Protein AF-0000000084758889 (afdb_homodimer)

pLDDT: mean 91.76, std 9.76, range [40.94, 98.94]

Foldseek 3Di:
DAEEEEEFLDPPLCLLLLLLQLVQVLCVVVVVFAEEEAELDQVQLNQLLLQWFQVLPSVVSQVVCCPPPQNLAPLSLVVVCLVPQQDDDDDQLVSNKDQSCVRAVQGRRRYIYHTHHNSSVVCLVSLVVQQPDDDPPGNRVVSNLCSVVSSVVSCPPPGDYYYYRHDSDPTSSVLSSQLNHAEYEYRAELDPVRLVRVVVVCCQQQVPPDVDPVCQVVHSNNVCVVVPRDGHAYQAYEYEAPEPVQPCPHSSVVSVVVSQVVVLVCCVVPVVRHPDNHSVLHYAYAHYCPLVSVQCNNRSHHLVPDDAAFDDRDPDTDGHHDVSSVVRSVSSVVVSVSD/DAEEEEEFLDPPLCLLLLLLQLVQVLCVVVVVFAEEEAELDQVQLNQLLLQWFQVLPSVVSQVVCCPPPQNLAPLSLVVVCLVPQQDDDDDQLVSNKDQSCVRAVQGRRRYIYHTHHNSSVVCLVSLVVQQPDDDPPGNRVVSNLCSVVSSVVSCPPPGDYYYYRHDSDPTSSVLSSQLNHAEYEYRAELDPVRLVRVVVVCCQQQVPPDVDPVCQVVHSNNVCVVVPRDGHAYQAYEYEAPEPVQPCPHSSVVSVVVSQVVVLVCCVVPVVRHPDNHSVLHYAYAHYCPLVSVQCNNRSHHLVPDDAQFDDRDPDTDGHHDVSSVVRSVSSVVVSVSD

InterPro domains:
  IPR025669 AAA domain [PF13614] (1-200)
  IPR027417 P-loop containing nucleoside triphosphate hydrolase [G3DSA:3.40.50.300] (2-272)
  IPR027417 P-loop containing nucleoside triphosphate hydrolase [SSF52540] (1-229)
  IPR050678 DNA Partitioning ATPase [PTHR13696] (2-223)

Organism: Klebsiella aerogenes (strain ATCC 13048 / DSM 30053 / CCUG 1429 / JCM 1235 / KCTC 2190 / NBRC 13534 / NCIMB 10102 / NCTC 10006 / CDC 819-56) (NCBI:txid1028307)

Nearest PDB structures (foldseek):
  6non-assembly2_B  TM=8.209E-01  e=2.088E-12  Cyanothece
  6nop-assembly1_A  TM=8.236E-01  e=1.222E-11  Cyanothece
  5k5z-assembly1_D  TM=5.886E-01  e=2.042E-11  Sulfolobus sp. NOB8H2
  3k9h-assembly1_B  TM=7.277E-01  e=1.169E-09  Borreliella burgdorferi B31
  5k5z-assembly1_A  TM=6.582E-01  e=4.189E-10  Sulfolobus sp. NOB8H2

Radius of gyration: 23.88 Å; Cα contacts (8 Å, |Δi|>4): 1354; chains: 2; bounding box: 65×59×63 Å

Structure (mmCIF, N/CA/C/O backbone):
data_AF-0000000084758889-model_v1
#
loop_
_entity.id
_entity.type
_entity.pdbx_description
1 polymer ATPase
#
loop_
_atom_site.group_PDB
_atom_site.id
_atom_site.type_symbol
_atom_site.label_atom_id
_atom_site.label_alt_id
_atom_site.label_comp_id
_atom_site.label_asym_id
_atom_site.label_entity_id
_atom_site.label_seq_id
_atom_site.pdbx_PDB_ins_code
_atom_site.Cartn_x
_atom_site.Cartn_y
_atom_site.Cartn_z
_atom_site.occupancy
_atom_site.B_iso_or_equiv
_atom_site.auth_seq_id
_atom_site.auth_comp_id
_atom_site.auth_asym_id
_atom_site.auth_atom_id
_atom_site.pdbx_PDB_model_num
ATOM 1 N N . MET A 1 1 ? 5.746 22.266 19.219 1 92.31 1 MET A N 1
ATOM 2 C CA . MET A 1 1 ? 4.844 21.641 18.266 1 92.31 1 MET A CA 1
ATOM 3 C C . MET A 1 1 ? 4.73 20.141 18.516 1 92.31 1 MET A C 1
ATOM 5 O O . MET A 1 1 ? 5.742 19.438 18.609 1 92.31 1 MET A O 1
ATOM 9 N N . LYS A 1 2 ? 3.551 19.609 18.906 1 96.06 2 LYS A N 1
ATOM 10 C CA . LYS A 1 2 ? 3.316 18.172 19.031 1 96.06 2 LYS A CA 1
ATOM 11 C C . LYS A 1 2 ? 3.291 17.516 17.656 1 96.06 2 LYS A C 1
ATOM 13 O O . LYS A 1 2 ? 2.674 18.016 16.719 1 96.06 2 LYS A O 1
ATOM 18 N N . LYS A 1 3 ? 4.047 16.422 17.484 1 98.38 3 LYS A N 1
ATOM 19 C CA . LYS A 1 3 ? 4.129 15.766 16.188 1 98.38 3 LYS A CA 1
ATOM 20 C C . LYS A 1 3 ? 3.629 14.328 16.266 1 98.38 3 LYS A C 1
ATOM 22 O O . LYS A 1 3 ? 4.199 13.5 16.969 1 98.38 3 LYS A O 1
ATOM 27 N N . TYR A 1 4 ? 2.553 13.984 15.523 1 98.75 4 TYR A N 1
ATOM 28 C CA . TYR A 1 4 ? 1.921 12.672 15.516 1 98.75 4 TYR A CA 1
ATOM 29 C C . TYR A 1 4 ? 2.006 12.031 14.133 1 98.75 4 TYR A C 1
ATOM 31 O O . TYR A 1 4 ? 1.848 12.719 13.117 1 98.75 4 TYR A O 1
ATOM 39 N N . ALA A 1 5 ? 2.271 10.781 14.086 1 98.75 5 ALA A N 1
ATOM 40 C CA . ALA A 1 5 ? 2.082 10 12.867 1 98.75 5 ALA A CA 1
ATOM 41 C C . ALA A 1 5 ? 0.995 8.945 13.055 1 98.75 5 ALA A C 1
ATOM 43 O O . ALA A 1 5 ? 0.894 8.328 14.125 1 98.75 5 ALA A O 1
ATOM 44 N N . ILE A 1 6 ? 0.15 8.797 12.094 1 98.5 6 ILE A N 1
ATOM 45 C CA . ILE A 1 6 ? -0.826 7.715 12.031 1 98.5 6 ILE A CA 1
ATOM 46 C C . ILE A 1 6 ? -0.352 6.645 11.055 1 98.5 6 ILE A C 1
ATOM 48 O O . ILE A 1 6 ? -0.274 6.891 9.844 1 98.5 6 ILE A O 1
ATOM 52 N N . TRP A 1 7 ? -0.001 5.492 11.617 1 97.56 7 TRP A N 1
ATOM 53 C CA . TRP A 1 7 ? 0.596 4.492 10.734 1 97.56 7 TRP A CA 1
ATOM 54 C C . TRP A 1 7 ? 0.345 3.084 11.258 1 97.56 7 TRP A C 1
ATOM 56 O O . TRP A 1 7 ? 0.322 2.861 12.469 1 97.56 7 TRP A O 1
ATOM 66 N N . ASN A 1 8 ? 0.104 2.248 10.453 1 94.81 8 ASN A N 1
ATOM 67 C CA . ASN A 1 8 ? 0.143 0.797 10.609 1 94.81 8 ASN A CA 1
ATOM 68 C C . ASN A 1 8 ? 0.559 0.106 9.312 1 94.81 8 ASN A C 1
ATOM 70 O O . ASN A 1 8 ? 0.319 0.627 8.219 1 94.81 8 ASN A O 1
ATOM 74 N N . ASN A 1 9 ? 1.242 -0.974 9.422 1 92.88 9 ASN A N 1
ATOM 75 C CA . ASN A 1 9 ? 1.754 -1.664 8.242 1 92.88 9 ASN A CA 1
ATOM 76 C C . ASN A 1 9 ? 0.657 -2.453 7.535 1 92.88 9 ASN A C 1
ATOM 78 O O . ASN A 1 9 ? 0.92 -3.141 6.547 1 92.88 9 ASN A O 1
ATOM 82 N N . LYS A 1 10 ? -0.473 -2.324 7.945 1 88.56 10 LYS A N 1
ATOM 83 C CA . LYS A 1 10 ? -1.605 -3.002 7.316 1 88.56 10 LYS A CA 1
ATOM 84 C C . LYS A 1 10 ? -2.537 -2 6.637 1 88.56 10 LYS A C 1
ATOM 86 O O . LYS A 1 10 ? -2.826 -0.939 7.195 1 88.56 10 LYS A O 1
ATOM 91 N N . GLY A 1 11 ? -2.883 -2.373 5.398 1 84.81 11 GLY A N 1
ATOM 92 C CA . GLY A 1 11 ? -3.875 -1.573 4.695 1 84.81 11 GLY A CA 1
ATOM 93 C C . GLY A 1 11 ? -5.285 -1.787 5.207 1 84.81 11 GLY A C 1
ATOM 94 O O . GLY A 1 11 ? -5.602 -2.848 5.754 1 84.81 11 GLY A O 1
ATOM 95 N N . GLY A 1 12 ? -6.137 -0.824 5.113 1 82.94 12 GLY A N 1
ATOM 96 C CA . GLY A 1 12 ? -7.547 -0.988 5.418 1 82.94 12 GLY A CA 1
ATOM 97 C C . GLY A 1 12 ? -7.855 -0.888 6.898 1 82.94 12 GLY A C 1
ATOM 98 O O . GLY A 1 12 ? -8.953 -1.231 7.336 1 82.94 12 GLY A O 1
ATOM 99 N N . THR A 1 13 ? -6.918 -0.398 7.684 1 88 13 THR A N 1
ATOM 100 C CA . THR A 1 13 ? -7.121 -0.322 9.125 1 88 13 THR A CA 1
ATOM 101 C C . THR A 1 13 ? -7.848 0.966 9.5 1 88 13 THR A C 1
ATOM 103 O O . THR A 1 13 ? -8.211 1.164 10.664 1 88 13 THR A O 1
ATOM 106 N N . GLY A 1 14 ? -7.992 1.89 8.555 1 89.94 14 GLY A N 1
ATOM 107 C CA . GLY A 1 14 ? -8.703 3.129 8.82 1 89.94 14 GLY A CA 1
ATOM 108 C C . GLY A 1 14 ? -7.773 4.309 9.047 1 89.94 14 GLY A C 1
ATOM 109 O O . GLY A 1 14 ? -8.188 5.336 9.594 1 89.94 14 GLY A O 1
ATOM 110 N N . LYS A 1 15 ? -6.52 4.215 8.648 1 94.56 15 LYS A N 1
ATOM 111 C CA . LYS A 1 15 ? -5.539 5.27 8.875 1 94.56 15 LYS A CA 1
ATOM 112 C C . LYS A 1 15 ? -6.031 6.605 8.328 1 94.56 15 LYS A C 1
ATOM 114 O O . LYS A 1 15 ? -6.105 7.594 9.062 1 94.56 15 LYS A O 1
ATOM 119 N N . THR A 1 16 ? -6.438 6.617 7.078 1 95.88 16 THR A N 1
ATOM 120 C CA . THR A 1 16 ? -6.82 7.855 6.414 1 95.88 16 THR A CA 1
ATOM 121 C C . THR A 1 16 ? -8.133 8.391 6.98 1 95.88 16 THR A C 1
ATOM 123 O O . THR A 1 16 ? -8.25 9.586 7.266 1 95.88 16 THR A O 1
ATOM 126 N N . SER A 1 17 ? -9.117 7.488 7.207 1 93.88 17 SER A N 1
ATOM 127 C CA . SER A 1 17 ? -10.422 7.891 7.738 1 93.88 17 SER A CA 1
ATOM 128 C C . SER A 1 17 ? -10.281 8.484 9.141 1 93.88 17 SER A C 1
ATOM 130 O O . SER A 1 17 ? -10.875 9.531 9.43 1 93.88 17 SER A O 1
ATOM 132 N N . LEU A 1 18 ? -9.5 7.805 9.922 1 96.19 18 LEU A N 1
ATOM 133 C CA . LEU A 1 18 ? -9.289 8.297 11.281 1 96.19 18 LEU A CA 1
ATOM 134 C C . LEU A 1 18 ? -8.492 9.594 11.273 1 96.19 18 LEU A C 1
ATOM 136 O O . LEU A 1 18 ? -8.781 10.516 12.039 1 96.19 18 LEU A O 1
ATOM 140 N N . SER A 1 19 ? -7.461 9.664 10.43 1 98.19 19 SER A N 1
ATOM 141 C CA . SER A 1 19 ? -6.699 10.906 10.297 1 98.19 19 SER A CA 1
ATOM 142 C C . SER A 1 19 ? -7.609 12.078 9.969 1 98.19 19 SER A C 1
ATOM 144 O O . SER A 1 19 ? -7.574 13.109 10.648 1 98.19 19 SER A O 1
ATOM 146 N N . PHE A 1 20 ? -8.453 11.891 8.977 1 98.62 20 PHE A N 1
ATOM 147 C CA . PHE A 1 20 ? -9.312 12.969 8.516 1 98.62 20 PHE A CA 1
ATOM 148 C C . PHE A 1 20 ? -10.234 13.445 9.641 1 98.62 20 PHE A C 1
ATOM 150 O O . PHE A 1 20 ? -10.273 14.641 9.953 1 98.62 20 PHE A O 1
ATOM 157 N N . GLN A 1 21 ? -10.922 12.508 10.25 1 98.38 21 GLN A N 1
ATOM 158 C CA . GLN A 1 21 ? -11.922 12.844 11.25 1 98.38 21 GLN A CA 1
ATOM 159 C C . GLN A 1 21 ? -11.258 13.383 12.523 1 98.38 21 GLN A C 1
ATOM 161 O O . GLN A 1 21 ? -11.727 14.367 13.102 1 98.38 21 GLN A O 1
ATOM 166 N N . ALA A 1 22 ? -10.188 12.773 12.961 1 98.5 22 ALA A N 1
ATOM 167 C CA . ALA A 1 22 ? -9.523 13.188 14.195 1 98.5 22 ALA A CA 1
ATOM 168 C C . ALA A 1 22 ? -8.867 14.555 14.039 1 98.5 22 ALA A C 1
ATOM 170 O O . ALA A 1 22 ? -8.945 15.398 14.938 1 98.5 22 ALA A O 1
ATOM 171 N N . ILE A 1 23 ? -8.195 14.789 12.898 1 98.81 23 ILE A N 1
ATOM 172 C CA . ILE A 1 23 ? -7.496 16.062 12.68 1 98.81 23 ILE A CA 1
ATOM 173 C C . ILE A 1 23 ? -8.508 17.188 12.586 1 98.81 23 ILE A C 1
ATOM 175 O O . ILE A 1 23 ? -8.32 18.25 13.203 1 98.81 23 ILE A O 1
ATOM 179 N N . CYS A 1 24 ? -9.602 16.984 11.836 1 98.81 24 CYS A N 1
ATOM 180 C CA . CYS A 1 24 ? -10.641 18 11.75 1 98.81 24 CYS A CA 1
ATOM 181 C C . CYS A 1 24 ? -11.227 18.297 13.125 1 98.81 24 CYS A C 1
ATOM 183 O O . CYS A 1 24 ? -11.375 19.469 13.5 1 98.81 24 CYS A O 1
ATOM 185 N N . ARG A 1 25 ? -11.539 17.203 13.82 1 98.75 25 ARG A N 1
ATOM 186 C CA . ARG A 1 25 ? -12.148 17.391 15.141 1 98.75 25 ARG A CA 1
ATOM 187 C C . ARG A 1 25 ? -11.18 18.078 16.094 1 98.75 25 ARG A C 1
ATOM 189 O O . ARG A 1 25 ? -11.586 18.938 16.891 1 98.75 25 ARG A O 1
ATOM 196 N N . TYR A 1 26 ? -9.906 17.703 16.094 1 98.81 26 TYR A N 1
ATOM 197 C CA . TYR A 1 26 ? -8.875 18.359 16.891 1 98.81 26 TYR A CA 1
ATOM 198 C C . TYR A 1 26 ? -8.812 19.859 16.578 1 98.81 26 TYR A C 1
ATOM 200 O O . TYR A 1 26 ? -8.766 20.688 17.484 1 98.81 26 TYR A O 1
ATOM 208 N N . ALA A 1 27 ? -8.812 20.188 15.32 1 98.81 27 ALA A N 1
ATOM 209 C CA . ALA A 1 27 ? -8.773 21.578 14.883 1 98.81 27 ALA A CA 1
ATOM 210 C C . ALA A 1 27 ? -9.992 22.344 15.391 1 98.81 27 ALA A C 1
ATOM 212 O O . ALA A 1 27 ? -9.867 23.484 15.844 1 98.81 27 ALA A O 1
ATOM 213 N N . GLU A 1 28 ? -11.148 21.719 15.328 1 98.56 28 GLU A N 1
ATOM 214 C CA . GLU A 1 28 ? -12.391 22.344 15.766 1 98.56 28 GLU A CA 1
ATOM 215 C C . GLU A 1 28 ? -12.359 22.641 17.266 1 98.56 28 GLU A C 1
ATOM 217 O O . GLU A 1 28 ? -12.836 23.688 17.703 1 98.56 28 GLU A O 1
ATOM 222 N N . THR A 1 29 ? -11.852 21.703 17.984 1 98.25 29 THR A N 1
ATOM 223 C CA . THR A 1 29 ? -11.883 21.828 19.438 1 98.25 29 THR A CA 1
ATOM 224 C C . THR A 1 29 ? -10.711 22.656 19.938 1 98.25 29 THR A C 1
ATOM 226 O O . THR A 1 29 ? -10.672 23.047 21.094 1 98.25 29 THR A O 1
ATOM 229 N N . ASN A 1 30 ? -9.758 22.922 19.094 1 98.25 30 ASN A N 1
ATOM 230 C CA . ASN A 1 30 ? -8.633 23.797 19.406 1 98.25 30 ASN A CA 1
ATOM 231 C C . ASN A 1 30 ? -8.492 24.906 18.359 1 98.25 30 ASN A C 1
ATOM 233 O O . ASN A 1 30 ? -7.469 25 17.688 1 98.25 30 ASN A O 1
ATOM 237 N N . PRO A 1 31 ? -9.438 25.828 18.312 1 97.56 31 PRO A N 1
ATOM 238 C CA . PRO A 1 31 ? -9.516 26.812 17.234 1 97.56 31 PRO A CA 1
ATOM 239 C C . PRO A 1 31 ? -8.344 27.797 17.234 1 97.56 31 PRO A C 1
ATOM 241 O O . PRO A 1 31 ? -8.055 28.438 16.219 1 97.56 31 PRO A O 1
ATOM 244 N N . LEU A 1 32 ? -7.625 27.922 18.328 1 97.94 32 LEU A N 1
ATOM 245 C CA . LEU A 1 32 ? -6.512 28.859 18.422 1 97.94 32 LEU A CA 1
ATOM 246 C C . LEU A 1 32 ? -5.207 28.188 18 1 97.94 32 LEU A C 1
ATOM 248 O O . LEU A 1 32 ? -4.191 28.875 17.812 1 97.94 32 LEU A O 1
ATOM 252 N N . GLN A 1 33 ? -5.242 26.922 17.828 1 98.38 33 GLN A N 1
ATOM 253 C CA . GLN A 1 33 ? -4.043 26.203 17.422 1 98.38 33 GLN A CA 1
ATOM 254 C C . GLN A 1 33 ? -3.957 26.125 15.891 1 98.38 33 GLN A C 1
ATOM 256 O O . GLN A 1 33 ? -4.977 25.969 15.219 1 98.38 33 GLN A O 1
ATOM 261 N N . ARG A 1 34 ? -2.73 26.297 15.414 1 98.5 34 ARG A N 1
ATOM 262 C CA . ARG A 1 34 ? -2.436 26.109 14 1 98.5 34 ARG A CA 1
ATOM 263 C C . ARG A 1 34 ? -1.924 24.703 13.727 1 98.5 34 ARG A C 1
ATOM 265 O O . ARG A 1 34 ? -0.951 24.25 14.344 1 98.5 34 ARG A O 1
ATOM 272 N N . ILE A 1 35 ? -2.625 24.016 12.836 1 98.75 35 ILE A N 1
ATOM 273 C CA . ILE A 1 35 ? -2.389 22.594 12.648 1 98.75 35 ILE A CA 1
ATOM 274 C C . ILE A 1 35 ? -1.781 22.344 11.266 1 98.75 35 ILE A C 1
ATOM 276 O O . ILE A 1 35 ? -2.318 22.812 10.258 1 98.75 35 ILE A O 1
ATOM 280 N N . LEU A 1 36 ? -0.632 21.688 11.227 1 98.88 36 LEU A N 1
ATOM 281 C CA . LEU A 1 36 ? -0.001 21.234 9.992 1 98.88 36 LEU A CA 1
ATOM 282 C C . LEU A 1 36 ? -0.267 19.766 9.75 1 98.88 36 LEU A C 1
ATOM 284 O O . LEU A 1 36 ? -0.147 18.938 10.664 1 98.88 36 LEU A O 1
ATOM 288 N N . VAL A 1 37 ? -0.735 19.438 8.57 1 98.94 37 VAL A N 1
ATOM 289 C CA . VAL A 1 37 ? -0.951 18.062 8.164 1 98.94 37 VAL A CA 1
ATOM 290 C C . VAL A 1 37 ? -0.046 17.719 6.984 1 98.94 37 VAL A C 1
ATOM 292 O O . VAL A 1 37 ? 0.07 18.484 6.035 1 98.94 37 VAL A O 1
ATOM 295 N N . ILE A 1 38 ? 0.671 16.609 7.043 1 98.94 38 ILE A N 1
ATOM 296 C CA . ILE A 1 38 ? 1.447 16.125 5.91 1 98.94 38 ILE A CA 1
ATOM 297 C C . ILE A 1 38 ? 0.909 14.758 5.469 1 98.94 38 ILE A C 1
ATOM 299 O O . ILE A 1 38 ? 0.826 13.828 6.273 1 98.94 38 ILE A O 1
ATOM 303 N N . ASP A 1 39 ? 0.503 14.68 4.25 1 98.75 39 ASP A N 1
ATOM 304 C CA . ASP A 1 39 ? 0.092 13.422 3.631 1 98.75 39 ASP A CA 1
ATOM 305 C C . ASP A 1 39 ? 1.282 12.703 2.996 1 98.75 39 ASP A C 1
ATOM 307 O O . ASP A 1 39 ? 1.689 13.039 1.881 1 98.75 39 ASP A O 1
ATOM 311 N N . VAL A 1 40 ? 1.807 11.68 3.725 1 98.5 40 VAL A N 1
ATOM 312 C CA . VAL A 1 40 ? 2.977 10.938 3.264 1 98.5 40 VAL A CA 1
ATOM 313 C C . VAL A 1 40 ? 2.539 9.617 2.627 1 98.5 40 VAL A C 1
ATOM 315 O O . VAL A 1 40 ? 2.949 8.547 3.068 1 98.5 40 VAL A O 1
ATOM 318 N N . CYS A 1 41 ? 1.76 9.695 1.68 1 96.5 41 CYS A N 1
ATOM 319 C CA . CYS A 1 41 ? 1.219 8.547 0.956 1 96.5 41 CYS A CA 1
ATOM 320 C C . CYS A 1 41 ? 1.14 8.836 -0.539 1 96.5 41 CYS A C 1
ATOM 322 O O . CYS A 1 41 ? 0.584 9.859 -0.95 1 96.5 41 CYS A O 1
ATOM 324 N N . PRO A 1 42 ? 1.692 7.91 -1.342 1 94.69 42 PRO A N 1
ATOM 325 C CA . PRO A 1 42 ? 1.587 8.102 -2.789 1 94.69 42 PRO A CA 1
ATOM 326 C C . PRO A 1 42 ? 0.141 8.102 -3.281 1 94.69 42 PRO A C 1
ATOM 328 O O . PRO A 1 42 ? -0.167 8.703 -4.309 1 94.69 42 PRO A O 1
ATOM 331 N N . GLN A 1 43 ? -0.781 7.453 -2.596 1 91.06 43 GLN A N 1
ATOM 332 C CA . GLN A 1 43 ? -2.189 7.441 -2.98 1 91.06 43 GLN A CA 1
ATOM 333 C C . GLN A 1 43 ? -2.855 8.781 -2.676 1 91.06 43 GLN A C 1
ATOM 335 O O . GLN A 1 43 ? -3.85 9.141 -3.309 1 91.06 43 GLN A O 1
ATOM 340 N N . ALA A 1 44 ? -2.398 9.531 -1.737 1 95.31 44 ALA A N 1
ATOM 341 C CA . ALA A 1 44 ? -2.787 10.891 -1.365 1 95.31 44 ALA A CA 1
ATOM 342 C C . ALA A 1 44 ? -4.273 10.969 -1.039 1 95.31 44 ALA A C 1
ATOM 344 O O . ALA A 1 44 ? -4.941 11.953 -1.372 1 95.31 44 ALA A O 1
ATOM 345 N N . ASN A 1 45 ? -4.809 9.906 -0.417 1 93.44 45 ASN A N 1
ATOM 346 C CA . ASN A 1 45 ? -6.234 9.883 -0.111 1 93.44 45 ASN A CA 1
ATOM 347 C C . ASN A 1 45 ? -6.621 10.977 0.873 1 93.44 45 ASN A C 1
ATOM 349 O O . ASN A 1 45 ? -7.672 11.609 0.728 1 93.44 45 ASN A O 1
ATOM 353 N N . LEU A 1 46 ? -5.793 11.188 1.873 1 97.94 46 LEU A N 1
ATOM 354 C CA . LEU A 1 46 ? -6.105 12.219 2.854 1 97.94 46 LEU A CA 1
ATOM 355 C C . LEU A 1 46 ? -6.172 13.594 2.195 1 97.94 46 LEU A C 1
ATOM 357 O O . LEU A 1 46 ? -7.062 14.391 2.496 1 97.94 46 LEU A O 1
ATOM 361 N N . SER A 1 47 ? -5.211 13.875 1.31 1 98.31 47 SER A N 1
ATOM 362 C CA . SER A 1 47 ? -5.207 15.133 0.569 1 98.31 47 SER A CA 1
ATOM 363 C C . SER A 1 47 ? -6.512 15.328 -0.196 1 98.31 47 SER A C 1
ATOM 365 O O . SER A 1 47 ? -7.105 16.406 -0.156 1 98.31 47 SER A O 1
ATOM 367 N N . GLU A 1 48 ? -6.957 14.289 -0.858 1 95.56 48 GLU A N 1
ATOM 368 C CA . GLU A 1 48 ? -8.195 14.375 -1.619 1 95.56 48 GLU A CA 1
ATOM 369 C C . GLU A 1 48 ? -9.383 14.703 -0.712 1 95.56 48 GLU A C 1
ATOM 371 O O . GLU A 1 48 ? -10.266 15.469 -1.095 1 95.56 48 GLU A O 1
ATOM 376 N N . LEU A 1 49 ? -9.398 14.102 0.431 1 97.06 49 LEU A N 1
ATOM 377 C CA . LEU A 1 49 ? -10.484 14.367 1.371 1 97.06 49 LEU A CA 1
ATOM 378 C C . LEU A 1 49 ? -10.477 15.82 1.816 1 97.06 49 LEU A C 1
ATOM 380 O O . LEU A 1 49 ? -11.508 16.5 1.771 1 97.06 49 LEU A O 1
ATOM 384 N N . PHE A 1 50 ? -9.312 16.328 2.205 1 98.75 50 PHE A N 1
ATOM 385 C CA . PHE A 1 50 ? -9.188 17.703 2.678 1 98.75 50 PHE A CA 1
ATOM 386 C C . PHE A 1 50 ? -9.547 18.688 1.578 1 98.75 50 PHE A C 1
ATOM 388 O O . PHE A 1 50 ? -10.031 19.797 1.859 1 98.75 50 PHE A O 1
ATOM 395 N N . LEU A 1 51 ? -9.359 18.266 0.335 1 98.25 51 LEU A N 1
ATOM 396 C CA . LEU A 1 51 ? -9.539 19.188 -0.774 1 98.25 51 LEU A CA 1
ATOM 397 C C . LEU A 1 51 ? -10.922 19.031 -1.402 1 98.25 51 LEU A C 1
ATOM 399 O O . LEU A 1 51 ? -11.18 19.562 -2.482 1 98.25 51 LEU A O 1
ATOM 403 N N . GLY A 1 52 ? -11.781 18.172 -0.829 1 96 52 GLY A N 1
ATOM 404 C CA . GLY A 1 52 ? -13.164 18.219 -1.269 1 96 52 GLY A CA 1
ATOM 405 C C . GLY A 1 52 ? -13.805 16.844 -1.373 1 96 52 GLY A C 1
ATOM 406 O O . GLY A 1 52 ? -15.008 16.734 -1.607 1 96 52 GLY A O 1
ATOM 407 N N . GLY A 1 53 ? -13.008 15.773 -1.222 1 90.88 53 GLY A N 1
ATOM 408 C CA . GLY A 1 53 ? -13.562 14.438 -1.405 1 90.88 53 GLY A CA 1
ATOM 409 C C . GLY A 1 53 ? -14.07 14.195 -2.814 1 90.88 53 GLY A C 1
ATOM 410 O O . GLY A 1 53 ? -13.664 14.875 -3.754 1 90.88 53 GLY A O 1
ATOM 411 N N . LEU A 1 54 ? -14.867 13.188 -2.891 1 84.38 54 LEU A N 1
ATOM 412 C CA . LEU A 1 54 ? -15.383 12.781 -4.195 1 84.38 54 LEU A CA 1
ATOM 413 C C . LEU A 1 54 ? -16.312 13.852 -4.766 1 84.38 54 LEU A C 1
ATOM 415 O O . LEU A 1 54 ? -16.188 14.227 -5.934 1 84.38 54 LEU A O 1
ATOM 419 N N . ILE A 1 55 ? -17.188 14.383 -4.016 1 86.19 55 ILE A N 1
ATOM 420 C CA . ILE A 1 55 ? -18.25 15.273 -4.457 1 86.19 55 ILE A CA 1
ATOM 421 C C . ILE A 1 55 ? -17.703 16.672 -4.684 1 86.19 55 ILE A C 1
ATOM 423 O O . ILE A 1 55 ? -18.125 17.375 -5.605 1 86.19 55 ILE A O 1
ATOM 427 N N . GLY A 1 56 ? -16.766 17.062 -3.85 1 90.44 56 GLY A N 1
ATOM 428 C CA . GLY A 1 56 ? -16.203 18.391 -3.941 1 90.44 56 GLY A CA 1
ATOM 429 C C . GLY A 1 56 ? -14.992 18.469 -4.844 1 90.44 56 GLY A C 1
ATOM 430 O O . GLY A 1 56 ? -14.148 19.359 -4.684 1 90.44 56 GLY A O 1
ATOM 431 N N . ASN A 1 57 ? -14.781 17.484 -5.68 1 90.56 57 ASN A N 1
ATOM 432 C CA . ASN A 1 57 ? -13.711 17.469 -6.676 1 90.56 57 ASN A CA 1
ATOM 433 C C . ASN A 1 57 ? -12.336 17.391 -6.02 1 90.56 57 ASN A C 1
ATOM 435 O O . ASN A 1 57 ? -11.406 18.094 -6.426 1 90.56 57 ASN A O 1
ATOM 439 N N . GLY A 1 58 ? -12.266 16.641 -4.988 1 92.94 58 GLY A N 1
ATOM 440 C CA . GLY A 1 58 ? -11.023 16.516 -4.246 1 92.94 58 GLY A CA 1
ATOM 441 C C . GLY A 1 58 ? -9.852 16.078 -5.113 1 92.94 58 GLY A C 1
ATOM 442 O O . GLY A 1 58 ? -8.758 16.625 -5 1 92.94 58 GLY A O 1
ATOM 443 N N . SER A 1 59 ? -10.094 15.148 -5.984 1 89.5 59 SER A N 1
ATOM 444 C CA . SER A 1 59 ? -9.031 14.633 -6.852 1 89.5 59 SER A CA 1
ATOM 445 C C . SER A 1 59 ? -8.578 15.695 -7.848 1 89.5 59 SER A C 1
ATOM 447 O O . SER A 1 59 ? -7.379 15.844 -8.094 1 89.5 59 SER A O 1
ATOM 449 N N . VAL A 1 60 ? -9.445 16.406 -8.445 1 89.25 60 VAL A N 1
ATOM 450 C CA . VAL A 1 60 ? -9.133 17.469 -9.406 1 89.25 60 VAL A CA 1
ATOM 451 C C . VAL A 1 60 ? -8.359 18.578 -8.711 1 89.25 60 VAL A C 1
ATOM 453 O O . VAL A 1 60 ? -7.379 19.094 -9.258 1 89.25 60 VAL A O 1
ATOM 456 N N . ASN A 1 61 ? -8.875 18.922 -7.516 1 95.56 61 ASN A N 1
ATOM 457 C CA . ASN A 1 61 ? -8.188 19.953 -6.754 1 95.56 61 ASN A CA 1
ATOM 458 C C . ASN A 1 61 ? -6.762 19.547 -6.406 1 95.56 61 ASN A C 1
ATOM 460 O O . ASN A 1 61 ? -5.848 20.375 -6.473 1 95.56 61 ASN A O 1
ATOM 464 N N . LEU A 1 62 ? -6.586 18.328 -6.047 1 95.19 62 LEU A N 1
ATOM 465 C CA . LEU A 1 62 ? -5.246 17.828 -5.766 1 95.19 62 LEU A CA 1
ATOM 466 C C . LEU A 1 62 ? -4.363 17.906 -7.008 1 95.19 62 LEU A C 1
ATOM 468 O O . LEU A 1 62 ? -3.189 18.281 -6.918 1 95.19 62 LEU A O 1
ATOM 472 N N . LEU A 1 63 ? -4.906 17.594 -8.164 1 90.69 63 LEU A N 1
ATOM 473 C CA . LEU A 1 63 ? -4.168 17.656 -9.422 1 90.69 63 LEU A CA 1
ATOM 474 C C . LEU A 1 63 ? -3.672 19.062 -9.703 1 90.69 63 LEU A C 1
ATOM 476 O O . LEU A 1 63 ? -2.586 19.25 -10.258 1 90.69 63 LEU A O 1
ATOM 480 N N . THR A 1 64 ? -4.477 20 -9.344 1 93.94 64 THR A N 1
ATOM 481 C CA . THR A 1 64 ? -4.055 21.391 -9.555 1 93.94 64 THR A CA 1
ATOM 482 C C . THR A 1 64 ? -2.818 21.703 -8.719 1 93.94 64 THR A C 1
ATOM 484 O O . THR A 1 64 ? -1.982 22.516 -9.125 1 93.94 64 THR A O 1
ATOM 487 N N . ARG A 1 65 ? -2.717 21.062 -7.523 1 95.06 65 ARG A N 1
ATOM 488 C CA . ARG A 1 65 ? -1.54 21.25 -6.68 1 95.06 65 ARG A CA 1
ATOM 489 C C . ARG A 1 65 ? -0.315 20.578 -7.289 1 95.06 65 ARG A C 1
ATOM 491 O O . ARG A 1 65 ? 0.797 21.094 -7.195 1 95.06 65 ARG A O 1
ATOM 498 N N . HIS A 1 66 ? -0.551 19.453 -7.941 1 91.38 66 HIS A N 1
ATOM 499 C CA . HIS A 1 66 ? 0.509 18.703 -8.609 1 91.38 66 HIS A CA 1
ATOM 500 C C . HIS A 1 66 ? 1.048 19.469 -9.812 1 91.38 66 HIS A C 1
ATOM 502 O O . HIS A 1 66 ? 2.223 19.328 -10.164 1 91.38 66 HIS A O 1
ATOM 508 N N . ASP A 1 67 ? 0.26 20.266 -10.422 1 89.31 67 ASP A N 1
ATOM 509 C CA . ASP A 1 67 ? 0.565 20.844 -11.727 1 89.31 67 ASP A CA 1
ATOM 510 C C . ASP A 1 67 ? 1.177 22.234 -11.586 1 89.31 67 ASP A C 1
ATOM 512 O O . ASP A 1 67 ? 1.577 22.844 -12.586 1 89.31 67 ASP A O 1
ATOM 516 N N . LEU A 1 68 ? 1.222 22.781 -10.391 1 89.94 68 LEU A N 1
ATOM 517 C CA . LEU A 1 68 ? 1.887 24.062 -10.188 1 89.94 68 LEU A CA 1
ATOM 518 C C . LEU A 1 68 ? 3.357 23.984 -10.586 1 89.94 68 LEU A C 1
ATOM 520 O O . LEU A 1 68 ? 3.943 22.906 -10.586 1 89.94 68 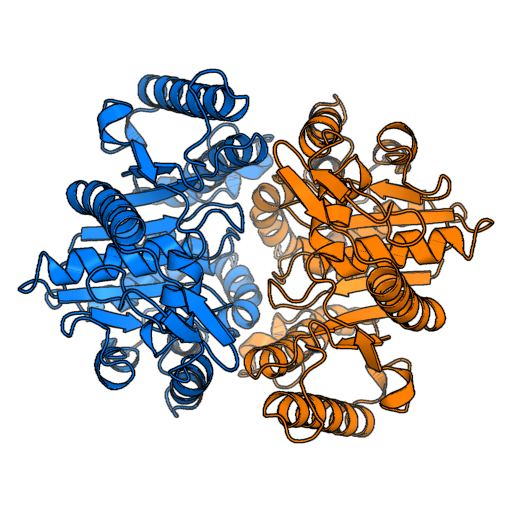LEU A O 1
ATOM 524 N N . ALA A 1 69 ? 3.93 25.078 -11.047 1 83.44 69 ALA A N 1
ATOM 525 C CA . ALA A 1 69 ? 5.332 25.094 -11.453 1 83.44 69 ALA A CA 1
ATOM 526 C C . ALA A 1 69 ? 6.223 24.5 -10.375 1 83.44 69 ALA A C 1
ATOM 528 O O . ALA A 1 69 ? 7.074 23.641 -10.656 1 83.44 69 ALA A O 1
ATOM 529 N N . SER A 1 70 ? 5.984 25.078 -9.188 1 85.81 70 SER A N 1
ATOM 530 C CA . SER A 1 70 ? 6.547 24.375 -8.039 1 85.81 70 SER A CA 1
ATOM 531 C C . SER A 1 70 ? 5.535 23.422 -7.422 1 85.81 70 SER A C 1
ATOM 533 O O . SER A 1 70 ? 4.66 23.828 -6.664 1 85.81 70 SER A O 1
ATOM 535 N N . ARG A 1 71 ? 5.637 22.156 -7.902 1 92.25 71 ARG A N 1
ATOM 536 C CA . ARG A 1 71 ? 4.711 21.125 -7.438 1 92.25 71 ARG A CA 1
ATOM 537 C C . ARG A 1 71 ? 4.484 21.234 -5.934 1 92.25 71 ARG A C 1
ATOM 539 O O . ARG A 1 71 ? 5.367 20.906 -5.141 1 92.25 71 ARG A O 1
ATOM 546 N N . CYS A 1 72 ? 3.334 21.734 -5.52 1 96.56 72 CYS A N 1
ATOM 547 C CA . CYS A 1 72 ? 3.018 22.078 -4.141 1 96.56 72 CYS A CA 1
ATOM 548 C C . CYS A 1 72 ? 2.605 20.844 -3.344 1 96.56 72 CYS A C 1
ATOM 550 O O . CYS A 1 72 ? 1.447 20.719 -2.941 1 96.56 72 CYS A O 1
ATOM 552 N N . THR A 1 73 ? 3.482 19.875 -3.195 1 98.25 73 THR A N 1
ATOM 553 C CA . THR A 1 73 ? 3.252 18.594 -2.525 1 98.25 73 THR A CA 1
ATOM 554 C C . THR A 1 73 ? 4.539 18.078 -1.889 1 98.25 73 THR A C 1
ATOM 556 O O . THR A 1 73 ? 5.609 18.672 -2.078 1 98.25 73 THR A O 1
ATOM 559 N N . LEU A 1 74 ? 4.422 17.062 -1.109 1 98.5 74 LEU A N 1
ATOM 560 C CA . LEU A 1 74 ? 5.602 16.406 -0.551 1 98.5 74 LEU A CA 1
ATOM 561 C C . LEU A 1 74 ? 6.492 15.852 -1.657 1 98.5 74 LEU A C 1
ATOM 563 O O . LEU A 1 74 ? 7.719 15.867 -1.54 1 98.5 74 LEU A O 1
ATOM 567 N N . GLY A 1 75 ? 5.844 15.312 -2.711 1 96.5 75 GLY A N 1
ATOM 568 C CA . GLY A 1 75 ? 6.613 14.852 -3.857 1 96.5 75 GLY A CA 1
ATOM 569 C C . GLY A 1 75 ? 7.418 15.953 -4.516 1 96.5 75 GLY A C 1
ATOM 570 O O . GLY A 1 75 ? 8.547 15.727 -4.961 1 96.5 75 GLY A O 1
ATOM 571 N N . GLY A 1 76 ? 6.801 17.156 -4.625 1 96.31 76 GLY A N 1
ATOM 572 C CA . GLY A 1 76 ? 7.531 18.297 -5.137 1 96.31 76 GLY A CA 1
ATOM 573 C C . GLY A 1 76 ? 8.727 18.672 -4.281 1 96.31 76 GLY A C 1
ATOM 574 O O . GLY A 1 76 ? 9.805 18.969 -4.809 1 96.31 76 GLY A O 1
ATOM 575 N N . TYR A 1 77 ? 8.57 18.641 -3.012 1 97.75 77 TYR A N 1
ATOM 576 C CA . TYR A 1 77 ? 9.656 18.922 -2.084 1 97.75 77 TYR A CA 1
ATOM 577 C C . TYR A 1 77 ? 10.789 17.922 -2.236 1 97.75 77 TYR A C 1
ATOM 579 O O . TYR A 1 77 ? 11.961 18.297 -2.324 1 97.75 77 TYR A O 1
ATOM 587 N N . PHE A 1 78 ? 10.422 16.578 -2.26 1 96.81 78 PHE A N 1
ATOM 588 C CA . PHE A 1 78 ? 11.445 15.555 -2.422 1 96.81 78 PHE A CA 1
ATOM 589 C C . PHE A 1 78 ? 12.164 15.719 -3.754 1 96.81 78 PHE A C 1
ATOM 591 O O . PHE A 1 78 ? 13.367 15.461 -3.848 1 96.81 78 PHE A O 1
ATOM 598 N N . GLN A 1 79 ? 11.406 16.109 -4.754 1 94.38 79 GLN A N 1
ATOM 599 C CA . GLN A 1 79 ? 12.016 16.359 -6.059 1 94.38 79 GLN A CA 1
ATOM 600 C C . GLN A 1 79 ? 13.086 17.438 -5.961 1 94.38 79 GLN A C 1
ATOM 602 O O . GLN A 1 79 ? 14.156 17.312 -6.566 1 94.38 79 GLN A O 1
ATOM 607 N N . MET A 1 80 ? 12.773 18.422 -5.254 1 94.81 80 MET A N 1
ATOM 608 C CA . MET A 1 80 ? 13.703 19.531 -5.051 1 94.81 80 MET A CA 1
ATOM 609 C C . MET A 1 80 ? 14.93 19.078 -4.266 1 94.81 80 MET A C 1
ATOM 611 O O . MET A 1 80 ? 16.047 19.547 -4.512 1 94.81 80 MET A O 1
ATOM 615 N N . ARG A 1 81 ? 14.805 18.094 -3.387 1 95.88 81 ARG A N 1
ATOM 616 C CA . ARG A 1 81 ? 15.875 17.609 -2.514 1 95.88 81 ARG A CA 1
ATOM 617 C C . ARG A 1 81 ? 16.828 16.688 -3.266 1 95.88 81 ARG A C 1
ATOM 619 O O . ARG A 1 81 ? 18 16.578 -2.918 1 95.88 81 ARG A O 1
ATOM 626 N N . LEU A 1 82 ? 16.422 16.016 -4.281 1 94.06 82 LEU A N 1
ATOM 627 C CA . LEU A 1 82 ? 17.078 14.883 -4.895 1 94.06 82 LEU A CA 1
ATOM 628 C C . LEU A 1 82 ? 18.422 15.289 -5.492 1 94.06 82 LEU A C 1
ATOM 630 O O . LEU A 1 82 ? 19.406 14.562 -5.375 1 94.06 82 LEU A O 1
ATOM 634 N N . PRO A 1 83 ? 18.562 16.516 -6.086 1 91.5 83 PRO A N 1
ATOM 635 C CA . PRO A 1 83 ? 19.859 16.906 -6.656 1 91.5 83 PRO A CA 1
ATOM 636 C C . PRO A 1 83 ? 20.938 17.141 -5.594 1 91.5 83 PRO A C 1
ATOM 638 O O . PRO A 1 83 ? 22.125 17.047 -5.887 1 91.5 83 PRO A O 1
ATOM 641 N N . THR A 1 84 ? 20.516 17.453 -4.348 1 93.69 84 THR A N 1
ATOM 642 C CA . THR A 1 84 ? 21.406 17.656 -3.213 1 93.69 84 THR A CA 1
ATOM 643 C C . THR A 1 84 ? 20.906 16.875 -1.996 1 93.69 84 THR A C 1
ATOM 645 O O . THR A 1 84 ? 20.578 17.469 -0.965 1 93.69 84 THR A O 1
ATOM 648 N N . PRO A 1 85 ? 20.969 15.594 -2.1 1 94.44 85 PRO A N 1
ATOM 649 C CA . PRO A 1 85 ? 20.266 14.75 -1.14 1 94.44 85 PRO A CA 1
ATOM 650 C C . PRO A 1 85 ? 20.891 14.781 0.253 1 94.44 85 PRO A C 1
ATOM 652 O O . PRO A 1 85 ? 20.219 14.492 1.244 1 94.44 85 PRO A O 1
ATOM 655 N N . TYR A 1 86 ? 22.188 15.203 0.372 1 95.88 86 TYR A N 1
ATOM 656 C CA . TYR A 1 86 ? 22.875 15.031 1.647 1 95.88 86 TYR A CA 1
ATOM 657 C C . TYR A 1 86 ? 23.094 16.359 2.342 1 95.88 86 TYR A C 1
ATOM 659 O O . TYR A 1 86 ? 23.734 16.438 3.395 1 95.88 86 TYR A O 1
ATOM 667 N N . GLN A 1 87 ? 22.672 17.453 1.667 1 93.56 87 GLN A N 1
ATOM 668 C CA . GLN A 1 87 ? 22.75 18.797 2.227 1 93.56 87 GLN A CA 1
ATOM 669 C C . GLN A 1 87 ? 21.406 19.516 2.1 1 93.56 87 GLN A C 1
ATOM 671 O O . GLN A 1 87 ? 20.734 19.422 1.069 1 93.56 87 GLN A O 1
ATOM 676 N N . LYS A 1 88 ? 21.109 20.219 3.117 1 93.62 88 LYS A N 1
ATOM 677 C CA . LYS A 1 88 ? 19.875 21 3.064 1 93.62 88 LYS A CA 1
ATOM 678 C C . LYS A 1 88 ? 20.016 22.172 2.096 1 93.62 88 LYS A C 1
ATOM 680 O O . LYS A 1 88 ? 20.766 23.109 2.354 1 93.62 88 LYS A O 1
ATOM 685 N N . PRO A 1 89 ? 19.297 22.109 1.05 1 94.5 89 PRO A N 1
ATOM 686 C CA . PRO A 1 89 ? 19.328 23.25 0.133 1 94.5 89 PRO A CA 1
ATOM 687 C C . PRO A 1 89 ? 18.5 24.438 0.629 1 94.5 89 PRO A C 1
ATOM 689 O O . PRO A 1 89 ? 17.859 24.344 1.676 1 94.5 89 PRO A O 1
ATOM 692 N N . ASN A 1 90 ? 18.656 25.562 -0.124 1 94.75 90 ASN A N 1
ATOM 693 C CA . ASN A 1 90 ? 17.797 26.703 0.166 1 94.75 90 ASN A CA 1
ATOM 694 C C . ASN A 1 90 ? 16.406 26.547 -0.46 1 94.75 90 ASN A C 1
ATOM 696 O O . ASN A 1 90 ? 16.297 26.281 -1.657 1 94.75 90 ASN A O 1
ATOM 700 N N . PHE A 1 91 ? 15.414 26.516 0.339 1 95.81 91 PHE A N 1
ATOM 701 C CA . PHE A 1 91 ? 14.031 26.453 -0.113 1 95.81 91 PHE A CA 1
ATOM 702 C C . PHE A 1 91 ? 13.102 27.109 0.9 1 95.81 91 PHE A C 1
ATOM 704 O O . PHE A 1 91 ? 13.5 27.375 2.035 1 95.81 91 PHE A O 1
ATOM 711 N N . ASP A 1 92 ? 11.945 27.5 0.501 1 97.69 92 ASP A N 1
ATOM 712 C CA . ASP A 1 92 ? 10.906 28.031 1.386 1 97.69 92 ASP A CA 1
ATOM 713 C C . ASP A 1 92 ? 9.844 26.969 1.677 1 97.69 92 ASP A C 1
ATOM 715 O O . ASP A 1 92 ? 9.102 26.562 0.781 1 97.69 92 ASP A O 1
ATOM 719 N N . SER A 1 93 ? 9.789 26.516 2.92 1 98.19 93 SER A N 1
ATOM 720 C CA . SER A 1 93 ? 8.844 25.5 3.338 1 98.19 93 SER A CA 1
ATOM 721 C C . SER A 1 93 ? 7.41 25.891 2.988 1 98.19 93 SER A C 1
ATOM 723 O O . SER A 1 93 ? 6.566 25.016 2.746 1 98.19 93 SER A O 1
ATOM 725 N N . HIS A 1 94 ? 7.172 27.172 2.896 1 98.06 94 HIS A N 1
ATOM 726 C CA . HIS A 1 94 ? 5.828 27.688 2.658 1 98.06 94 HIS A CA 1
ATOM 727 C C . HIS A 1 94 ? 5.367 27.391 1.233 1 98.06 94 HIS A C 1
ATOM 729 O O . HIS A 1 94 ? 4.172 27.438 0.94 1 98.06 94 HIS A O 1
ATOM 735 N N . ASP A 1 95 ? 6.363 27.062 0.372 1 97.5 95 ASP A N 1
ATOM 736 C CA . ASP A 1 95 ? 6.059 26.797 -1.03 1 97.5 95 ASP A CA 1
ATOM 737 C C . ASP A 1 95 ? 5.238 25.516 -1.177 1 97.5 95 ASP A C 1
ATOM 739 O O . ASP A 1 95 ? 4.633 25.266 -2.223 1 97.5 95 ASP A O 1
ATOM 743 N N . TYR A 1 96 ? 5.168 24.75 -0.12 1 98.31 96 TYR A N 1
ATOM 744 C CA . TYR A 1 96 ? 4.562 23.422 -0.24 1 98.31 96 TYR A CA 1
ATOM 745 C C . TYR A 1 96 ? 3.26 23.344 0.548 1 98.31 96 TYR A C 1
ATOM 747 O O . TYR A 1 96 ? 2.648 22.281 0.646 1 98.31 96 TYR A O 1
ATOM 755 N N . LEU A 1 97 ? 2.842 24.453 1.077 1 98.44 97 LEU A N 1
ATOM 756 C CA . LEU A 1 97 ? 1.647 24.5 1.913 1 98.44 97 LEU A CA 1
ATOM 757 C C . LEU A 1 97 ? 0.399 24.734 1.066 1 98.44 97 LEU A C 1
ATOM 759 O O . LEU A 1 97 ? 0.427 25.5 0.103 1 98.44 97 LEU A O 1
ATOM 763 N N . THR A 1 98 ? -0.626 24.016 1.39 1 98.69 98 THR A N 1
ATOM 764 C CA . THR A 1 98 ? -1.969 24.219 0.857 1 98.69 98 THR A CA 1
ATOM 765 C C . THR A 1 98 ? -2.955 24.531 1.981 1 98.69 98 THR A C 1
ATOM 767 O O . THR A 1 98 ? -2.9 23.906 3.045 1 98.69 98 THR A O 1
ATOM 770 N N . ASN A 1 99 ? -3.787 25.5 1.8 1 98.5 99 ASN A N 1
ATOM 771 C CA . ASN A 1 99 ? -4.879 25.766 2.727 1 98.5 99 ASN A CA 1
ATOM 772 C C . ASN A 1 99 ? -6.164 25.062 2.299 1 98.5 99 ASN A C 1
ATOM 774 O O . ASN A 1 99 ? -6.906 25.562 1.459 1 98.5 99 ASN A O 1
ATOM 778 N N . PRO A 1 100 ? -6.477 23.953 2.975 1 98.69 100 PRO A N 1
ATOM 779 C CA . PRO A 1 100 ? -7.625 23.156 2.527 1 98.69 100 PRO A CA 1
ATOM 780 C C . PRO A 1 100 ? -8.93 23.953 2.518 1 98.69 100 PRO A C 1
ATOM 782 O O . PRO A 1 100 ? -9.797 23.703 1.682 1 98.69 100 PRO A O 1
ATOM 785 N N . LYS A 1 101 ? -9.047 24.938 3.371 1 98.62 101 LYS A N 1
ATOM 786 C CA . LYS A 1 101 ? -10.273 25.734 3.488 1 98.62 101 LYS A CA 1
ATOM 787 C C . LYS A 1 101 ? -10.594 26.438 2.178 1 98.62 101 LYS A C 1
ATOM 789 O O . LYS A 1 101 ? -11.766 26.672 1.861 1 98.62 101 LYS A O 1
ATOM 794 N N . LEU A 1 102 ? -9.633 26.734 1.394 1 98.19 102 LEU A N 1
ATOM 795 C CA . LEU A 1 102 ? -9.812 27.438 0.124 1 98.19 102 LEU A CA 1
ATOM 796 C C . LEU A 1 102 ? -10.445 26.516 -0.917 1 98.19 102 LEU A C 1
ATOM 798 O O . LEU A 1 102 ? -10.961 26.984 -1.934 1 98.19 102 LEU A O 1
ATOM 802 N N . PHE A 1 103 ? -10.453 25.219 -0.702 1 98.06 103 PHE A N 1
ATOM 803 C CA . PHE A 1 103 ? -10.938 24.25 -1.67 1 98.06 103 PHE A CA 1
ATOM 804 C C . PHE A 1 103 ? -12.188 23.547 -1.149 1 98.06 103 PHE A C 1
ATOM 806 O O . PHE A 1 103 ? -13 23.047 -1.933 1 98.06 103 PHE A O 1
ATOM 813 N N . ASN A 1 104 ? -12.281 23.406 0.107 1 98.38 104 ASN A N 1
ATOM 814 C CA . ASN A 1 104 ? -13.328 22.672 0.796 1 98.38 104 ASN A CA 1
ATOM 815 C C . ASN A 1 104 ? -13.836 23.422 2.023 1 98.38 104 ASN A C 1
ATOM 817 O O . ASN A 1 104 ? -13.18 23.422 3.068 1 98.38 104 ASN A O 1
ATOM 821 N N . ASP A 1 105 ? -14.992 23.938 1.974 1 97.94 105 ASP A N 1
ATOM 822 C CA . ASP A 1 105 ? -15.555 24.797 3.002 1 97.94 105 ASP A CA 1
ATOM 823 C C . ASP A 1 105 ? -15.812 24.031 4.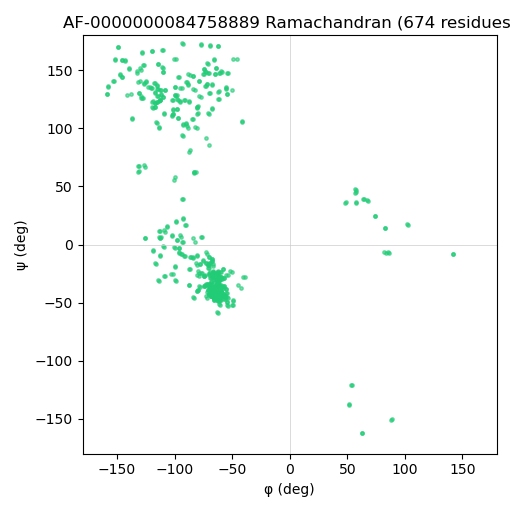293 1 97.94 105 ASP A C 1
ATOM 825 O O . ASP A 1 105 ? -16.016 24.625 5.352 1 97.94 105 ASP A O 1
ATOM 829 N N . ASN A 1 106 ? -15.781 22.703 4.211 1 98.06 106 ASN A N 1
ATOM 830 C CA . ASN A 1 106 ? -16.078 21.875 5.379 1 98.06 106 ASN A CA 1
ATOM 831 C C . ASN A 1 106 ? -14.859 21.766 6.297 1 98.06 106 ASN A C 1
ATOM 833 O O . ASN A 1 106 ? -14.977 21.281 7.422 1 98.06 106 ASN A O 1
ATOM 837 N N . ILE A 1 107 ? -13.703 22.25 5.852 1 98.75 107 ILE A N 1
ATOM 838 C CA . ILE A 1 107 ? -12.469 22.031 6.598 1 98.75 107 ILE A CA 1
ATOM 839 C C . ILE A 1 107 ? -12.195 23.234 7.496 1 98.75 107 ILE A C 1
ATOM 841 O O . ILE A 1 107 ? -12.367 24.391 7.074 1 98.75 107 ILE A O 1
ATOM 845 N N . PRO A 1 108 ? -11.828 22.984 8.773 1 98.69 108 PRO A N 1
ATOM 846 C CA . PRO A 1 108 ? -11.453 24.094 9.648 1 98.69 108 PRO A CA 1
ATOM 847 C C . PRO A 1 108 ? -10.359 24.969 9.047 1 98.69 108 PRO A C 1
ATOM 849 O O . PRO A 1 108 ? -9.438 24.469 8.406 1 98.69 108 PRO A O 1
ATOM 852 N N . SER A 1 109 ? -10.359 26.281 9.328 1 98.38 109 SER A N 1
ATOM 853 C CA . SER A 1 109 ? -9.484 27.25 8.688 1 98.38 109 SER A CA 1
ATOM 854 C C . SER A 1 109 ? -8.07 27.188 9.266 1 98.38 109 SER A C 1
ATOM 856 O O . SER A 1 109 ? -7.129 27.703 8.664 1 98.38 109 SER A O 1
ATOM 858 N N . ASN A 1 110 ? -7.977 26.562 10.438 1 98.75 110 ASN A N 1
ATOM 859 C CA . ASN A 1 110 ? -6.672 26.547 11.094 1 98.75 110 ASN A CA 1
ATOM 860 C C . ASN A 1 110 ? -5.883 25.297 10.727 1 98.75 110 ASN A C 1
ATOM 862 O O . ASN A 1 110 ? -5.02 24.859 11.484 1 98.75 110 ASN A O 1
ATOM 866 N N . ILE A 1 111 ? -6.203 24.656 9.578 1 98.81 111 ILE A N 1
ATOM 867 C CA . ILE A 1 111 ? -5.469 23.5 9.078 1 98.81 111 ILE A CA 1
ATOM 868 C C . ILE A 1 111 ? -4.695 23.875 7.824 1 98.81 111 ILE A C 1
ATOM 870 O O . ILE A 1 111 ? -5.254 24.469 6.895 1 98.81 111 ILE A O 1
ATOM 874 N N . SER A 1 112 ? -3.422 23.609 7.805 1 98.88 112 SER A N 1
ATOM 875 C CA . SER A 1 112 ? -2.59 23.641 6.605 1 98.88 112 SER A CA 1
ATOM 876 C C . SER A 1 112 ? -2.16 22.234 6.199 1 98.88 112 SER A C 1
ATOM 878 O O . SER A 1 112 ? -2.014 21.359 7.051 1 98.88 112 SER A O 1
ATOM 880 N N . LEU A 1 113 ? -2.012 22.078 4.914 1 98.88 113 LEU A N 1
ATOM 881 C CA . LEU A 1 113 ? -1.776 20.75 4.379 1 98.88 113 LEU A CA 1
ATOM 882 C C . LEU A 1 113 ? -0.59 20.75 3.422 1 98.88 113 LEU A C 1
ATOM 884 O O . LEU A 1 113 ? -0.454 21.656 2.596 1 98.88 113 LEU A O 1
ATOM 888 N N . ILE A 1 114 ? 0.303 19.859 3.613 1 98.88 114 ILE A N 1
ATOM 889 C CA . ILE A 1 114 ? 1.219 19.453 2.553 1 98.88 114 ILE A CA 1
ATOM 890 C C . ILE A 1 114 ? 0.704 18.172 1.891 1 98.88 114 ILE A C 1
ATOM 892 O O . ILE A 1 114 ? 0.666 17.109 2.518 1 98.88 114 ILE A O 1
ATOM 896 N N . CYS A 1 115 ? 0.374 18.25 0.625 1 98.69 115 CYS A N 1
ATOM 897 C CA . CYS A 1 115 ? -0.357 17.219 -0.093 1 98.69 115 CYS A CA 1
ATOM 898 C C . CYS A 1 115 ? 0.543 16.016 -0.393 1 98.69 115 CYS A C 1
ATOM 900 O O . CYS A 1 115 ? 1.751 16.172 -0.576 1 98.69 115 CYS A O 1
ATOM 902 N N . GLY A 1 116 ? -0.096 14.867 -0.382 1 97.62 116 GLY A N 1
ATOM 903 C CA . GLY A 1 116 ? 0.562 13.688 -0.914 1 97.62 116 GLY A CA 1
ATOM 904 C C . GLY A 1 116 ? 0.736 13.727 -2.42 1 97.62 116 GLY A C 1
ATOM 905 O O . GLY A 1 116 ? 0.225 14.633 -3.086 1 97.62 116 GLY A O 1
ATOM 906 N N . ASP A 1 117 ? 1.489 12.758 -2.873 1 95.5 117 ASP A N 1
ATOM 907 C CA . ASP A 1 117 ? 1.867 12.789 -4.285 1 95.5 117 ASP A CA 1
ATOM 908 C C . ASP A 1 117 ? 2.268 11.398 -4.77 1 95.5 117 ASP A C 1
ATOM 910 O O . ASP A 1 117 ? 3.145 10.758 -4.184 1 95.5 117 ASP A O 1
ATOM 914 N N . PRO A 1 118 ? 1.669 10.969 -5.902 1 91.44 118 PRO A N 1
ATOM 915 C CA . PRO A 1 118 ? 2.107 9.695 -6.473 1 91.44 118 PRO A CA 1
ATOM 916 C C . PRO A 1 118 ? 3.6 9.672 -6.797 1 91.44 118 PRO A C 1
ATOM 918 O O . PRO A 1 118 ? 4.207 8.602 -6.859 1 91.44 118 PRO A O 1
ATOM 921 N N . LEU A 1 119 ? 4.227 10.82 -6.949 1 92.25 119 LEU A N 1
ATOM 922 C CA . LEU A 1 119 ? 5.648 10.945 -7.254 1 92.25 119 LEU A CA 1
ATOM 923 C C . LEU A 1 119 ? 6.496 10.297 -6.164 1 92.25 119 LEU A C 1
ATOM 925 O O . LEU A 1 119 ? 7.648 9.922 -6.406 1 92.25 119 LEU A O 1
ATOM 929 N N . LEU A 1 120 ? 5.918 10.188 -4.953 1 95.31 120 LEU A N 1
ATOM 930 C CA . LEU A 1 120 ? 6.645 9.578 -3.848 1 95.31 120 LEU A CA 1
ATOM 931 C C . LEU A 1 120 ? 7.078 8.156 -4.199 1 95.31 120 LEU A C 1
ATOM 933 O O . LEU A 1 120 ? 8.18 7.734 -3.842 1 95.31 120 LEU A O 1
ATOM 937 N N . GLU A 1 121 ? 6.207 7.484 -4.918 1 92.31 121 GLU A N 1
ATOM 938 C CA . GLU A 1 121 ? 6.531 6.113 -5.309 1 92.31 121 GLU A CA 1
ATOM 939 C C . GLU A 1 121 ? 7.637 6.086 -6.359 1 92.31 121 GLU A C 1
ATOM 941 O O . GLU A 1 121 ? 8.523 5.234 -6.312 1 92.31 121 GLU A O 1
ATOM 946 N N . LEU A 1 122 ? 7.602 7.016 -7.293 1 90 122 LEU A N 1
ATOM 947 C CA . LEU A 1 122 ? 8.609 7.102 -8.344 1 90 122 LEU A CA 1
ATOM 948 C C . LEU A 1 122 ? 9.969 7.492 -7.762 1 90 122 LEU A C 1
ATOM 950 O O . LEU A 1 122 ? 11.008 7.098 -8.289 1 90 122 LEU A O 1
ATOM 954 N N . GLN A 1 123 ? 9.898 8.188 -6.668 1 94.31 123 GLN A N 1
ATOM 955 C CA . GLN A 1 123 ? 11.109 8.734 -6.055 1 94.31 123 GLN A CA 1
ATOM 956 C C . GLN A 1 123 ? 11.75 7.723 -5.105 1 94.31 123 GLN A C 1
ATOM 958 O O . GLN A 1 123 ? 12.938 7.82 -4.793 1 94.31 123 GLN A O 1
ATOM 963 N N . ALA A 1 124 ? 10.977 6.758 -4.641 1 94.38 124 ALA A N 1
ATOM 964 C CA . ALA A 1 124 ? 11.359 5.891 -3.531 1 94.38 124 ALA A CA 1
ATOM 965 C C . ALA A 1 124 ? 12.641 5.121 -3.855 1 94.38 124 ALA A C 1
ATOM 967 O O . ALA A 1 124 ? 13.547 5.039 -3.025 1 94.38 124 ALA A O 1
ATOM 968 N N . ASN A 1 125 ? 12.734 4.645 -5.055 1 91.25 125 ASN A N 1
ATOM 969 C CA . ASN A 1 125 ? 13.906 3.861 -5.43 1 91.25 125 ASN A CA 1
ATOM 970 C C . ASN A 1 125 ? 15.172 4.711 -5.414 1 91.25 125 ASN A C 1
ATOM 972 O O . ASN A 1 125 ? 16.219 4.277 -4.91 1 91.25 125 ASN A O 1
ATOM 976 N N . ALA A 1 126 ? 15.07 5.848 -6.031 1 93.38 126 ALA A N 1
ATOM 977 C CA . ALA A 1 126 ? 16.219 6.754 -6.043 1 93.38 126 ALA A CA 1
ATOM 978 C C . ALA A 1 126 ? 16.625 7.137 -4.625 1 93.38 126 ALA A C 1
ATOM 980 O O . ALA A 1 126 ? 17.812 7.102 -4.285 1 93.38 126 ALA A O 1
ATOM 981 N N . ILE A 1 127 ? 15.664 7.457 -3.801 1 95.94 127 ILE A N 1
ATOM 982 C CA . ILE A 1 127 ? 15.938 7.879 -2.432 1 95.94 127 ILE A CA 1
ATOM 983 C C . ILE A 1 127 ? 16.578 6.734 -1.657 1 95.94 127 ILE A C 1
ATOM 985 O O . ILE A 1 127 ? 17.547 6.941 -0.925 1 95.94 127 ILE A O 1
ATOM 989 N N . ASN A 1 128 ? 16.094 5.5 -1.842 1 94.06 128 ASN A N 1
ATOM 990 C CA . ASN A 1 128 ? 16.688 4.332 -1.194 1 94.06 128 ASN A CA 1
ATOM 991 C C . ASN A 1 128 ? 18.141 4.137 -1.606 1 94.06 128 ASN A C 1
ATOM 993 O O . ASN A 1 128 ? 19 3.846 -0.767 1 94.06 128 ASN A O 1
ATOM 997 N N . THR A 1 129 ? 18.359 4.262 -2.873 1 91.94 129 THR A N 1
ATOM 998 C CA . THR A 1 129 ? 19.719 4.09 -3.383 1 91.94 129 THR A CA 1
ATOM 999 C C . THR A 1 129 ? 20.656 5.137 -2.795 1 91.94 129 THR A C 1
ATOM 1001 O O . THR A 1 129 ? 21.75 4.809 -2.328 1 91.94 129 THR A O 1
ATOM 1004 N N . LEU A 1 130 ? 20.219 6.324 -2.781 1 93.5 130 LEU A N 1
ATOM 1005 C CA . LEU A 1 130 ? 21.016 7.422 -2.256 1 93.5 130 LEU A CA 1
ATOM 1006 C C . LEU A 1 130 ? 21.266 7.25 -0.76 1 93.5 130 LEU A C 1
ATOM 1008 O O . LEU A 1 130 ? 22.359 7.547 -0.264 1 93.5 130 LEU A O 1
ATOM 1012 N N . ALA A 1 131 ? 20.266 6.746 -0.038 1 94.12 131 ALA A N 1
ATOM 1013 C CA . ALA A 1 131 ? 20.359 6.559 1.407 1 94.12 131 ALA A CA 1
ATOM 1014 C C . ALA A 1 131 ? 21.391 5.484 1.755 1 94.12 131 ALA A C 1
ATOM 1016 O O . ALA A 1 131 ? 21.922 5.473 2.861 1 94.12 131 ALA A O 1
ATOM 1017 N N . ASN A 1 132 ? 21.656 4.594 0.824 1 91.5 132 ASN A N 1
ATOM 1018 C CA . ASN A 1 132 ? 22.547 3.471 1.096 1 91.5 132 ASN A CA 1
ATOM 1019 C C . ASN A 1 132 ? 23.922 3.697 0.496 1 91.5 132 ASN A C 1
ATOM 1021 O O . ASN A 1 132 ? 24.766 2.797 0.506 1 91.5 132 ASN A O 1
ATOM 1025 N N . GLN A 1 133 ? 24.156 4.898 -0.018 1 90 133 GLN A N 1
ATOM 1026 C CA . GLN A 1 133 ? 25.469 5.219 -0.569 1 90 133 GLN A CA 1
ATOM 1027 C C . GLN A 1 133 ? 26.5 5.383 0.539 1 90 133 GLN A C 1
ATOM 1029 O O . GLN A 1 133 ? 26.203 5.926 1.604 1 90 133 GLN A O 1
ATOM 1034 N N . GLN A 1 134 ? 27.656 4.836 0.275 1 87.62 134 GLN A N 1
ATOM 1035 C CA . GLN A 1 134 ? 28.766 5.027 1.192 1 87.62 134 GLN A CA 1
ATOM 1036 C C . GLN A 1 134 ? 29.578 6.27 0.828 1 87.62 134 GLN A C 1
ATOM 1038 O O . GLN A 1 134 ? 30.297 6.277 -0.169 1 87.62 134 GLN A O 1
ATOM 1043 N N . ILE A 1 135 ? 29.375 7.258 1.579 1 88.19 135 ILE A N 1
ATOM 1044 C CA . ILE A 1 135 ? 30.078 8.523 1.353 1 88.19 135 ILE A CA 1
ATOM 1045 C C . ILE A 1 135 ? 30.984 8.82 2.533 1 88.19 135 ILE A C 1
ATOM 1047 O O . ILE A 1 135 ? 30.547 8.867 3.682 1 88.19 135 ILE A O 1
ATOM 1051 N N . PRO A 1 136 ? 32.312 8.984 2.223 1 88.5 136 PRO A N 1
ATOM 1052 C CA . PRO A 1 136 ? 33.25 9.297 3.324 1 88.5 136 PRO A CA 1
ATOM 1053 C C . PRO A 1 136 ? 32.812 10.523 4.121 1 88.5 136 PRO A C 1
ATOM 1055 O O . PRO A 1 136 ? 32.5 11.57 3.541 1 88.5 136 PRO A O 1
ATOM 1058 N N . GLY A 1 137 ? 32.75 10.453 5.371 1 88.75 137 GLY A N 1
ATOM 1059 C CA . GLY A 1 137 ? 32.5 11.586 6.254 1 88.75 137 GLY A CA 1
ATOM 1060 C C . GLY A 1 137 ? 31.047 11.953 6.395 1 88.75 137 GLY A C 1
ATOM 1061 O O . GLY A 1 137 ? 30.703 12.891 7.121 1 88.75 137 GLY A O 1
ATOM 1062 N N . THR A 1 138 ? 30.203 11.281 5.594 1 89.44 138 THR A N 1
ATOM 1063 C CA . THR A 1 138 ? 28.781 11.609 5.641 1 89.44 138 THR A CA 1
ATOM 1064 C C . THR A 1 138 ? 27.938 10.352 5.816 1 89.44 138 THR A C 1
ATOM 1066 O O . THR A 1 138 ? 28.156 9.352 5.133 1 89.44 138 THR A O 1
ATOM 1069 N N . ASN A 1 139 ? 27.078 10.359 6.832 1 93.12 139 ASN A N 1
ATOM 1070 C CA . ASN A 1 139 ? 26.062 9.312 6.926 1 93.12 139 ASN A CA 1
ATOM 1071 C C . ASN A 1 139 ? 24.875 9.602 6.023 1 93.12 139 ASN A C 1
ATOM 1073 O O . ASN A 1 139 ? 23.984 10.367 6.398 1 93.12 139 ASN A O 1
ATOM 1077 N N . ALA A 1 140 ? 24.812 8.984 4.891 1 94.44 140 ALA A N 1
ATOM 1078 C CA . ALA A 1 140 ? 23.828 9.266 3.85 1 94.44 140 ALA A CA 1
ATOM 1079 C C . ALA A 1 140 ? 22.406 9 4.355 1 94.44 140 ALA A C 1
ATOM 1081 O O . ALA A 1 140 ? 21.5 9.789 4.102 1 94.44 140 ALA A O 1
ATOM 1082 N N . TRP A 1 141 ? 22.219 7.961 5.094 1 94.38 141 TRP A N 1
ATOM 1083 C CA . TRP A 1 141 ? 20.906 7.578 5.582 1 94.38 141 TRP A CA 1
ATOM 1084 C C . TRP A 1 141 ? 20.344 8.641 6.523 1 94.38 141 TRP A C 1
ATOM 1086 O O . TRP A 1 141 ? 19.188 9.062 6.387 1 94.38 141 TRP A O 1
ATOM 1096 N N . VAL A 1 142 ? 21.172 9.172 7.375 1 94.44 142 VAL A N 1
ATOM 1097 C CA . VAL A 1 142 ? 20.75 10.164 8.352 1 94.44 142 VAL A CA 1
ATOM 1098 C C . VAL A 1 142 ? 20.375 11.461 7.645 1 94.44 142 VAL A C 1
ATOM 1100 O O . VAL A 1 142 ? 19.375 12.102 8.008 1 94.44 142 VAL A O 1
ATOM 1103 N N . SER A 1 143 ? 21.172 11.766 6.613 1 96.19 143 SER A N 1
ATOM 1104 C CA . SER A 1 143 ? 20.875 12.977 5.855 1 96.19 143 SER A CA 1
ATOM 1105 C C . SER A 1 143 ? 19.516 12.891 5.172 1 96.19 143 SER A C 1
ATOM 1107 O O . SER A 1 143 ? 18.766 13.867 5.133 1 96.19 143 SER A O 1
ATOM 1109 N N . ILE A 1 144 ? 19.188 11.734 4.758 1 96.81 144 ILE A N 1
ATOM 1110 C CA . ILE A 1 144 ? 17.969 11.547 3.971 1 96.81 144 ILE A CA 1
ATOM 1111 C C . ILE A 1 144 ? 16.766 11.484 4.898 1 96.81 144 ILE A C 1
ATOM 1113 O O . ILE A 1 144 ? 15.719 12.086 4.617 1 96.81 144 ILE A O 1
ATOM 1117 N N . ILE A 1 145 ? 16.875 10.836 6.031 1 96.56 145 ILE A N 1
ATOM 1118 C CA . ILE A 1 145 ? 15.719 10.625 6.895 1 96.56 145 ILE A CA 1
ATOM 1119 C C . ILE A 1 145 ? 15.32 11.945 7.555 1 96.56 145 ILE A C 1
ATOM 1121 O O . ILE A 1 145 ? 14.258 12.047 8.172 1 96.56 145 ILE A O 1
ATOM 1125 N N . ASP A 1 146 ? 16.141 13.039 7.398 1 97.06 146 ASP A N 1
ATOM 1126 C CA . ASP A 1 146 ? 15.875 14.344 8 1 97.06 146 ASP A CA 1
ATOM 1127 C C . ASP A 1 146 ? 15.109 15.25 7.043 1 97.06 146 ASP A C 1
ATOM 1129 O O . ASP A 1 146 ? 14.805 16.391 7.371 1 97.06 146 ASP A O 1
ATOM 1133 N N . TRP A 1 147 ? 14.781 14.719 5.91 1 98.56 147 TRP A N 1
ATOM 1134 C CA . TRP A 1 147 ? 14.203 15.57 4.879 1 98.56 147 TRP A CA 1
ATOM 1135 C C . TRP A 1 147 ? 12.914 16.219 5.363 1 98.56 147 TRP A C 1
ATOM 1137 O O . TRP A 1 147 ? 12.688 17.422 5.156 1 98.56 147 TRP A O 1
ATOM 1147 N N . ILE A 1 148 ? 12.031 15.469 6.031 1 98.62 148 ILE A N 1
ATOM 1148 C CA . ILE A 1 148 ? 10.789 16.062 6.523 1 98.62 148 ILE A CA 1
ATOM 1149 C C . ILE A 1 148 ? 11.086 16.953 7.734 1 98.62 148 ILE A C 1
ATOM 1151 O O . ILE A 1 148 ? 10.477 18 7.906 1 98.62 148 ILE A O 1
ATOM 1155 N N . ASN A 1 149 ? 12.078 16.562 8.594 1 97.81 149 ASN A N 1
ATOM 1156 C CA . ASN A 1 149 ? 12.508 17.453 9.68 1 97.81 149 ASN A CA 1
ATOM 1157 C C . ASN A 1 149 ? 12.961 18.812 9.148 1 97.81 149 ASN A C 1
ATOM 1159 O O . ASN A 1 149 ? 12.609 19.844 9.711 1 97.81 149 ASN A O 1
ATOM 1163 N N . ASP A 1 150 ? 13.734 18.766 8.055 1 98.12 150 ASP A N 1
ATOM 1164 C CA . ASP A 1 150 ? 14.195 19.984 7.422 1 98.12 150 ASP A CA 1
ATOM 1165 C C . ASP A 1 150 ? 13.023 20.828 6.941 1 98.12 150 ASP A C 1
ATOM 1167 O O . ASP A 1 150 ? 13.023 22.062 7.102 1 98.12 150 ASP A O 1
ATOM 1171 N N . LEU A 1 151 ? 12.039 20.203 6.355 1 98.31 151 LEU A N 1
ATOM 1172 C CA . LEU A 1 151 ? 10.844 20.875 5.848 1 98.31 151 LEU A CA 1
ATOM 1173 C C . LEU A 1 151 ? 10.07 21.547 6.984 1 98.31 151 LEU A C 1
ATOM 1175 O O . LEU A 1 151 ? 9.711 22.719 6.895 1 98.31 151 LEU A O 1
ATOM 1179 N N . VAL A 1 152 ? 9.883 20.844 8.078 1 98.19 152 VAL A N 1
ATOM 1180 C CA . VAL A 1 152 ? 9.078 21.281 9.211 1 98.19 152 VAL A CA 1
ATOM 1181 C C . VAL A 1 152 ? 9.82 22.391 9.969 1 98.19 152 VAL A C 1
ATOM 1183 O O . VAL A 1 152 ? 9.203 23.312 10.492 1 98.19 152 VAL A O 1
ATOM 1186 N N . SER A 1 153 ? 11.133 22.281 10 1 97.25 153 SER A N 1
ATOM 1187 C CA . SER A 1 153 ? 11.938 23.281 10.695 1 97.25 153 SER A CA 1
ATOM 1188 C C . SER A 1 153 ? 11.75 24.656 10.078 1 97.25 153 SER A C 1
ATOM 1190 O O . SER A 1 153 ? 11.828 25.672 10.773 1 97.25 153 SER A O 1
ATOM 1192 N N . GLY A 1 154 ? 11.484 24.688 8.766 1 97.06 154 GLY A N 1
ATOM 1193 C CA . GLY A 1 154 ? 11.242 25.953 8.086 1 97.06 154 GLY A CA 1
ATOM 1194 C C . GLY A 1 154 ? 9.93 26.594 8.469 1 97.06 154 GLY A C 1
ATOM 1195 O O . GLY A 1 154 ? 9.695 27.781 8.188 1 97.06 154 GLY A O 1
ATOM 1196 N N . LEU A 1 155 ? 9.102 25.844 9.18 1 97.75 155 LEU A N 1
ATOM 1197 C CA . LEU A 1 155 ? 7.789 26.312 9.617 1 97.75 155 LEU A CA 1
ATOM 1198 C C . LEU A 1 155 ? 7.738 26.453 11.133 1 97.75 155 LEU A C 1
ATOM 1200 O O . LEU A 1 155 ? 6.656 26.562 11.711 1 97.75 155 LEU A O 1
ATOM 1204 N N . ASP A 1 156 ? 8.906 26.375 11.773 1 92.56 156 ASP A N 1
ATOM 1205 C CA . ASP A 1 156 ? 9.008 26.391 13.234 1 92.56 156 ASP A CA 1
ATOM 1206 C C . ASP A 1 156 ? 8.328 27.641 13.812 1 92.56 156 ASP A C 1
ATOM 1208 O O . ASP A 1 156 ? 8.5 28.75 13.305 1 92.56 156 ASP A O 1
ATOM 1212 N N . GLY A 1 157 ? 7.562 27.422 14.859 1 95.94 157 GLY A N 1
ATOM 1213 C CA . GLY A 1 157 ? 6.891 28.516 15.539 1 95.94 157 GLY A CA 1
ATOM 1214 C C . GLY A 1 157 ? 5.566 28.891 14.906 1 95.94 157 GLY A C 1
ATOM 1215 O O . GLY A 1 157 ? 4.797 29.656 15.477 1 95.94 157 GLY A O 1
ATOM 1216 N N . GLU A 1 158 ? 5.285 28.297 13.797 1 97.94 158 GLU A N 1
ATOM 1217 C CA . GLU A 1 158 ? 4.078 28.688 13.078 1 97.94 158 GLU A CA 1
ATOM 1218 C C . GLU A 1 158 ? 2.938 27.719 13.328 1 97.94 158 GLU A C 1
ATOM 1220 O O . GLU A 1 158 ? 1.771 28.031 13.094 1 97.94 158 GLU A O 1
ATOM 1225 N N . TYR A 1 159 ? 3.256 26.562 13.781 1 98.5 159 TYR A N 1
ATOM 1226 C CA . TYR A 1 159 ? 2.252 25.531 14 1 98.5 159 TYR A CA 1
ATOM 1227 C C . TYR A 1 159 ? 2.375 24.938 15.398 1 98.5 159 TYR A C 1
ATOM 1229 O O . TYR A 1 159 ? 3.469 24.891 15.961 1 98.5 159 TYR A O 1
ATOM 1237 N N . ASP A 1 160 ? 1.266 24.484 15.891 1 98.38 160 ASP A N 1
ATOM 1238 C CA . ASP A 1 160 ? 1.205 23.969 17.25 1 98.38 160 ASP A CA 1
ATOM 1239 C C . ASP A 1 160 ? 1.18 22.438 17.25 1 98.38 160 ASP A C 1
ATOM 1241 O O . ASP A 1 160 ? 1.574 21.797 18.219 1 98.38 160 ASP A O 1
ATOM 1245 N N . ALA A 1 161 ? 0.716 21.875 16.172 1 98.38 161 ALA A N 1
ATOM 1246 C CA . ALA A 1 161 ? 0.648 20.422 16.047 1 98.38 161 ALA A CA 1
ATOM 1247 C C . ALA A 1 161 ? 0.909 19.984 14.609 1 98.38 161 ALA A C 1
ATOM 1249 O O . ALA A 1 161 ? 0.547 20.688 13.664 1 98.38 161 ALA A O 1
ATOM 1250 N N . LEU A 1 162 ? 1.585 18.844 14.469 1 98.75 162 LEU A N 1
ATOM 1251 C CA . LEU A 1 162 ? 1.825 18.188 13.188 1 98.75 162 LEU A CA 1
ATOM 1252 C C . LEU A 1 162 ? 1.21 16.797 13.164 1 98.75 162 LEU A C 1
ATOM 1254 O O . LEU A 1 162 ? 1.429 16 14.086 1 98.75 162 LEU A O 1
ATOM 1258 N N . PHE A 1 163 ? 0.345 16.547 12.211 1 98.88 163 PHE A N 1
ATOM 1259 C CA . PHE A 1 163 ? -0.177 15.211 11.961 1 98.88 163 PHE A CA 1
ATOM 1260 C C . PHE A 1 163 ? 0.327 14.68 10.625 1 98.88 163 PHE A C 1
ATOM 1262 O O . PHE A 1 163 ? 0.228 15.359 9.602 1 98.88 163 PHE A O 1
ATOM 1269 N N . VAL A 1 164 ? 0.867 13.484 10.656 1 98.88 164 VAL A N 1
ATOM 1270 C CA . VAL A 1 164 ? 1.376 12.852 9.438 1 98.88 164 VAL A CA 1
ATOM 1271 C C . VAL A 1 164 ? 0.587 11.578 9.148 1 98.88 164 VAL A C 1
ATOM 1273 O O . VAL A 1 164 ? 0.532 10.672 9.984 1 98.88 164 VAL A O 1
ATOM 1276 N N . ASP A 1 165 ? -0.078 11.523 8.023 1 98.62 165 ASP A N 1
ATOM 1277 C CA . ASP A 1 165 ? -0.736 10.312 7.539 1 98.62 165 ASP A CA 1
ATOM 1278 C C . ASP A 1 165 ? 0.195 9.5 6.641 1 98.62 165 ASP A C 1
ATOM 1280 O O . ASP A 1 165 ? 0.667 10 5.617 1 98.62 165 ASP A O 1
ATOM 1284 N N . CYS A 1 166 ? 0.391 8.281 6.98 1 97.81 166 CYS A N 1
ATOM 1285 C CA . CYS A 1 166 ? 1.434 7.512 6.312 1 97.81 166 CYS A CA 1
ATOM 1286 C C . CYS A 1 166 ? 0.834 6.371 5.496 1 97.81 166 CYS A C 1
ATOM 1288 O O . CYS A 1 166 ? -0.262 5.895 5.797 1 97.81 166 CYS A O 1
ATOM 1290 N N . ASN A 1 167 ? 1.579 5.992 4.527 1 94.62 167 ASN A N 1
ATOM 1291 C CA . ASN A 1 167 ? 1.302 4.789 3.75 1 94.62 167 ASN A CA 1
ATOM 1292 C C . ASN A 1 167 ? 1.553 3.525 4.566 1 94.62 167 ASN A C 1
ATOM 1294 O O . ASN A 1 167 ? 2.414 3.512 5.449 1 94.62 167 ASN A O 1
ATOM 1298 N N . PRO A 1 168 ? 0.762 2.439 4.312 1 92.06 168 PRO A N 1
ATOM 1299 C CA . PRO A 1 168 ? 1.02 1.215 5.074 1 92.06 168 PRO A CA 1
ATOM 1300 C C . PRO A 1 168 ? 2.422 0.658 4.84 1 92.06 168 PRO A C 1
ATOM 1302 O O . PRO A 1 168 ? 2.992 0.018 5.727 1 92.06 168 PRO A O 1
ATOM 1305 N N . SER A 1 169 ? 2.928 0.87 3.715 1 92.56 169 SER A N 1
ATOM 1306 C CA . SER A 1 169 ? 4.277 0.392 3.434 1 92.56 169 SER A CA 1
ATOM 1307 C C . SER A 1 169 ? 5.309 1.097 4.309 1 92.56 169 SER A C 1
ATOM 1309 O O . SER A 1 169 ? 5.125 2.258 4.68 1 92.56 169 SER A O 1
ATOM 1311 N N . PHE A 1 170 ? 6.328 0.352 4.645 1 95.06 170 PHE A N 1
ATOM 1312 C CA . PHE A 1 170 ? 7.43 0.928 5.402 1 95.06 170 PHE A CA 1
ATOM 1313 C C . PHE A 1 170 ? 8.523 1.432 4.469 1 95.06 170 PHE A C 1
ATOM 1315 O O . PHE A 1 170 ? 9.711 1.219 4.727 1 95.06 170 PHE A O 1
ATOM 1322 N N . SER A 1 171 ? 8.109 2.016 3.371 1 95.06 171 SER A N 1
ATOM 1323 C CA . SER A 1 171 ? 9.008 2.582 2.369 1 95.06 171 SER A CA 1
ATOM 1324 C C . SER A 1 171 ? 9.844 3.715 2.951 1 95.06 171 SER A C 1
ATOM 1326 O O . SER A 1 171 ? 9.602 4.16 4.074 1 95.06 171 SER A O 1
ATOM 1328 N N . ILE A 1 172 ? 10.781 4.137 2.199 1 96.75 172 ILE A N 1
ATOM 1329 C CA . ILE A 1 172 ? 11.727 5.141 2.668 1 96.75 172 ILE A CA 1
ATOM 1330 C C . ILE A 1 172 ? 10.984 6.434 3.01 1 96.75 172 ILE A C 1
ATOM 1332 O O . ILE A 1 172 ? 11.344 7.125 3.969 1 96.75 172 ILE A O 1
ATOM 1336 N N . TYR A 1 173 ? 9.977 6.781 2.25 1 97.88 173 TYR A N 1
ATOM 1337 C CA . TYR A 1 173 ? 9.25 8.008 2.559 1 97.88 173 TYR A CA 1
ATOM 1338 C C . TYR A 1 173 ? 8.477 7.875 3.865 1 97.88 173 TYR A C 1
ATOM 1340 O O . TYR A 1 173 ? 8.297 8.859 4.59 1 97.88 173 TYR A O 1
ATOM 1348 N N . THR A 1 174 ? 7.996 6.68 4.203 1 97.81 174 THR A N 1
ATOM 1349 C CA . THR A 1 174 ? 7.367 6.441 5.496 1 97.81 174 THR A CA 1
ATOM 1350 C C . THR A 1 174 ? 8.398 6.543 6.621 1 97.81 174 THR A C 1
ATOM 1352 O O . THR A 1 174 ? 8.125 7.137 7.668 1 97.81 174 THR A O 1
ATOM 1355 N N . GLN A 1 175 ? 9.555 5.988 6.363 1 97.5 175 GLN A N 1
ATOM 1356 C CA . GLN A 1 175 ? 10.617 6.07 7.352 1 97.5 175 GLN A CA 1
ATOM 1357 C C . GLN A 1 175 ? 11.008 7.52 7.629 1 97.5 175 GLN A C 1
ATOM 1359 O O . GLN A 1 175 ? 11.211 7.906 8.781 1 97.5 175 GLN A O 1
ATOM 1364 N N . ILE A 1 176 ? 11.102 8.32 6.582 1 98.38 176 ILE A N 1
ATOM 1365 C CA . ILE A 1 176 ? 11.414 9.742 6.711 1 98.38 176 ILE A CA 1
ATOM 1366 C C . ILE A 1 176 ? 10.352 10.422 7.574 1 98.38 176 ILE A C 1
ATOM 1368 O O . ILE A 1 176 ? 10.68 11.234 8.445 1 98.38 176 ILE A O 1
ATOM 1372 N N . ALA A 1 177 ? 9.109 10.031 7.379 1 98.62 177 ALA A N 1
ATOM 1373 C CA . ALA A 1 177 ? 7.996 10.602 8.141 1 98.62 177 ALA A CA 1
ATOM 1374 C C . ALA A 1 177 ? 8.07 10.195 9.609 1 98.62 177 ALA A C 1
ATOM 1376 O O . ALA A 1 177 ? 7.93 11.039 10.5 1 98.62 177 ALA A O 1
ATOM 1377 N N . LEU A 1 178 ? 8.344 8.945 9.836 1 98.12 178 LEU A N 1
ATOM 1378 C CA . LEU A 1 178 ? 8.352 8.414 11.195 1 98.12 178 LEU A CA 1
ATOM 1379 C C . LEU A 1 178 ? 9.547 8.961 11.984 1 98.12 178 LEU A C 1
ATOM 1381 O O . LEU A 1 178 ? 9.484 9.078 13.211 1 98.12 178 LEU A O 1
ATOM 1385 N N . ALA A 1 179 ? 10.602 9.336 11.273 1 97.94 179 ALA A N 1
ATOM 1386 C CA . ALA A 1 179 ? 11.766 9.93 11.922 1 97.94 179 ALA A CA 1
ATOM 1387 C C . ALA A 1 179 ? 11.492 11.375 12.328 1 97.94 179 ALA A C 1
ATOM 1389 O O . ALA A 1 179 ? 12.25 11.961 13.102 1 97.94 179 ALA A O 1
ATOM 1390 N N . ALA A 1 180 ? 10.445 11.922 11.82 1 98.06 180 ALA A N 1
ATOM 1391 C CA . ALA A 1 180 ? 10.18 13.344 12.023 1 98.06 180 ALA A CA 1
ATOM 1392 C C . ALA A 1 180 ? 9.148 13.555 13.133 1 98.06 180 ALA A C 1
ATOM 1394 O O . ALA A 1 180 ? 8.82 14.695 13.469 1 98.06 180 ALA A O 1
ATOM 1395 N N . VAL A 1 181 ? 8.609 12.469 13.695 1 98.19 181 VAL A N 1
ATOM 1396 C CA . VAL A 1 181 ? 7.543 12.641 14.68 1 98.19 181 VAL A CA 1
ATOM 1397 C C . VAL A 1 181 ? 7.98 12.047 16.016 1 98.19 181 VAL A C 1
ATOM 1399 O O . VAL A 1 181 ? 8.961 11.305 16.094 1 98.19 181 VAL A O 1
ATOM 1402 N N . GLU A 1 182 ? 7.207 12.406 17.016 1 97.81 182 GLU A N 1
ATOM 1403 C CA . GLU A 1 182 ? 7.5 11.945 18.375 1 97.81 182 GLU A CA 1
ATOM 1404 C C . GLU A 1 182 ? 6.484 10.906 18.844 1 97.81 182 GLU A C 1
ATOM 1406 O O . GLU A 1 182 ? 6.789 10.062 19.688 1 97.81 182 GLU A O 1
ATOM 1411 N N . LYS A 1 183 ? 5.344 11 18.312 1 98.56 183 LYS A N 1
ATOM 1412 C CA . LYS A 1 183 ? 4.234 10.18 18.797 1 98.56 183 LYS A CA 1
ATOM 1413 C C . LYS A 1 183 ? 3.588 9.398 17.656 1 98.56 183 LYS A C 1
ATOM 1415 O O . LYS A 1 183 ? 3.404 9.93 16.547 1 98.56 183 LYS A O 1
ATOM 1420 N N . LEU A 1 184 ? 3.271 8.156 17.969 1 98.38 184 LEU A N 1
ATOM 1421 C CA . LEU A 1 184 ? 2.684 7.27 16.969 1 98.38 184 LEU A CA 1
ATOM 1422 C C . LEU A 1 184 ? 1.262 6.879 17.359 1 98.38 184 LEU A C 1
ATOM 1424 O O . LEU A 1 184 ? 1.014 6.496 18.516 1 98.38 184 LEU A O 1
ATOM 1428 N N . ILE A 1 185 ? 0.36 7.066 16.484 1 98.31 185 ILE A N 1
ATOM 1429 C CA . ILE A 1 185 ? -0.994 6.531 16.578 1 98.31 185 ILE A CA 1
ATOM 1430 C C . ILE A 1 185 ? -1.129 5.297 15.688 1 98.31 185 ILE A C 1
ATOM 1432 O O . ILE A 1 185 ? -0.889 5.367 14.484 1 98.31 185 ILE A O 1
ATOM 1436 N N . LEU A 1 186 ? -1.545 4.184 16.312 1 96.81 186 LEU A N 1
ATOM 1437 C CA . LEU A 1 186 ? -1.625 2.914 15.594 1 96.81 186 LEU A CA 1
ATOM 1438 C C . LEU A 1 186 ? -3.074 2.457 15.461 1 96.81 186 LEU A C 1
ATOM 1440 O O . LEU A 1 186 ? -3.621 1.829 16.375 1 96.81 186 LEU A O 1
ATOM 1444 N N . PRO A 1 187 ? -3.658 2.664 14.305 1 95.25 187 PRO A N 1
ATOM 1445 C CA . PRO A 1 187 ? -4.977 2.074 14.055 1 95.25 187 PRO A CA 1
ATOM 1446 C C . PRO A 1 187 ? -4.914 0.564 13.828 1 95.25 187 PRO A C 1
ATOM 1448 O O . PRO A 1 187 ? -4.031 0.077 13.117 1 95.25 187 PRO A O 1
ATOM 1451 N N . VAL A 1 188 ? -5.855 -0.176 14.453 1 90.62 188 VAL A N 1
ATOM 1452 C CA . VAL A 1 188 ? -5.898 -1.626 14.289 1 90.62 188 VAL A CA 1
ATOM 1453 C C . VAL A 1 188 ? -7.348 -2.088 14.156 1 90.62 188 VAL A C 1
ATOM 1455 O O . VAL A 1 188 ? -8.266 -1.405 14.602 1 90.62 188 VAL A O 1
ATOM 1458 N N . MET A 1 189 ? -7.508 -3.207 13.422 1 83.25 189 MET A N 1
ATOM 1459 C CA . MET A 1 189 ? -8.828 -3.824 13.297 1 83.25 189 MET A CA 1
ATOM 1460 C C . MET A 1 189 ? -8.969 -4.996 14.258 1 83.25 189 MET A C 1
ATOM 1462 O O . MET A 1 189 ? -7.977 -5.508 14.781 1 83.25 189 MET A O 1
ATOM 1466 N N . ALA A 1 190 ? -10.188 -5.383 14.555 1 72.56 190 ALA A N 1
ATOM 1467 C CA . ALA A 1 190 ? -10.453 -6.516 15.438 1 72.56 190 ALA A CA 1
ATOM 1468 C C . ALA A 1 190 ? -10.375 -7.836 14.672 1 72.56 190 ALA A C 1
ATOM 1470 O O . ALA A 1 190 ? -11.367 -8.562 14.586 1 72.56 190 ALA A O 1
ATOM 1471 N N . ASP A 1 191 ? -9.25 -8.156 14.141 1 71.75 191 ASP A N 1
ATOM 1472 C CA . ASP A 1 191 ? -9.047 -9.414 13.438 1 71.75 191 ASP A CA 1
ATOM 1473 C C . ASP A 1 191 ? -7.633 -9.945 13.648 1 71.75 191 ASP A C 1
ATOM 1475 O O . ASP A 1 191 ? -6.766 -9.227 14.148 1 71.75 191 ASP A O 1
ATOM 1479 N N . ASP A 1 192 ? -7.387 -11.188 13.469 1 70.12 192 ASP A N 1
ATOM 1480 C CA . ASP A 1 192 ? -6.102 -11.844 13.68 1 70.12 192 ASP A CA 1
ATOM 1481 C C . ASP A 1 192 ? -5.008 -11.203 12.836 1 70.12 192 ASP A C 1
ATOM 1483 O O . ASP A 1 192 ? -3.859 -11.086 13.273 1 70.12 192 ASP A O 1
ATOM 1487 N N . SER A 1 193 ? -5.422 -10.812 11.711 1 74.06 193 SER A N 1
ATOM 1488 C CA . SER A 1 193 ? -4.438 -10.164 10.844 1 74.06 193 SER A CA 1
ATOM 1489 C C . SER A 1 193 ? -3.949 -8.852 11.445 1 74.06 193 SER A C 1
ATOM 1491 O O . SER A 1 193 ? -2.801 -8.453 11.234 1 74.06 193 SER A O 1
ATOM 1493 N N . SER A 1 194 ? -4.789 -8.273 12.211 1 77.12 194 SER A N 1
ATOM 1494 C CA . SER A 1 194 ? -4.414 -7 12.82 1 77.12 194 SER A CA 1
ATOM 1495 C C . SER A 1 194 ? -3.42 -7.211 13.961 1 77.12 194 SER A C 1
ATOM 1497 O O . SER A 1 194 ? -2.57 -6.355 14.219 1 77.12 194 SER A O 1
ATOM 1499 N N . ARG A 1 195 ? -3.592 -8.297 14.68 1 79.69 195 ARG A N 1
ATOM 1500 C CA . ARG A 1 195 ? -2.609 -8.594 15.719 1 79.69 195 ARG A CA 1
ATOM 1501 C C . ARG A 1 195 ? -1.209 -8.719 15.133 1 79.69 195 ARG A C 1
ATOM 1503 O O . ARG A 1 195 ? -0.253 -8.148 15.664 1 79.69 195 ARG A O 1
ATOM 1510 N N . ARG A 1 196 ? -1.126 -9.359 14.086 1 82.06 196 ARG A N 1
ATOM 1511 C CA . ARG A 1 196 ? 0.156 -9.516 13.406 1 82.06 196 ARG A CA 1
ATOM 1512 C C . ARG A 1 196 ? 0.659 -8.172 12.883 1 82.06 196 ARG A C 1
ATOM 1514 O O . ARG A 1 196 ? 1.863 -7.91 12.883 1 82.06 196 ARG A O 1
ATOM 1521 N N . ALA A 1 197 ? -0.301 -7.422 12.422 1 84.44 197 ALA A N 1
ATOM 1522 C CA . ALA A 1 197 ? 0.066 -6.105 11.914 1 84.44 197 ALA A CA 1
ATOM 1523 C C . ALA A 1 197 ? 0.701 -5.25 13 1 84.44 197 ALA A C 1
ATOM 1525 O O . ALA A 1 197 ? 1.641 -4.496 12.742 1 84.44 197 ALA A O 1
ATOM 1526 N N . ILE A 1 198 ? 0.198 -5.375 14.227 1 88.75 198 ILE A N 1
ATOM 1527 C CA . ILE A 1 198 ? 0.765 -4.648 15.359 1 88.75 198 ILE A CA 1
ATOM 1528 C C . ILE A 1 198 ? 2.186 -5.141 15.633 1 88.75 198 ILE A C 1
ATOM 1530 O O . ILE A 1 198 ? 3.105 -4.34 15.797 1 88.75 198 ILE A O 1
ATOM 1534 N N . GLN A 1 199 ? 2.336 -6.402 15.648 1 88.81 199 GLN A N 1
ATOM 1535 C CA . GLN A 1 199 ? 3.654 -6.98 15.883 1 88.81 199 GLN A CA 1
ATOM 1536 C C . GLN A 1 199 ? 4.652 -6.535 14.82 1 88.81 199 GLN A C 1
ATOM 1538 O O . GLN A 1 199 ? 5.793 -6.195 15.133 1 88.81 199 GLN A O 1
ATOM 1543 N N . ASN A 1 200 ? 4.18 -6.547 13.609 1 91 200 ASN A N 1
ATOM 1544 C CA . ASN A 1 200 ? 5.039 -6.098 12.516 1 91 200 ASN A CA 1
ATOM 1545 C C . ASN A 1 200 ? 5.422 -4.629 12.664 1 91 200 ASN A C 1
ATOM 1547 O O . ASN A 1 200 ? 6.57 -4.258 12.422 1 91 200 ASN A O 1
ATOM 1551 N N . ALA A 1 201 ? 4.402 -3.869 13.055 1 93.62 201 ALA A N 1
ATOM 1552 C CA . ALA A 1 201 ? 4.676 -2.449 13.258 1 93.62 201 ALA A CA 1
ATOM 1553 C C . ALA A 1 201 ? 5.754 -2.242 14.312 1 93.62 201 ALA A C 1
ATOM 1555 O O . ALA A 1 201 ? 6.68 -1.454 14.117 1 93.62 201 ALA A O 1
ATOM 1556 N N . PHE A 1 202 ? 5.703 -2.992 15.383 1 94.75 202 PHE A N 1
ATOM 1557 C CA . PHE A 1 202 ? 6.676 -2.871 16.469 1 94.75 202 PHE A CA 1
ATOM 1558 C C . PHE A 1 202 ? 8.047 -3.361 16.016 1 94.75 202 PHE A C 1
ATOM 1560 O O . PHE A 1 202 ? 9.07 -2.801 16.406 1 94.75 202 PHE A O 1
ATOM 1567 N N . SER A 1 203 ? 8.039 -4.359 15.18 1 93.31 203 SER A N 1
ATOM 1568 C CA . SER A 1 203 ? 9.312 -4.844 14.641 1 93.31 203 SER A CA 1
ATOM 1569 C C . SER A 1 203 ? 9.953 -3.809 13.727 1 93.31 203 SER A C 1
ATOM 1571 O O . SER A 1 203 ? 11.148 -3.539 13.828 1 93.31 203 SER A O 1
ATOM 1573 N N . LEU A 1 204 ? 9.172 -3.236 12.891 1 94.38 204 LEU A N 1
ATOM 1574 C CA . LEU A 1 204 ? 9.664 -2.307 11.883 1 94.38 204 LEU A CA 1
ATOM 1575 C C . LEU A 1 204 ? 10.156 -1.017 12.531 1 94.38 204 LEU A C 1
ATOM 1577 O O . LEU A 1 204 ? 11.227 -0.507 12.172 1 94.38 204 LEU A O 1
ATOM 1581 N N . ILE A 1 205 ? 9.406 -0.52 13.523 1 96.69 205 ILE A N 1
ATOM 1582 C CA . ILE A 1 205 ? 9.727 0.785 14.094 1 96.69 205 ILE A CA 1
ATOM 1583 C C . ILE A 1 205 ? 10.742 0.623 15.219 1 96.69 205 ILE A C 1
ATOM 1585 O O . ILE A 1 205 ? 11.672 1.42 15.344 1 96.69 205 ILE A O 1
ATOM 1589 N N . TYR A 1 206 ? 10.664 -0.473 15.992 1 96.12 206 TYR A N 1
ATOM 1590 C CA . TYR A 1 206 ? 11.445 -0.53 17.219 1 96.12 206 TYR A CA 1
ATOM 1591 C C . TYR A 1 206 ? 12.445 -1.678 17.188 1 96.12 206 TYR A C 1
ATOM 1593 O O . TYR A 1 206 ? 13.234 -1.854 18.109 1 96.12 206 TYR A O 1
ATOM 1601 N N . GLY A 1 207 ? 12.414 -2.48 16.156 1 92.81 207 GLY A N 1
ATOM 1602 C CA . GLY A 1 207 ? 13.367 -3.574 16.016 1 92.81 207 GLY A CA 1
ATOM 1603 C C . GLY A 1 207 ? 13.086 -4.734 16.953 1 92.81 207 GLY A C 1
ATOM 1604 O O . GLY A 1 207 ? 13.992 -5.492 17.297 1 92.81 207 GLY A O 1
ATOM 1605 N N . LEU A 1 208 ? 11.805 -4.844 17.359 1 91.12 208 LEU A N 1
ATOM 1606 C CA . LEU A 1 208 ? 11.461 -5.914 18.281 1 91.12 208 LEU A CA 1
ATOM 1607 C C . LEU A 1 208 ? 11.203 -7.219 17.531 1 91.12 208 LEU A C 1
ATOM 1609 O O . LEU A 1 208 ? 10.602 -7.211 16.453 1 91.12 208 LEU A O 1
ATOM 1613 N N . LYS A 1 209 ? 11.781 -8.312 18.031 1 85.75 209 LYS A N 1
ATOM 1614 C CA . LYS A 1 209 ? 11.492 -9.672 17.578 1 85.75 209 LYS A CA 1
ATOM 1615 C C . LYS A 1 209 ? 11.734 -9.82 16.078 1 85.75 209 LYS A C 1
ATOM 1617 O O . LYS A 1 209 ? 10.883 -10.352 15.359 1 85.75 209 LYS A O 1
ATOM 1622 N N . LEU A 1 210 ? 12.789 -9.312 15.648 1 85.31 210 LEU A N 1
ATOM 1623 C CA . LEU A 1 210 ? 13.164 -9.508 14.25 1 85.31 210 LEU A CA 1
ATOM 1624 C C . LEU A 1 210 ? 13.508 -10.969 13.977 1 85.31 210 LEU A C 1
ATOM 1626 O O . LEU A 1 210 ? 14.109 -11.633 14.828 1 85.31 210 LEU A O 1
ATOM 1630 N N . PRO A 1 211 ? 13.086 -11.523 12.906 1 77.5 211 PRO A N 1
ATOM 1631 C CA . PRO A 1 211 ? 13.242 -12.961 12.633 1 77.5 211 PRO A CA 1
ATOM 1632 C C . PRO A 1 211 ? 14.711 -13.383 12.531 1 77.5 211 PRO A C 1
ATOM 1634 O O . PRO A 1 211 ? 15.031 -14.555 12.758 1 77.5 211 PRO A O 1
ATOM 1637 N N . SER A 1 212 ? 15.562 -12.469 12.023 1 81 212 SER A N 1
ATOM 1638 C CA . SER A 1 212 ? 16.984 -12.797 11.867 1 81 212 SER A CA 1
ATOM 1639 C C . SER A 1 212 ? 17.859 -11.594 12.172 1 81 212 SER A C 1
ATOM 1641 O O . SER A 1 212 ? 17.422 -10.445 12.062 1 81 212 SER A O 1
ATOM 1643 N N . ASP A 1 213 ? 19.047 -11.906 12.492 1 81.81 213 ASP A N 1
ATOM 1644 C CA . ASP A 1 213 ? 20.016 -10.867 12.812 1 81.81 213 ASP A CA 1
ATOM 1645 C C . ASP A 1 213 ? 20.344 -10.023 11.586 1 81.81 213 ASP A C 1
ATOM 1647 O O . ASP A 1 213 ? 20.766 -8.867 11.719 1 81.81 213 ASP A O 1
ATOM 1651 N N . ILE A 1 214 ? 20.125 -10.594 10.484 1 81.38 214 ILE A N 1
ATOM 1652 C CA . ILE A 1 214 ? 20.484 -9.883 9.266 1 81.38 214 ILE A CA 1
ATOM 1653 C C . ILE A 1 214 ? 19.594 -8.648 9.109 1 81.38 214 ILE A C 1
ATOM 1655 O O . ILE A 1 214 ? 20.031 -7.625 8.578 1 81.38 214 ILE A O 1
ATOM 1659 N N . TYR A 1 215 ? 18.406 -8.711 9.703 1 81.88 215 TYR A N 1
ATOM 1660 C CA . TYR A 1 215 ? 17.484 -7.586 9.609 1 81.88 215 TYR A CA 1
ATOM 1661 C C . TYR A 1 215 ? 17.938 -6.441 10.508 1 81.88 215 TYR A C 1
ATOM 1663 O O . TYR A 1 215 ? 17.719 -5.27 10.188 1 81.88 215 TYR A O 1
ATOM 1671 N N . ALA A 1 216 ? 18.625 -6.836 11.523 1 82.38 216 ALA A N 1
ATOM 1672 C CA . ALA A 1 216 ? 18.922 -5.879 12.586 1 82.38 216 ALA A CA 1
ATOM 1673 C C . ALA A 1 216 ? 19.844 -4.77 12.094 1 82.38 216 ALA A C 1
ATOM 1675 O O . ALA A 1 216 ? 19.656 -3.6 12.438 1 82.38 216 ALA A O 1
ATOM 1676 N N . SER A 1 217 ? 20.797 -5.09 11.297 1 81.5 217 SER A N 1
ATOM 1677 C CA . SER A 1 217 ? 21.781 -4.09 10.859 1 81.5 217 SER A CA 1
ATOM 1678 C C . SER A 1 217 ? 21.141 -3.088 9.898 1 81.5 217 SER A C 1
ATOM 1680 O O . SER A 1 217 ? 21.656 -1.982 9.719 1 81.5 217 SER A O 1
ATOM 1682 N N . TYR A 1 218 ? 19.984 -3.453 9.344 1 85.94 218 TYR A N 1
ATOM 1683 C CA . TYR A 1 218 ? 19.344 -2.602 8.336 1 85.94 218 TYR A CA 1
ATOM 1684 C C . TYR A 1 218 ? 18.047 -2.02 8.859 1 85.94 218 TYR A C 1
ATOM 1686 O O . TYR A 1 218 ? 17.359 -1.285 8.148 1 85.94 218 TYR A O 1
ATOM 1694 N N . ALA A 1 219 ? 17.859 -2.316 10.117 1 89.75 219 ALA A N 1
ATOM 1695 C CA . ALA A 1 219 ? 16.562 -1.946 10.695 1 89.75 219 ALA A CA 1
ATOM 1696 C C . ALA A 1 219 ? 16.531 -0.459 11.031 1 89.75 219 ALA A C 1
ATOM 1698 O O . ALA A 1 219 ? 17.516 0.103 11.516 1 89.75 219 ALA A O 1
ATOM 1699 N N . PHE A 1 220 ? 15.445 0.135 10.789 1 94.44 220 PHE A N 1
ATOM 1700 C CA . PHE A 1 220 ? 15.156 1.54 11.047 1 94.44 220 PHE A CA 1
ATOM 1701 C C . PHE A 1 220 ? 15.547 1.918 12.477 1 94.44 220 PHE A C 1
ATOM 1703 O O . PHE A 1 220 ? 16.266 2.9 12.688 1 94.44 220 PHE A O 1
ATOM 1710 N N . ALA A 1 221 ? 15.125 1.111 13.477 1 94.25 221 ALA A N 1
ATOM 1711 C CA . ALA A 1 221 ? 15.367 1.37 14.891 1 94.25 221 ALA A CA 1
ATOM 1712 C C . ALA A 1 221 ? 16.859 1.402 15.203 1 94.25 221 ALA A C 1
ATOM 1714 O O . ALA A 1 221 ? 17.344 2.312 15.883 1 94.25 221 ALA A O 1
ATOM 1715 N N . ASN A 1 222 ? 17.578 0.467 14.656 1 92.5 222 ASN A N 1
ATOM 1716 C CA . ASN A 1 222 ? 19 0.37 14.93 1 92.5 222 ASN A CA 1
ATOM 1717 C C . ASN A 1 222 ? 19.781 1.522 14.297 1 92.5 222 ASN A C 1
ATOM 1719 O O . ASN A 1 222 ? 20.719 2.047 14.891 1 92.5 222 ASN A O 1
ATOM 1723 N N . LYS A 1 223 ? 19.328 1.866 13.133 1 92.75 223 LYS A N 1
ATOM 1724 C CA . LYS A 1 223 ? 19.984 2.986 12.461 1 92.75 223 LYS A CA 1
ATOM 1725 C C . LYS A 1 223 ? 19.781 4.285 13.234 1 92.75 223 LYS A C 1
ATOM 1727 O O . LYS A 1 223 ? 20.719 5.066 13.398 1 92.75 223 LYS A O 1
ATOM 1732 N N . LEU A 1 224 ? 18.594 4.52 13.742 1 94.56 224 LEU A N 1
ATOM 1733 C CA . LEU A 1 224 ? 18.328 5.723 14.523 1 94.56 224 LEU A CA 1
ATOM 1734 C C . LEU A 1 224 ? 19.109 5.695 15.836 1 94.56 224 LEU A C 1
ATOM 1736 O O . LEU A 1 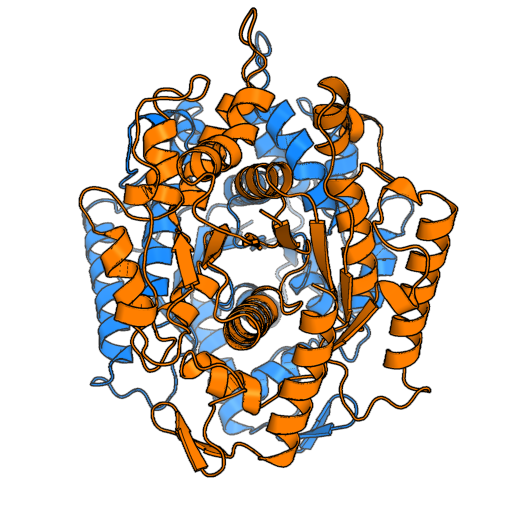224 ? 19.703 6.699 16.234 1 94.56 224 LEU A O 1
ATOM 1740 N N . ASN A 1 225 ? 19.141 4.559 16.438 1 93.19 225 ASN A N 1
ATOM 1741 C CA . ASN A 1 225 ? 19.828 4.418 17.703 1 93.19 225 ASN A CA 1
ATOM 1742 C C . ASN A 1 225 ? 21.328 4.668 17.562 1 93.19 225 ASN A C 1
ATOM 1744 O O . ASN A 1 225 ? 21.953 5.262 18.438 1 93.19 225 ASN A O 1
ATOM 1748 N N . THR A 1 226 ? 21.906 4.207 16.5 1 92.19 226 THR A N 1
ATOM 1749 C CA . THR A 1 226 ? 23.344 4.348 16.25 1 92.19 226 THR A CA 1
ATOM 1750 C C . THR A 1 226 ? 23.734 5.82 16.203 1 92.19 226 THR A C 1
ATOM 1752 O O . THR A 1 226 ? 24.859 6.18 16.578 1 92.19 226 THR A O 1
ATOM 1755 N N . VAL A 1 227 ? 22.812 6.68 15.812 1 93.5 227 VAL A N 1
ATOM 1756 C CA . VAL A 1 227 ? 23.141 8.102 15.719 1 93.5 227 VAL A CA 1
ATOM 1757 C C . VAL A 1 227 ? 22.438 8.875 16.828 1 93.5 227 VAL A C 1
ATOM 1759 O O . VAL A 1 227 ? 22.266 10.086 16.734 1 93.5 227 VAL A O 1
ATOM 1762 N N . ASN A 1 228 ? 21.906 8.195 17.781 1 94.62 228 ASN A N 1
ATOM 1763 C CA . ASN A 1 228 ? 21.312 8.742 18.984 1 94.62 228 ASN A CA 1
ATOM 1764 C C . ASN A 1 228 ? 20.094 9.602 18.672 1 94.62 228 ASN A C 1
ATOM 1766 O O . ASN A 1 228 ? 19.938 10.695 19.219 1 94.62 228 ASN A O 1
ATOM 1770 N N . ARG A 1 229 ? 19.328 9.148 17.719 1 94.38 229 ARG A N 1
ATOM 1771 C CA . ARG A 1 229 ? 18.047 9.766 17.422 1 94.38 229 ARG A CA 1
ATOM 1772 C C . ARG A 1 229 ? 16.891 8.984 18.047 1 94.38 229 ARG A C 1
ATOM 1774 O O . ARG A 1 229 ? 16.906 7.75 18.031 1 94.38 229 ARG A O 1
ATOM 1781 N N . PRO A 1 230 ? 16.016 9.68 18.625 1 94.81 230 PRO A N 1
ATOM 1782 C CA . PRO A 1 230 ? 14.922 8.977 19.297 1 94.81 230 PRO A CA 1
ATOM 1783 C C . PRO A 1 230 ? 13.93 8.359 18.312 1 94.81 230 PRO A C 1
ATOM 1785 O O . PRO A 1 230 ? 13.727 8.891 17.203 1 94.81 230 PRO A O 1
ATOM 1788 N N . LEU A 1 231 ? 13.344 7.273 18.688 1 97.31 231 LEU A N 1
ATOM 1789 C CA . LEU A 1 231 ? 12.211 6.676 17.984 1 97.31 231 LEU A CA 1
ATOM 1790 C C . LEU A 1 231 ? 10.891 7.277 18.469 1 97.31 231 LEU A C 1
ATOM 1792 O O . LEU A 1 231 ? 10.789 7.719 19.609 1 97.31 231 LEU A O 1
ATOM 1796 N N . PRO A 1 232 ? 9.945 7.402 17.594 1 97.94 232 PRO A N 1
ATOM 1797 C CA . PRO A 1 232 ? 8.641 7.84 18.094 1 97.94 232 PRO A CA 1
ATOM 1798 C C . PRO A 1 232 ? 8.055 6.871 19.125 1 97.94 232 PRO A C 1
ATOM 1800 O O . PRO A 1 232 ? 8.305 5.664 19.047 1 97.94 232 PRO A O 1
ATOM 1803 N N . LYS A 1 233 ? 7.348 7.406 20.016 1 98.31 233 LYS A N 1
ATOM 1804 C CA . LYS A 1 233 ? 6.695 6.574 21.031 1 98.31 233 LYS A CA 1
ATOM 1805 C C . LYS A 1 233 ? 5.242 6.285 20.641 1 98.31 233 LYS A C 1
ATOM 1807 O O . LYS A 1 233 ? 4.562 7.145 20.078 1 98.31 233 LYS A O 1
ATOM 1812 N N . VAL A 1 234 ? 4.805 5.105 20.969 1 98.12 234 VAL A N 1
ATOM 1813 C CA . VAL A 1 234 ? 3.393 4.797 20.766 1 98.12 234 VAL A CA 1
ATOM 1814 C C . VAL A 1 234 ? 2.539 5.637 21.719 1 98.12 234 VAL A C 1
ATOM 1816 O O . VAL A 1 234 ? 2.662 5.527 22.938 1 98.12 234 VAL A O 1
ATOM 1819 N N . HIS A 1 235 ? 1.75 6.449 21.141 1 98.38 235 HIS A N 1
ATOM 1820 C CA . HIS A 1 235 ? 0.912 7.352 21.938 1 98.38 235 HIS A CA 1
ATOM 1821 C C . HIS A 1 235 ? -0.505 6.805 22.062 1 98.38 235 HIS A C 1
ATOM 1823 O O . HIS A 1 235 ? -1.178 7.055 23.078 1 98.38 235 HIS A O 1
ATOM 1829 N N . MET A 1 236 ? -0.912 6.09 21.031 1 97.44 236 MET A N 1
ATOM 1830 C CA . MET A 1 236 ? -2.299 5.637 21 1 97.44 236 MET A CA 1
ATOM 1831 C C . MET A 1 236 ? -2.453 4.434 20.078 1 97.44 236 MET A C 1
ATOM 1833 O O . MET A 1 236 ? -1.848 4.387 19 1 97.44 236 MET A O 1
ATOM 1837 N N . ILE A 1 237 ? -3.186 3.479 20.547 1 95.62 237 ILE A N 1
ATOM 1838 C CA . ILE A 1 237 ? -3.676 2.393 19.703 1 95.62 237 ILE A CA 1
ATOM 1839 C C . ILE A 1 237 ? -5.184 2.537 19.5 1 95.62 237 ILE A C 1
ATOM 1841 O O . ILE A 1 237 ? -5.957 2.449 20.453 1 95.62 237 ILE A O 1
ATOM 1845 N N . ALA A 1 238 ? -5.578 2.822 18.281 1 94.56 238 ALA A N 1
ATOM 1846 C CA . ALA A 1 238 ? -6.988 3.02 17.953 1 94.56 238 ALA A CA 1
ATOM 1847 C C . ALA A 1 238 ? -7.605 1.743 17.391 1 94.56 238 ALA A C 1
ATOM 1849 O O . ALA A 1 238 ? -7.32 1.363 16.25 1 94.56 238 ALA A O 1
ATOM 1850 N N . LYS A 1 239 ? -8.453 1.119 18.156 1 90.62 239 LYS A N 1
ATOM 1851 C CA . LYS A 1 239 ? -9.133 -0.097 17.719 1 90.62 239 LYS A CA 1
ATOM 1852 C C . LYS A 1 239 ? -10.375 0.234 16.891 1 90.62 239 LYS A C 1
ATOM 1854 O O . LYS A 1 239 ? -11.391 0.659 17.438 1 90.62 239 LYS A O 1
ATOM 1859 N N . ASN A 1 240 ? -10.25 -0.036 15.57 1 84.81 240 ASN A N 1
ATOM 1860 C CA . ASN A 1 240 ? -11.305 0.324 14.625 1 84.81 240 ASN A CA 1
ATOM 1861 C C . ASN A 1 240 ? -12.266 -0.838 14.391 1 84.81 240 ASN A C 1
ATOM 1863 O O . ASN A 1 240 ? -11.938 -1.987 14.695 1 84.81 240 ASN A O 1
ATOM 1867 N N . ARG A 1 241 ? -13.5 -0.543 13.547 1 66.06 241 ARG A N 1
ATOM 1868 C CA . ARG A 1 241 ? -14.562 -1.397 13.023 1 66.06 241 ARG A CA 1
ATOM 1869 C C . ARG A 1 241 ? -15.117 -2.312 14.109 1 66.06 241 ARG A C 1
ATOM 1871 O O . ARG A 1 241 ? -15.406 -3.484 13.859 1 66.06 241 ARG A O 1
ATOM 1878 N N . LEU A 1 242 ? -15.133 -1.735 15.188 1 55.16 242 LEU A N 1
ATOM 1879 C CA . LEU A 1 242 ? -15.828 -2.5 16.219 1 55.16 242 LEU A CA 1
ATOM 1880 C C . LEU A 1 242 ? -17.328 -2.492 15.977 1 55.16 242 LEU A C 1
ATOM 1882 O O . LEU A 1 242 ? -17.938 -1.426 15.82 1 55.16 242 LEU A O 1
ATOM 1886 N N . THR A 1 243 ? -17.688 -3.664 15.164 1 51.22 243 THR A N 1
ATOM 1887 C CA . THR A 1 243 ? -19.141 -3.689 14.977 1 51.22 243 THR A CA 1
ATOM 1888 C C . THR A 1 243 ? -19.859 -3.666 16.312 1 51.22 243 THR A C 1
ATOM 1890 O O . THR A 1 243 ? -19.344 -4.164 17.312 1 51.22 243 THR A O 1
ATOM 1893 N N . GLN A 1 244 ? -20.891 -2.816 16.422 1 45.72 244 GLN A N 1
ATOM 1894 C CA . GLN A 1 244 ? -21.766 -2.654 17.578 1 45.72 244 GLN A CA 1
ATOM 1895 C C . GLN A 1 244 ? -22.203 -4.008 18.125 1 45.72 244 GLN A C 1
ATOM 1897 O O . GLN A 1 244 ? -22.547 -4.121 19.312 1 45.72 244 GLN A O 1
ATOM 1902 N N . TYR A 1 245 ? -22.359 -4.859 17.234 1 42.56 245 TYR A N 1
ATOM 1903 C CA . TYR A 1 245 ? -23.062 -6.059 17.688 1 42.56 245 TYR A CA 1
ATOM 1904 C C . TYR A 1 245 ? -22.094 -7.039 18.344 1 42.56 245 TYR A C 1
ATOM 1906 O O . TYR A 1 245 ? -22.438 -8.195 18.578 1 42.56 245 TYR A O 1
ATOM 1914 N N . MET A 1 246 ? -20.891 -6.543 18.453 1 49.94 246 MET A N 1
ATOM 1915 C CA . MET A 1 246 ? -19.953 -7.555 18.922 1 49.94 246 MET A CA 1
ATOM 1916 C C . MET A 1 246 ? -19.938 -7.613 20.453 1 49.94 246 MET A C 1
ATOM 1918 O O . MET A 1 246 ? -19.516 -6.664 21.109 1 49.94 246 MET A O 1
ATOM 1922 N N . GLY A 1 247 ? -20.906 -8.305 20.953 1 47.69 247 GLY A N 1
ATOM 1923 C CA . GLY A 1 247 ? -20.859 -8.594 22.375 1 47.69 247 GLY A CA 1
ATOM 1924 C C . GLY A 1 247 ? -19.531 -9.141 22.828 1 47.69 247 GLY A C 1
ATOM 1925 O O . GLY A 1 247 ? -18.656 -9.461 22.016 1 47.69 247 GLY A O 1
ATOM 1926 N N . PRO A 1 248 ? -19.281 -9.047 24.062 1 51.47 248 PRO A N 1
ATOM 1927 C CA . PRO A 1 248 ? -18.016 -9.5 24.672 1 51.47 248 PRO A CA 1
ATOM 1928 C C . PRO A 1 248 ? -17.656 -10.93 24.297 1 51.47 248 PRO A C 1
ATOM 1930 O O . PRO A 1 248 ? -16.484 -11.312 24.344 1 51.47 248 PRO A O 1
ATOM 1933 N N . ALA A 1 249 ? -18.594 -11.703 23.922 1 47.34 249 ALA A N 1
ATOM 1934 C CA . ALA A 1 249 ? -18.375 -13.117 23.641 1 47.34 249 ALA A CA 1
ATOM 1935 C C . ALA A 1 249 ? -18.109 -13.352 22.156 1 47.34 249 ALA A C 1
ATOM 1937 O O . ALA A 1 249 ? -17.922 -14.492 21.719 1 47.34 249 ALA A O 1
ATOM 1938 N N . SER A 1 250 ? -18 -12.25 21.516 1 58.97 250 SER A N 1
ATOM 1939 C CA . SER A 1 250 ? -17.844 -12.438 20.078 1 58.97 250 SER A CA 1
ATOM 1940 C C . SER A 1 250 ? -16.391 -12.711 19.703 1 58.97 250 SER A C 1
ATOM 1942 O O . SER A 1 250 ? -15.484 -12.438 20.5 1 58.97 250 SER A O 1
ATOM 1944 N N . ALA A 1 251 ? -16.203 -13.539 18.703 1 60.56 251 ALA A N 1
ATOM 1945 C CA . ALA A 1 251 ? -14.867 -13.766 18.156 1 60.56 251 ALA A CA 1
ATOM 1946 C C . ALA A 1 251 ? -14.086 -12.453 18.062 1 60.56 251 ALA A C 1
ATOM 1948 O O . ALA A 1 251 ? -12.883 -12.422 18.328 1 60.56 251 ALA A O 1
ATOM 1949 N N . TYR A 1 252 ? -14.781 -11.438 17.922 1 62.28 252 TYR A N 1
ATOM 1950 C CA . TYR A 1 252 ? -14.18 -10.109 17.828 1 62.28 252 TYR A CA 1
ATOM 1951 C C . TYR A 1 252 ? -13.656 -9.664 19.188 1 62.28 252 TYR A C 1
ATOM 1953 O O . TYR A 1 252 ? -12.539 -9.148 19.297 1 62.28 252 TYR A O 1
ATOM 1961 N N . ALA A 1 253 ? -14.445 -9.883 20.156 1 70.06 253 ALA A N 1
ATOM 1962 C CA . ALA A 1 253 ? -14.039 -9.5 21.5 1 70.06 253 ALA A CA 1
ATOM 1963 C C . ALA A 1 253 ? -12.781 -10.258 21.938 1 70.06 253 ALA A C 1
ATOM 1965 O O . ALA A 1 253 ? -11.906 -9.695 22.594 1 70.06 253 ALA A O 1
ATOM 1966 N N . ALA A 1 254 ? -12.672 -11.438 21.547 1 73.25 254 ALA A N 1
ATOM 1967 C CA . ALA A 1 254 ? -11.508 -12.258 21.875 1 73.25 254 ALA A CA 1
ATOM 1968 C C . ALA A 1 254 ? -10.234 -11.695 21.25 1 73.25 254 ALA A C 1
ATOM 1970 O O . ALA A 1 254 ? -9.188 -11.633 21.906 1 73.25 254 ALA A O 1
ATOM 1971 N N . VAL A 1 255 ? -10.367 -11.297 20.016 1 72.88 255 VAL A N 1
ATOM 1972 C CA . VAL A 1 255 ? -9.219 -10.75 19.297 1 72.88 255 VAL A CA 1
ATOM 1973 C C . VAL A 1 255 ? -8.797 -9.422 19.938 1 72.88 255 VAL A C 1
ATOM 1975 O O . VAL A 1 255 ? -7.609 -9.18 20.156 1 72.88 255 VAL A O 1
ATOM 1978 N N . LEU A 1 256 ? -9.781 -8.703 20.297 1 76.75 256 LEU A N 1
ATOM 1979 C CA . LEU A 1 256 ? -9.492 -7.41 20.891 1 76.75 256 LEU A CA 1
ATOM 1980 C C . LEU A 1 256 ? -8.82 -7.582 22.25 1 76.75 256 LEU A C 1
ATOM 1982 O O . LEU A 1 256 ? -7.891 -6.844 22.594 1 76.75 256 LEU A O 1
ATOM 1986 N N . ASN A 1 257 ? -9.258 -8.531 22.969 1 80.69 257 ASN A N 1
ATOM 1987 C CA . ASN A 1 257 ? -8.641 -8.82 24.266 1 80.69 257 ASN A CA 1
ATOM 1988 C C . ASN A 1 257 ? -7.203 -9.32 24.094 1 80.69 257 ASN A C 1
ATOM 1990 O O . ASN A 1 257 ? -6.336 -9.008 24.906 1 80.69 257 ASN A O 1
ATOM 1994 N N . SER A 1 258 ? -7.074 -10.039 23.078 1 83.94 258 SER A N 1
ATOM 1995 C CA . SER A 1 258 ? -5.727 -10.531 22.812 1 83.94 258 SER A CA 1
ATOM 1996 C C . SER A 1 258 ? -4.773 -9.383 22.484 1 83.94 258 SER A C 1
ATOM 1998 O O . SER A 1 258 ? -3.615 -9.391 22.906 1 83.94 258 SER A O 1
ATOM 2000 N N . ILE A 1 259 ? -5.242 -8.406 21.812 1 85.12 259 ILE A N 1
ATOM 2001 C CA . ILE A 1 259 ? -4.441 -7.234 21.484 1 85.12 259 ILE A CA 1
ATOM 2002 C C . ILE A 1 259 ? -4.078 -6.488 22.766 1 85.12 259 ILE A C 1
ATOM 2004 O O . ILE A 1 259 ? -2.922 -6.117 22.969 1 85.12 259 ILE A O 1
ATOM 2008 N N . ASP A 1 260 ? -5.055 -6.363 23.641 1 89.81 260 ASP A N 1
ATOM 2009 C CA . ASP A 1 260 ? -4.809 -5.688 24.906 1 89.81 260 ASP A CA 1
ATOM 2010 C C . ASP A 1 260 ? -3.752 -6.426 25.719 1 89.81 260 ASP A C 1
ATOM 2012 O O . ASP A 1 260 ? -2.885 -5.801 26.344 1 89.81 260 ASP A O 1
ATOM 2016 N N . ASN A 1 261 ? -3.863 -7.691 25.688 1 90.88 261 ASN A N 1
ATOM 2017 C CA . ASN A 1 261 ? -2.895 -8.5 26.422 1 90.88 261 ASN A CA 1
ATOM 2018 C C . ASN A 1 261 ? -1.486 -8.336 25.844 1 90.88 261 ASN A C 1
ATOM 2020 O O . ASN A 1 261 ? -0.516 -8.242 26.594 1 90.88 261 ASN A O 1
ATOM 2024 N N . ASP A 1 262 ? -1.427 -8.352 24.562 1 89.56 262 ASP A N 1
ATOM 2025 C CA . ASP A 1 262 ? -0.13 -8.156 23.922 1 89.56 262 ASP A CA 1
ATOM 2026 C C . ASP A 1 262 ? 0.463 -6.797 24.266 1 89.56 262 ASP A C 1
ATOM 2028 O O . ASP A 1 262 ? 1.66 -6.684 24.531 1 89.56 262 ASP A O 1
ATOM 2032 N N . ILE A 1 263 ? -0.359 -5.809 24.25 1 92.44 263 ILE A N 1
ATOM 2033 C CA . ILE A 1 263 ? 0.089 -4.457 24.578 1 92.44 263 ILE A CA 1
ATOM 2034 C C . ILE A 1 263 ? 0.542 -4.398 26.031 1 92.44 263 ILE A C 1
ATOM 2036 O O . ILE A 1 263 ? 1.564 -3.783 26.344 1 92.44 263 ILE A O 1
ATOM 2040 N N . GLN A 1 264 ? -0.225 -5.031 26.891 1 95 264 GLN A N 1
ATOM 2041 C CA . GLN A 1 264 ? 0.141 -5.066 28.297 1 95 264 GLN A CA 1
ATOM 2042 C C . GLN A 1 264 ? 1.511 -5.707 28.5 1 95 264 GLN A C 1
ATOM 2044 O O . GLN A 1 264 ? 2.328 -5.207 29.266 1 95 264 GLN A O 1
ATOM 2049 N N . GLN A 1 265 ? 1.73 -6.785 27.812 1 94.44 265 GLN A N 1
ATOM 2050 C CA . GLN A 1 265 ? 3.018 -7.469 27.906 1 94.44 265 GLN A CA 1
ATOM 2051 C C . GLN A 1 265 ? 4.152 -6.574 27.422 1 94.44 265 GLN A C 1
ATOM 2053 O O . GLN A 1 265 ? 5.23 -6.547 28.016 1 94.44 265 GLN A O 1
ATOM 2058 N N . LEU A 1 266 ? 3.877 -5.855 26.375 1 93.69 266 LEU A N 1
ATOM 2059 C CA . LEU A 1 266 ? 4.887 -4.965 25.812 1 93.69 266 LEU A CA 1
ATOM 2060 C C . LEU A 1 266 ? 5.145 -3.783 26.75 1 93.69 266 LEU A C 1
ATOM 2062 O O . LEU A 1 266 ? 6.273 -3.295 26.844 1 93.69 266 LEU A O 1
ATOM 2066 N N . LEU A 1 267 ? 4.078 -3.289 27.438 1 95.81 267 LEU A N 1
ATOM 2067 C CA . LEU A 1 267 ? 4.219 -2.195 28.391 1 95.81 267 LEU A CA 1
ATOM 2068 C C . LEU A 1 267 ? 5.145 -2.594 29.531 1 95.81 267 LEU A C 1
ATOM 2070 O O . LEU A 1 267 ? 5.859 -1.753 30.078 1 95.81 267 LEU A O 1
ATOM 2074 N N . VAL A 1 268 ? 5.18 -3.857 29.812 1 96.12 268 VAL A N 1
ATOM 2075 C CA . VAL A 1 268 ? 6.023 -4.367 30.891 1 96.12 268 VAL A CA 1
ATOM 2076 C C . VAL A 1 268 ? 7.445 -4.578 30.391 1 96.12 268 VAL A C 1
ATOM 2078 O O . VAL A 1 268 ? 8.406 -4.133 31.016 1 96.12 268 VAL A O 1
ATOM 2081 N N . SER A 1 269 ? 7.57 -5.176 29.234 1 95.5 269 SER A N 1
ATOM 2082 C CA . SER A 1 269 ? 8.883 -5.574 28.734 1 95.5 269 SER A CA 1
ATOM 2083 C C . SER A 1 269 ? 9.625 -4.391 28.125 1 95.5 269 SER A C 1
ATOM 2085 O O . SER A 1 269 ? 10.852 -4.309 28.203 1 95.5 269 SER A O 1
ATOM 2087 N N . ASN A 1 270 ? 8.883 -3.521 27.391 1 95.81 270 ASN A N 1
ATOM 2088 C CA . ASN A 1 270 ? 9.461 -2.385 26.688 1 95.81 270 ASN A CA 1
ATOM 2089 C C . ASN A 1 270 ? 8.695 -1.098 26.969 1 95.81 270 ASN A C 1
ATOM 2091 O O . ASN A 1 270 ? 8.195 -0.452 26.047 1 95.81 270 ASN A O 1
ATOM 2095 N N . PRO A 1 271 ? 8.672 -0.647 28.172 1 96.12 271 PRO A N 1
ATOM 2096 C CA . PRO A 1 271 ? 7.863 0.522 28.531 1 96.12 271 PRO A CA 1
ATOM 2097 C C . PRO A 1 271 ? 8.32 1.793 27.812 1 96.12 271 PRO A C 1
ATOM 2099 O O . PRO A 1 271 ? 7.523 2.711 27.609 1 96.12 271 PRO A O 1
ATOM 2102 N N . GLU A 1 272 ? 9.562 1.867 27.391 1 95.31 272 GLU A N 1
ATOM 2103 C CA . GLU A 1 272 ? 10.133 3.068 26.797 1 95.31 272 GLU A CA 1
ATOM 2104 C C . GLU A 1 272 ? 9.516 3.348 25.422 1 95.31 272 GLU A C 1
ATOM 2106 O O . GLU A 1 272 ? 9.625 4.461 24.906 1 95.31 272 GLU A O 1
ATOM 2111 N N . ILE A 1 273 ? 8.852 2.381 24.828 1 96.19 273 ILE A N 1
ATOM 2112 C CA . ILE A 1 273 ? 8.297 2.51 23.5 1 96.19 273 ILE A CA 1
ATOM 2113 C C . ILE A 1 273 ? 6.969 3.262 23.547 1 96.19 273 ILE A C 1
ATOM 2115 O O . ILE A 1 273 ? 6.484 3.766 22.531 1 96.19 273 ILE A O 1
ATOM 2119 N N . PHE A 1 274 ? 6.434 3.311 24.75 1 97.56 274 PHE A N 1
ATOM 2120 C CA . PHE A 1 274 ? 5.113 3.908 24.922 1 97.56 274 PHE A CA 1
ATOM 2121 C C . PHE A 1 274 ? 5.207 5.234 25.672 1 97.56 274 PHE A C 1
ATOM 2123 O O . PHE A 1 274 ? 6.156 5.465 26.422 1 97.56 274 PHE A O 1
ATOM 2130 N N . ASP A 1 275 ? 4.273 6.105 25.406 1 96.75 275 ASP A N 1
ATOM 2131 C CA . ASP A 1 275 ? 4.223 7.309 26.219 1 96.75 275 ASP A CA 1
ATOM 2132 C C . ASP A 1 275 ? 3.047 7.262 27.203 1 96.75 275 ASP A C 1
ATOM 2134 O O . ASP A 1 275 ? 2.574 8.297 27.656 1 96.75 275 ASP A O 1
ATOM 2138 N N . PHE A 1 276 ? 2.465 6.043 27.391 1 97.19 276 PHE A N 1
ATOM 2139 C CA . PHE A 1 276 ? 1.47 5.742 28.406 1 97.19 276 PHE A CA 1
ATOM 2140 C C . PHE A 1 276 ? 1.878 4.516 29.219 1 97.19 276 PHE A C 1
ATOM 2142 O O . PHE A 1 276 ? 2.752 3.754 28.797 1 97.19 276 PHE A O 1
ATOM 2149 N N . THR A 1 277 ? 1.207 4.32 30.375 1 96.19 277 THR A N 1
ATOM 2150 C CA . THR A 1 277 ? 1.683 3.275 31.281 1 96.19 277 THR A CA 1
ATOM 2151 C C . THR A 1 277 ? 0.632 2.18 31.438 1 96.19 277 THR A C 1
ATOM 2153 O O . THR A 1 277 ? 0.93 1.095 31.938 1 96.19 277 THR A O 1
ATOM 2156 N N . THR A 1 278 ? -0.56 2.467 31.062 1 96.25 278 THR A N 1
ATOM 2157 C CA . THR A 1 278 ? -1.61 1.457 31.125 1 96.25 278 THR A CA 1
ATOM 2158 C C . THR A 1 278 ? -2.318 1.32 29.781 1 96.25 278 THR A C 1
ATOM 2160 O O . THR A 1 278 ? -2.348 2.266 29 1 96.25 278 THR A O 1
ATOM 2163 N N . VAL A 1 279 ? -2.859 0.195 29.547 1 94.94 279 VAL A N 1
ATOM 2164 C CA . VAL A 1 279 ? -3.553 -0.067 28.297 1 94.94 279 VAL A CA 1
ATOM 2165 C C . VAL A 1 279 ? -4.719 0.908 28.125 1 94.94 279 VAL A C 1
ATOM 2167 O O . VAL A 1 279 ? -4.914 1.479 27.047 1 94.94 279 VAL A O 1
ATOM 2170 N N . ASP A 1 280 ? -5.469 1.205 29.172 1 93.62 280 ASP A N 1
ATOM 2171 C CA . ASP A 1 280 ? -6.645 2.068 29.125 1 93.62 280 ASP A CA 1
ATOM 2172 C C . ASP A 1 280 ? -6.27 3.492 28.734 1 93.62 280 ASP A C 1
ATOM 2174 O O . ASP A 1 280 ? -7.047 4.188 28.062 1 93.62 280 ASP A O 1
ATOM 2178 N N . ASP A 1 281 ? -5.105 3.855 29.078 1 95.19 281 ASP A N 1
ATOM 2179 C CA . ASP A 1 281 ? -4.652 5.211 28.797 1 95.19 281 ASP A CA 1
ATOM 2180 C C . ASP A 1 281 ? -4.266 5.352 27.328 1 95.19 281 ASP A C 1
ATOM 2182 O O . ASP A 1 281 ? -4.301 6.453 26.766 1 95.19 281 ASP A O 1
ATOM 2186 N N . GLY A 1 282 ? -3.908 4.246 26.703 1 95.56 282 GLY A N 1
ATOM 2187 C CA . GLY A 1 282 ? -3.348 4.348 25.359 1 95.56 282 GLY A CA 1
ATOM 2188 C C . GLY A 1 282 ? -4.25 3.762 24.297 1 95.56 282 GLY A C 1
ATOM 2189 O O . GLY A 1 282 ? -3.988 3.92 23.094 1 95.56 282 GLY A O 1
ATOM 2190 N N . VAL A 1 283 ? -5.281 3.096 24.734 1 93.94 283 VAL A N 1
ATOM 2191 C CA . VAL A 1 283 ? -6.137 2.416 23.766 1 93.94 283 VAL A CA 1
ATOM 2192 C C . VAL A 1 283 ? -7.48 3.141 23.656 1 93.94 283 VAL A C 1
ATOM 2194 O O . VAL A 1 283 ? -8.039 3.561 24.672 1 93.94 283 VAL A O 1
ATOM 2197 N N . VAL A 1 284 ? -7.91 3.373 22.484 1 93.25 284 VAL A N 1
ATOM 2198 C CA . VAL A 1 284 ? -9.227 3.957 22.25 1 93.25 284 VAL A CA 1
ATOM 2199 C C . VAL A 1 284 ? -10.023 3.055 21.312 1 93.25 284 VAL A C 1
ATOM 2201 O O . VAL A 1 284 ? -9.477 2.473 20.375 1 93.25 284 VAL A O 1
ATOM 2204 N N . ASN A 1 285 ? -11.305 2.896 21.578 1 89.44 285 ASN A N 1
ATOM 2205 C CA . ASN A 1 285 ? -12.211 2.127 20.734 1 89.44 285 ASN A CA 1
ATOM 2206 C C . ASN A 1 285 ? -12.984 3.031 19.781 1 89.44 285 ASN A C 1
ATOM 2208 O O . ASN A 1 285 ? -13.633 3.988 20.203 1 89.44 285 ASN A O 1
ATOM 2212 N N . ILE A 1 286 ? -12.852 2.701 18.531 1 90 286 ILE A N 1
ATOM 2213 C CA . ILE A 1 286 ? -13.523 3.475 17.484 1 90 286 ILE A CA 1
ATOM 2214 C C . ILE A 1 286 ? -14.602 2.625 16.828 1 90 286 ILE A C 1
ATOM 2216 O O . ILE A 1 286 ? -14.336 1.505 16.391 1 90 286 ILE A O 1
ATOM 2220 N N . LYS A 1 287 ? -15.758 3.092 16.828 1 84.31 287 LYS A N 1
ATOM 2221 C CA . LYS A 1 287 ? -16.859 2.361 16.203 1 84.31 287 LYS A CA 1
ATOM 2222 C C . LYS A 1 287 ? -16.734 2.383 14.68 1 84.31 287 LYS A C 1
ATOM 2224 O O . LYS A 1 287 ? -16.125 3.295 14.109 1 84.31 287 LYS A O 1
ATOM 2229 N N . ASP A 1 288 ? -17.328 1.412 14.078 1 83.38 288 ASP A N 1
ATOM 2230 C CA . ASP A 1 288 ? -17.438 1.422 12.625 1 83.38 288 ASP A CA 1
ATOM 2231 C C . ASP A 1 288 ? -18.25 2.623 12.141 1 83.38 288 ASP A C 1
ATOM 2233 O O . ASP A 1 288 ? -19.344 2.891 12.656 1 83.38 288 ASP A O 1
ATOM 2237 N N . PHE A 1 289 ? -17.734 3.305 11.188 1 88.06 289 PHE A N 1
ATOM 2238 C CA . PHE A 1 289 ? -18.406 4.52 10.734 1 88.06 289 PHE A CA 1
ATOM 2239 C C . PHE A 1 289 ? -19.578 4.184 9.82 1 88.06 289 PHE A C 1
ATOM 2241 O O . PHE A 1 289 ? -20.469 5.012 9.617 1 88.06 289 PHE A O 1
ATOM 2248 N N . GLN A 1 290 ? -19.562 3.057 9.188 1 81.88 290 GLN A N 1
ATOM 2249 C CA . GLN A 1 290 ? -20.625 2.561 8.312 1 81.88 290 GLN A CA 1
ATOM 2250 C C . GLN A 1 290 ? -21.016 3.604 7.266 1 81.88 290 GLN A C 1
ATOM 2252 O O . GLN A 1 290 ? -20.141 4.266 6.695 1 81.88 290 GLN A O 1
ATOM 2257 N N . THR A 1 291 ? -22.297 3.766 7.023 1 82.44 291 THR A N 1
ATOM 2258 C CA . THR A 1 291 ? -22.797 4.668 5.992 1 82.44 291 THR A CA 1
ATOM 2259 C C . THR A 1 291 ? -22.406 6.109 6.297 1 82.44 291 THR A C 1
ATOM 2261 O O . THR A 1 291 ? -22.141 6.891 5.379 1 82.44 291 THR A O 1
ATOM 2264 N N . THR A 1 292 ? -22.359 6.402 7.527 1 89.69 292 THR A N 1
ATOM 2265 C CA . THR A 1 292 ? -21.953 7.746 7.938 1 89.69 292 THR A CA 1
ATOM 2266 C C . THR A 1 292 ? -20.562 8.07 7.43 1 89.69 292 THR A C 1
ATOM 2268 O O . THR A 1 292 ? -20.312 9.164 6.91 1 89.69 292 THR A O 1
ATOM 2271 N N . GLY A 1 293 ? -19.672 7.133 7.547 1 90.81 293 GLY A N 1
ATOM 2272 C CA . GLY A 1 293 ? -18.312 7.312 7.059 1 90.81 293 GLY A CA 1
ATOM 2273 C C . GLY A 1 293 ? -18.234 7.469 5.551 1 90.81 293 GLY A C 1
ATOM 2274 O O . GLY A 1 293 ? -17.484 8.305 5.047 1 90.81 293 GLY A O 1
ATOM 2275 N N . VAL A 1 294 ? -19.016 6.668 4.871 1 85.5 294 VAL A N 1
ATOM 2276 C CA . VAL A 1 294 ? -19.016 6.688 3.412 1 85.5 294 VAL A CA 1
ATOM 2277 C C . VAL A 1 294 ? -19.438 8.07 2.918 1 85.5 294 VAL A C 1
ATOM 2279 O O . VAL A 1 294 ? -18.797 8.648 2.037 1 85.5 294 VAL A O 1
ATOM 2282 N N . VAL A 1 295 ? -20.484 8.586 3.471 1 90.12 295 VAL A N 1
ATOM 2283 C CA . VAL A 1 295 ? -21.016 9.875 3.053 1 90.12 295 VAL A CA 1
ATOM 2284 C C . VAL A 1 295 ? -20.031 10.984 3.428 1 90.12 295 VAL A C 1
ATOM 2286 O O . VAL A 1 295 ? -19.766 11.883 2.625 1 90.12 295 VAL A O 1
ATOM 2289 N N . ALA A 1 296 ? -19.516 10.898 4.621 1 94.06 296 ALA A N 1
ATOM 2290 C CA . ALA A 1 296 ? -18.547 11.891 5.086 1 94.06 296 ALA A CA 1
ATOM 2291 C C . ALA A 1 296 ? -17.344 11.953 4.16 1 94.06 296 ALA A C 1
ATOM 2293 O O . ALA A 1 296 ? -16.859 13.039 3.828 1 94.06 296 ALA A O 1
ATOM 2294 N N . PHE A 1 297 ? -16.859 10.859 3.77 1 90.81 297 PHE A N 1
ATOM 2295 C CA . PHE A 1 297 ? -15.68 10.773 2.924 1 90.81 297 PHE A CA 1
ATOM 2296 C C . PHE A 1 297 ? -15.984 11.258 1.512 1 90.81 297 PHE A C 1
ATOM 2298 O O . PHE A 1 297 ? -15.172 11.953 0.898 1 90.81 297 PHE A O 1
ATOM 2305 N N . ALA A 1 298 ? -17.125 10.852 1.039 1 89.06 298 ALA A N 1
ATOM 2306 C CA . ALA A 1 298 ? -17.531 11.312 -0.286 1 89.06 298 ALA A CA 1
ATOM 2307 C C . ALA A 1 298 ? -17.609 12.836 -0.335 1 89.06 298 ALA A C 1
ATOM 2309 O O . ALA A 1 298 ? -17.219 13.453 -1.326 1 89.06 298 ALA A O 1
ATOM 2310 N N . LYS A 1 299 ? -18.016 13.422 0.727 1 92.12 299 LYS A N 1
ATOM 2311 C CA . LYS A 1 299 ? -18.234 14.859 0.766 1 92.12 299 LYS A CA 1
ATOM 2312 C C . LYS A 1 299 ? -17 15.594 1.281 1 92.12 299 LYS A C 1
ATOM 2314 O O . LYS A 1 299 ? -16.938 16.828 1.221 1 92.12 299 LYS A O 1
ATOM 2319 N N . GLY A 1 300 ? -15.984 14.82 1.77 1 95.56 300 GLY A N 1
ATOM 2320 C CA . GLY A 1 300 ? -14.906 15.484 2.477 1 95.56 300 GLY A CA 1
ATOM 2321 C C . GLY A 1 300 ? -15.383 16.312 3.654 1 95.56 300 GLY A C 1
ATOM 2322 O O . GLY A 1 300 ? -15 17.484 3.799 1 95.56 300 GLY A O 1
ATOM 2323 N N . CYS A 1 301 ? -16.234 15.703 4.449 1 97.44 301 CYS A N 1
ATOM 2324 C CA . CYS A 1 301 ? -16.906 16.438 5.512 1 97.44 301 CYS A CA 1
ATOM 2325 C C . CYS A 1 301 ? -16.734 15.734 6.852 1 97.44 301 CYS A C 1
ATOM 2327 O O . CYS A 1 301 ? -16.984 14.531 6.969 1 97.44 301 CYS A O 1
ATOM 2329 N N . PRO A 1 302 ? -16.234 16.469 7.863 1 98.19 302 PRO A N 1
ATOM 2330 C CA . PRO A 1 302 ? -16.172 15.844 9.188 1 98.19 302 PRO A CA 1
ATOM 2331 C C . PRO A 1 302 ? -17.562 15.547 9.766 1 98.19 302 PRO A C 1
ATOM 2333 O O . PRO A 1 302 ? -18.547 16.156 9.352 1 98.19 302 PRO A O 1
ATOM 2336 N N . PHE A 1 303 ? -17.594 14.633 10.703 1 97.5 303 PHE A N 1
ATOM 2337 C CA . PHE A 1 303 ? -18.859 14.203 11.305 1 97.5 303 PHE A CA 1
ATOM 2338 C C . PHE A 1 303 ? -19.547 15.375 12 1 97.5 303 PHE A C 1
ATOM 2340 O O . PHE A 1 303 ? -20.781 15.445 12.023 1 97.5 303 PHE A O 1
ATOM 2347 N N . SER A 1 304 ? -18.812 16.25 12.578 1 97.81 304 SER A N 1
ATOM 2348 C CA . SER A 1 304 ? -19.328 17.344 13.398 1 97.81 304 SER A CA 1
ATOM 2349 C C . SER A 1 304 ? -20.312 18.203 12.609 1 97.81 304 SER A C 1
ATOM 2351 O O . SER A 1 304 ? -21.219 18.797 13.18 1 97.81 304 SER A O 1
ATOM 2353 N N . ILE A 1 305 ? -20.156 18.281 11.273 1 97.38 305 ILE A N 1
ATOM 2354 C CA . ILE A 1 305 ? -21.016 19.172 10.5 1 97.38 305 ILE A CA 1
ATOM 2355 C C . ILE A 1 305 ? -21.703 18.391 9.391 1 97.38 305 ILE A C 1
ATOM 2357 O O . ILE A 1 305 ? -22.312 18.969 8.492 1 97.38 305 ILE A O 1
ATOM 2361 N N . LEU A 1 306 ? -21.516 17.094 9.383 1 96.38 306 LEU A N 1
ATOM 2362 C CA . LEU A 1 306 ? -22.141 16.25 8.367 1 96.38 306 LEU A CA 1
ATOM 2363 C C . LEU A 1 306 ? -23.672 16.328 8.469 1 96.38 306 LEU A C 1
ATOM 2365 O O . LEU A 1 306 ? -24.234 16.141 9.539 1 96.38 306 LEU A O 1
ATOM 2369 N N . PRO A 1 307 ? -24.328 16.656 7.422 1 94.25 307 PRO A N 1
ATOM 2370 C CA . PRO A 1 307 ? -25.797 16.688 7.465 1 94.25 307 PRO A CA 1
ATOM 2371 C C . PRO A 1 307 ? -26.406 15.32 7.723 1 94.25 307 PRO A C 1
ATOM 2373 O O . PRO A 1 307 ? -25.844 14.297 7.34 1 94.25 307 PRO A O 1
ATOM 2376 N N . THR A 1 308 ? -27.562 15.297 8.32 1 94.88 308 THR A N 1
ATOM 2377 C CA . THR A 1 308 ? -28.266 14.055 8.617 1 94.88 308 THR A CA 1
ATOM 2378 C C . THR A 1 308 ? -29.5 13.922 7.746 1 94.88 308 THR A C 1
ATOM 2380 O O . THR A 1 308 ? -29.906 14.867 7.07 1 94.88 308 THR A O 1
ATOM 2383 N N . GLY A 1 309 ? -30.078 12.742 7.73 1 93 309 GLY A N 1
ATOM 2384 C CA . GLY A 1 309 ? -31.203 12.461 6.855 1 93 309 GLY A CA 1
ATOM 2385 C C . GLY A 1 309 ? -30.797 11.969 5.48 1 93 309 GLY A C 1
ATOM 2386 O O . GLY A 1 309 ? -29.828 11.227 5.348 1 93 309 GLY A O 1
ATOM 2387 N N . SER A 1 310 ? -31.656 12.266 4.527 1 90.38 310 SER A N 1
ATOM 2388 C CA . SER A 1 310 ? -31.359 11.844 3.162 1 90.38 310 SER A CA 1
ATOM 2389 C C . SER A 1 310 ? -30.359 12.797 2.5 1 90.38 310 SER A C 1
ATOM 2391 O O . SER A 1 310 ? -30.656 13.969 2.293 1 90.38 310 SER A O 1
ATOM 2393 N N . VAL A 1 311 ? -29.234 12.242 2.27 1 86.75 311 VAL A N 1
ATOM 2394 C CA . VAL A 1 311 ? -28.156 13.047 1.685 1 86.75 311 VAL A CA 1
ATOM 2395 C C . VAL A 1 311 ? -27.812 12.516 0.295 1 86.75 311 VAL A C 1
ATOM 2397 O O . VAL A 1 311 ? -27.703 11.305 0.098 1 86.75 311 VAL A O 1
ATOM 2400 N N . ARG A 1 312 ? -27.688 13.375 -0.664 1 80.94 312 ARG A N 1
ATOM 2401 C CA . ARG A 1 312 ? -27.344 12.984 -2.029 1 80.94 312 ARG A CA 1
ATOM 2402 C C . ARG A 1 312 ? -25.844 12.75 -2.172 1 80.94 312 ARG A C 1
ATOM 2404 O O . ARG A 1 312 ? -25.031 13.609 -1.811 1 80.94 312 ARG A O 1
ATOM 2411 N N . VAL A 1 313 ? -25.469 11.594 -2.488 1 77.38 313 VAL A N 1
ATOM 2412 C CA . VAL A 1 313 ? -24.094 11.227 -2.834 1 77.38 313 VAL A CA 1
ATOM 2413 C C . VAL A 1 313 ? -24.031 10.781 -4.293 1 77.38 313 VAL A C 1
ATOM 2415 O O . VAL A 1 313 ? -24.438 9.664 -4.625 1 77.38 313 VAL A O 1
ATOM 2418 N N . MET A 1 314 ? -23.516 11.641 -5.09 1 71.19 314 MET A N 1
ATO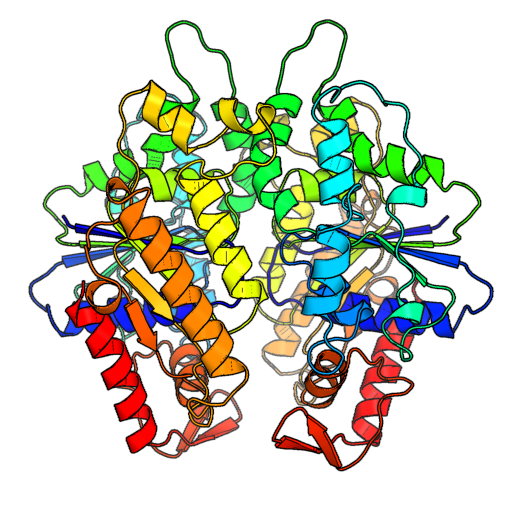M 2419 C CA . MET A 1 314 ? -23.562 11.438 -6.535 1 71.19 314 MET A CA 1
ATOM 2420 C C . MET A 1 314 ? -24.984 11.203 -7.008 1 71.19 314 MET A C 1
ATOM 2422 O O . MET A 1 314 ? -25.875 12.016 -6.754 1 71.19 314 MET A O 1
ATOM 2426 N N . ASN A 1 315 ? -25.25 10.062 -7.633 1 67.69 315 ASN A N 1
ATOM 2427 C CA . ASN A 1 315 ? -26.578 9.844 -8.203 1 67.69 315 ASN A CA 1
ATOM 2428 C C . ASN A 1 315 ? -27.453 9 -7.277 1 67.69 315 ASN A C 1
ATOM 2430 O O . ASN A 1 315 ? -28.469 8.453 -7.703 1 67.69 315 ASN A O 1
ATOM 2434 N N . ARG A 1 316 ? -27.031 8.984 -5.961 1 74.38 316 ARG A N 1
ATOM 2435 C CA . ARG A 1 316 ? -27.781 8.172 -5.012 1 74.38 316 ARG A CA 1
ATOM 2436 C C . ARG A 1 316 ? -28.094 8.953 -3.742 1 74.38 316 ARG A C 1
ATOM 2438 O O . ARG A 1 316 ? -27.344 9.859 -3.363 1 74.38 316 ARG A O 1
ATOM 2445 N N . ARG A 1 317 ? -29.266 8.562 -3.23 1 80.69 317 ARG A N 1
ATOM 2446 C CA . ARG A 1 317 ? -29.594 9.094 -1.913 1 80.69 317 ARG A CA 1
ATOM 2447 C C . ARG A 1 317 ? -29.25 8.086 -0.816 1 80.69 317 ARG A C 1
ATOM 2449 O O . ARG A 1 317 ? -29.547 6.898 -0.943 1 80.69 317 ARG A O 1
ATOM 2456 N N . VAL A 1 318 ? -28.5 8.656 0.131 1 85.31 318 VAL A N 1
ATOM 2457 C CA . VAL A 1 318 ? -28.078 7.809 1.242 1 85.31 318 VAL A CA 1
ATOM 2458 C C . VAL A 1 318 ? -28.547 8.414 2.562 1 85.31 318 VAL A C 1
ATOM 2460 O O . VAL A 1 318 ? -28.5 9.625 2.75 1 85.31 318 VAL A O 1
ATOM 2463 N N . LYS A 1 319 ? -29.062 7.586 3.369 1 89.56 319 LYS A N 1
ATOM 2464 C CA . LYS A 1 319 ? -29.562 8.07 4.648 1 89.56 319 LYS A CA 1
ATOM 2465 C C . LYS A 1 319 ? -28.469 8.086 5.707 1 89.56 319 LYS A C 1
ATOM 2467 O O . LYS A 1 319 ? -27.828 7.07 5.953 1 89.56 319 LYS A O 1
ATOM 2472 N N . VAL A 1 320 ? -28.234 9.227 6.285 1 92.31 320 VAL A N 1
ATOM 2473 C CA . VAL A 1 320 ? -27.328 9.375 7.418 1 92.31 320 VAL A CA 1
ATOM 2474 C C . VAL A 1 320 ? -28.125 9.477 8.711 1 92.31 320 VAL A C 1
ATOM 2476 O O . VAL A 1 320 ? -28.875 10.445 8.914 1 92.31 320 VAL A O 1
ATOM 2479 N N . ASN A 1 321 ? -27.922 8.5 9.547 1 93.62 321 ASN A N 1
ATOM 2480 C CA . ASN A 1 321 ? -28.641 8.438 10.82 1 93.62 321 ASN A CA 1
ATOM 2481 C C . ASN A 1 321 ? -28.031 9.391 11.844 1 93.62 321 ASN A C 1
ATOM 2483 O O . ASN A 1 321 ? -26.859 9.266 12.203 1 93.62 321 ASN A O 1
ATOM 2487 N N . GLY A 1 322 ? -28.844 10.25 12.453 1 94.62 322 GLY A N 1
ATOM 2488 C CA . GLY A 1 322 ? -28.375 11.266 13.383 1 94.62 322 GLY A CA 1
ATOM 2489 C C . GLY A 1 322 ? -27.719 10.688 14.625 1 94.62 322 GLY A C 1
ATOM 2490 O O . GLY A 1 322 ? -26.547 10.977 14.898 1 94.62 322 GLY A O 1
ATOM 2491 N N . PRO A 1 323 ? -28.453 9.891 15.328 1 95.06 323 PRO A N 1
ATOM 2492 C CA . PRO A 1 323 ? -27.891 9.273 16.516 1 95.06 323 PRO A CA 1
ATOM 2493 C C . PRO A 1 323 ? -26.609 8.492 16.234 1 95.06 323 PRO A C 1
ATOM 2495 O O . PRO A 1 323 ? -25.672 8.523 17.031 1 95.06 323 PRO A O 1
ATOM 2498 N N . TYR A 1 324 ? -26.594 7.855 15.133 1 93.44 324 TYR A N 1
ATOM 2499 C CA . TYR A 1 324 ? -25.391 7.109 14.781 1 93.44 324 TYR A CA 1
ATOM 2500 C C . TYR A 1 324 ? -24.219 8.047 14.484 1 93.44 324 TYR A C 1
ATOM 2502 O O . TYR A 1 324 ? -23.094 7.809 14.93 1 93.44 324 TYR A O 1
ATOM 2510 N N . LYS A 1 325 ? -24.531 9.047 13.75 1 95.75 325 LYS A N 1
ATOM 2511 C CA . LYS A 1 325 ? -23.516 10.07 13.492 1 95.75 325 LYS A CA 1
ATOM 2512 C C . LYS A 1 325 ? -22.938 10.609 14.805 1 95.75 325 LYS A C 1
ATOM 2514 O O . LYS A 1 325 ? -21.719 10.766 14.93 1 95.75 325 LYS A O 1
ATOM 2519 N N . GLN A 1 326 ? -23.812 10.891 15.727 1 96.5 326 GLN A N 1
ATOM 2520 C CA . GLN A 1 326 ? -23.375 11.406 17.016 1 96.5 326 GLN A CA 1
ATOM 2521 C C . GLN A 1 326 ? -22.469 10.406 17.734 1 96.5 326 GLN A C 1
ATOM 2523 O O . GLN A 1 326 ? -21.5 10.789 18.391 1 96.5 326 GLN A O 1
ATOM 2528 N N . SER A 1 327 ? -22.828 9.164 17.609 1 94.75 327 SER A N 1
ATOM 2529 C CA . SER A 1 327 ? -22 8.125 18.219 1 94.75 327 SER A CA 1
ATOM 2530 C C . SER A 1 327 ? -20.625 8.07 17.594 1 94.75 327 SER A C 1
ATOM 2532 O O . SER A 1 327 ? -19.625 7.824 18.281 1 94.75 327 SER A O 1
ATOM 2534 N N . CYS A 1 328 ? -20.531 8.227 16.266 1 94.94 328 CYS A N 1
ATOM 2535 C CA . CYS A 1 328 ? -19.234 8.289 15.578 1 94.94 328 CYS A CA 1
ATOM 2536 C C . CYS A 1 328 ? -18.422 9.477 16.078 1 94.94 328 CYS A C 1
ATOM 2538 O O . CYS A 1 328 ? -17.219 9.344 16.328 1 94.94 328 CYS A O 1
ATOM 2540 N N . LEU A 1 329 ? -19.109 10.594 16.25 1 96.94 329 LEU A N 1
ATOM 2541 C CA . LEU A 1 329 ? -18.422 11.805 16.719 1 96.94 329 LEU A CA 1
ATOM 2542 C C . LEU A 1 329 ? -17.891 11.617 18.125 1 96.94 329 LEU A C 1
ATOM 2544 O O . LEU A 1 329 ? -16.781 12.062 18.453 1 96.94 329 LEU A O 1
ATOM 2548 N N . GLU A 1 330 ? -18.656 10.969 18.906 1 96.75 330 GLU A N 1
ATOM 2549 C CA . GLU A 1 330 ? -18.25 10.711 20.281 1 96.75 330 GLU A CA 1
ATOM 2550 C C . GLU A 1 330 ? -17.016 9.82 20.328 1 96.75 330 GLU A C 1
ATOM 2552 O O . GLU A 1 330 ? -16.125 10.016 21.172 1 96.75 330 GLU A O 1
ATOM 2557 N N . ALA A 1 331 ? -16.969 8.852 19.453 1 94.44 331 ALA A N 1
ATOM 2558 C CA . ALA A 1 331 ? -15.789 8 19.359 1 94.44 331 ALA A CA 1
ATOM 2559 C C . ALA A 1 331 ? -14.562 8.805 18.953 1 94.44 331 ALA A C 1
ATOM 2561 O O . ALA A 1 331 ? -13.477 8.609 19.516 1 94.44 331 ALA A O 1
ATOM 2562 N N . ILE A 1 332 ? -14.742 9.719 18.062 1 97.12 332 ILE A N 1
ATOM 2563 C CA . ILE A 1 332 ? -13.648 10.562 17.609 1 97.12 332 ILE A CA 1
ATOM 2564 C C . ILE A 1 332 ? -13.219 11.508 18.734 1 97.12 332 ILE A C 1
ATOM 2566 O O . ILE A 1 332 ? -12.023 11.766 18.906 1 97.12 332 ILE A O 1
ATOM 2570 N N . ASP A 1 333 ? -14.188 11.969 19.484 1 97.88 333 ASP A N 1
ATOM 2571 C CA . ASP A 1 333 ? -13.883 12.844 20.609 1 97.88 333 ASP A CA 1
ATOM 2572 C C . ASP A 1 333 ? -12.984 12.133 21.625 1 97.88 333 ASP A C 1
ATOM 2574 O O . ASP A 1 333 ? -12.062 12.742 22.172 1 97.88 333 ASP A O 1
ATOM 2578 N N . LYS A 1 334 ? -13.234 10.891 21.812 1 96 334 LYS A N 1
ATOM 2579 C CA . LYS A 1 334 ? -12.406 10.117 22.734 1 96 334 LYS A CA 1
ATOM 2580 C C . LYS A 1 334 ? -10.961 10.039 22.234 1 96 334 LYS A C 1
ATOM 2582 O O . LYS A 1 334 ? -10.023 10.102 23.031 1 96 334 LYS A O 1
ATOM 2587 N N . MET A 1 335 ? -10.805 9.875 20.969 1 96.38 335 MET A N 1
ATOM 2588 C CA . MET A 1 335 ? -9.484 9.852 20.344 1 96.38 335 MET A CA 1
ATOM 2589 C C . MET A 1 335 ? -8.797 11.211 20.484 1 96.38 335 MET A C 1
ATOM 2591 O O . MET A 1 335 ? -7.637 11.289 20.891 1 96.38 335 MET A O 1
ATOM 2595 N N . VAL A 1 336 ? -9.531 12.281 20.203 1 97.94 336 VAL A N 1
ATOM 2596 C CA . VAL A 1 336 ? -9 13.641 20.188 1 97.94 336 VAL A CA 1
ATOM 2597 C C . VAL A 1 336 ? -8.625 14.062 21.609 1 97.94 336 VAL A C 1
ATOM 2599 O O . VAL A 1 336 ? -7.625 14.758 21.812 1 97.94 336 VAL A O 1
ATOM 2602 N N . ASP A 1 337 ? -9.391 13.578 22.578 1 96.62 337 ASP A N 1
ATOM 2603 C CA . ASP A 1 337 ? -9.141 13.898 23.984 1 96.62 337 ASP A CA 1
ATOM 2604 C C . ASP A 1 337 ? -7.77 13.383 24.422 1 96.62 337 ASP A C 1
ATOM 2606 O O . ASP A 1 337 ? -7.176 13.914 25.359 1 96.62 337 ASP A O 1
ATOM 2610 N N . LYS A 1 338 ? -7.285 12.406 23.734 1 95.5 338 LYS A N 1
ATOM 2611 C CA . LYS A 1 338 ? -6.012 11.805 24.125 1 95.5 338 LYS A CA 1
ATOM 2612 C C . LYS A 1 338 ? -4.855 12.406 23.328 1 95.5 338 LYS A C 1
ATOM 2614 O O . LYS A 1 338 ? -3.699 12.016 23.516 1 95.5 338 LYS A O 1
ATOM 2619 N N . LEU A 1 339 ? -5.18 13.266 22.422 1 96.19 339 LEU A N 1
ATOM 2620 C CA . LEU A 1 339 ? -4.141 13.914 21.641 1 96.19 339 LEU A CA 1
ATOM 2621 C C . LEU A 1 339 ? -3.619 15.156 22.344 1 96.19 339 LEU A C 1
ATOM 2623 O O . LEU A 1 339 ? -2.416 15.43 22.328 1 96.19 339 LEU A O 1
ATOM 2627 N N . MET B 1 1 ? 5.859 -22.109 -19.922 1 92.44 1 MET B N 1
ATOM 2628 C CA . MET B 1 1 ? 5.02 -21.562 -18.859 1 92.44 1 MET B CA 1
ATOM 2629 C C . MET B 1 1 ? 4.719 -20.094 -19.094 1 92.44 1 MET B C 1
ATOM 2631 O O . MET B 1 1 ? 5.637 -19.297 -19.297 1 92.44 1 MET B O 1
ATOM 2635 N N . LYS B 1 2 ? 3.445 -19.703 -19.344 1 96.06 2 LYS B N 1
ATOM 2636 C CA . LYS B 1 2 ? 3.049 -18.297 -19.422 1 96.06 2 LYS B CA 1
ATOM 2637 C C . LYS B 1 2 ? 3.111 -17.625 -18.062 1 96.06 2 LYS B C 1
ATOM 2639 O O . LYS B 1 2 ? 2.67 -18.188 -17.062 1 96.06 2 LYS B O 1
ATOM 2644 N N . LYS B 1 3 ? 3.766 -16.453 -17.969 1 98.38 3 LYS B N 1
ATOM 2645 C CA . LYS B 1 3 ? 3.93 -15.789 -16.688 1 98.38 3 LYS B CA 1
ATOM 2646 C C . LYS B 1 3 ? 3.273 -14.414 -16.688 1 98.38 3 LYS B C 1
ATOM 2648 O O . LYS B 1 3 ? 3.668 -13.531 -17.453 1 98.38 3 LYS B O 1
ATOM 2653 N N . TYR B 1 4 ? 2.258 -14.18 -15.828 1 98.75 4 TYR B N 1
ATOM 2654 C CA . TYR B 1 4 ? 1.494 -12.945 -15.742 1 98.75 4 TYR B CA 1
ATOM 2655 C C . TYR B 1 4 ? 1.671 -12.289 -14.375 1 98.75 4 TYR B C 1
ATOM 2657 O O . TYR B 1 4 ? 1.708 -12.977 -13.352 1 98.75 4 TYR B O 1
ATOM 2665 N N . ALA B 1 5 ? 1.801 -11.016 -14.352 1 98.75 5 ALA B N 1
ATOM 2666 C CA . ALA B 1 5 ? 1.672 -10.25 -13.117 1 98.75 5 ALA B CA 1
ATOM 2667 C C . ALA B 1 5 ? 0.465 -9.32 -13.172 1 98.75 5 ALA B C 1
ATOM 2669 O O . ALA B 1 5 ? 0.176 -8.727 -14.211 1 98.75 5 ALA B O 1
ATOM 2670 N N . ILE B 1 6 ? -0.269 -9.258 -12.109 1 98.5 6 ILE B N 1
ATOM 2671 C CA . ILE B 1 6 ? -1.343 -8.289 -11.93 1 98.5 6 ILE B CA 1
ATOM 2672 C C . ILE B 1 6 ? -0.877 -7.164 -11.008 1 98.5 6 ILE B C 1
ATOM 2674 O O . ILE B 1 6 ? -0.639 -7.391 -9.82 1 98.5 6 ILE B O 1
ATOM 2678 N N . TRP B 1 7 ? -0.723 -5.977 -11.602 1 97.56 7 TRP B N 1
ATOM 2679 C CA . TRP B 1 7 ? -0.138 -4.914 -10.789 1 97.56 7 TRP B CA 1
ATOM 2680 C C . TRP B 1 7 ? -0.597 -3.541 -11.273 1 97.56 7 TRP B C 1
ATOM 2682 O O . TRP B 1 7 ? -0.786 -3.33 -12.477 1 97.56 7 TRP B O 1
ATOM 2692 N N . ASN B 1 8 ? -0.834 -2.725 -10.438 1 94.75 8 ASN B N 1
ATOM 2693 C CA . ASN B 1 8 ? -0.972 -1.28 -10.586 1 94.75 8 ASN B CA 1
ATOM 2694 C C . ASN B 1 8 ? -0.482 -0.54 -9.344 1 94.75 8 ASN B C 1
ATOM 2696 O O . ASN B 1 8 ? -0.545 -1.071 -8.234 1 94.75 8 ASN B O 1
ATOM 2700 N N . ASN B 1 9 ? 0.073 0.592 -9.523 1 92.81 9 ASN B N 1
ATOM 2701 C CA . ASN B 1 9 ? 0.643 1.34 -8.414 1 92.81 9 ASN B CA 1
ATOM 2702 C C . ASN B 1 9 ? -0.442 2.016 -7.578 1 92.81 9 ASN B C 1
ATOM 2704 O O . ASN B 1 9 ? -0.139 2.754 -6.637 1 92.81 9 ASN B O 1
ATOM 2708 N N . LYS B 1 10 ? -1.595 1.761 -7.848 1 88.44 10 LYS B N 1
ATOM 2709 C CA . LYS B 1 10 ? -2.713 2.316 -7.09 1 88.44 10 LYS B CA 1
ATOM 2710 C C . LYS B 1 10 ? -3.453 1.226 -6.32 1 88.44 10 LYS B C 1
ATOM 2712 O O . LYS B 1 10 ? -3.693 0.139 -6.852 1 88.44 10 LYS B O 1
ATOM 2717 N N . GLY B 1 11 ? -3.693 1.562 -5.035 1 84.81 11 GLY B N 1
ATOM 2718 C CA . GLY B 1 11 ? -4.508 0.665 -4.23 1 84.81 11 GLY B CA 1
ATOM 2719 C C . GLY B 1 11 ? -5.984 0.727 -4.578 1 84.81 11 GLY B C 1
ATOM 2720 O O . GLY B 1 11 ? -6.469 1.748 -5.07 1 84.81 11 GLY B O 1
ATOM 2721 N N . GLY B 1 12 ? -6.707 -0.307 -4.402 1 82.88 12 GLY B N 1
ATOM 2722 C CA . GLY B 1 12 ? -8.156 -0.293 -4.543 1 82.88 12 GLY B CA 1
ATOM 2723 C C . GLY B 1 12 ? -8.617 -0.437 -5.98 1 82.88 12 GLY B C 1
ATOM 2724 O O . GLY B 1 12 ? -9.789 -0.218 -6.289 1 82.88 12 GLY B O 1
ATOM 2725 N N . THR B 1 13 ? -7.734 -0.839 -6.867 1 88.19 13 THR B N 1
ATOM 2726 C CA . THR B 1 13 ? -8.086 -0.943 -8.281 1 88.19 13 THR B CA 1
ATOM 2727 C C . THR B 1 13 ? -8.711 -2.303 -8.578 1 88.19 13 THR B C 1
ATOM 2729 O O . THR B 1 13 ? -9.172 -2.547 -9.695 1 88.19 13 THR B O 1
ATOM 2732 N N . GLY B 1 14 ? -8.648 -3.232 -7.629 1 90 14 GLY B N 1
ATOM 2733 C CA . GLY B 1 14 ? -9.25 -4.543 -7.828 1 90 14 GLY B CA 1
ATOM 2734 C C . GLY B 1 14 ? -8.234 -5.621 -8.156 1 90 14 GLY B C 1
ATOM 2735 O O . GLY B 1 14 ? -8.594 -6.684 -8.672 1 90 14 GLY B O 1
ATOM 2736 N N . LYS B 1 15 ? -6.961 -5.387 -7.902 1 94.62 15 LYS B N 1
ATOM 2737 C CA . LYS B 1 15 ? -5.906 -6.336 -8.234 1 94.62 15 LYS B CA 1
ATOM 2738 C C . LYS B 1 15 ? -6.191 -7.711 -7.641 1 94.62 15 LYS B C 1
ATOM 2740 O O . LYS B 1 15 ? -6.246 -8.711 -8.367 1 94.62 15 LYS B O 1
ATOM 2745 N N . THR B 1 16 ? -6.449 -7.762 -6.348 1 95.94 16 THR B N 1
ATOM 2746 C CA . THR B 1 16 ? -6.625 -9.031 -5.648 1 95.94 16 THR B CA 1
ATOM 2747 C C . THR B 1 16 ? -7.926 -9.703 -6.078 1 95.94 16 THR B C 1
ATOM 2749 O O . THR B 1 16 ? -7.945 -10.906 -6.352 1 95.94 16 THR B O 1
ATOM 2752 N N . SER B 1 17 ? -9.023 -8.914 -6.199 1 94 17 SER B N 1
ATOM 2753 C CA . SER B 1 17 ? -10.32 -9.453 -6.586 1 94 17 SER B CA 1
ATOM 2754 C C . SER B 1 17 ? -10.273 -10.047 -7.992 1 94 17 SER B C 1
ATOM 2756 O O . SER B 1 17 ? -10.781 -11.148 -8.227 1 94 17 SER B O 1
ATOM 2758 N N . LEU B 1 18 ? -9.664 -9.289 -8.852 1 96.31 18 LEU B N 1
ATOM 2759 C CA . LEU B 1 18 ? -9.555 -9.758 -10.227 1 96.31 18 LEU B CA 1
ATOM 2760 C C . LEU B 1 18 ? -8.625 -10.961 -10.312 1 96.31 18 LEU B C 1
ATOM 2762 O O . LEU B 1 18 ? -8.898 -11.914 -11.047 1 96.31 18 LEU B O 1
ATOM 2766 N N . SER B 1 19 ? -7.504 -10.93 -9.594 1 98.25 19 SER B N 1
ATOM 2767 C CA . SER B 1 19 ? -6.605 -12.078 -9.555 1 98.25 19 SER B CA 1
ATOM 2768 C C . SER B 1 19 ? -7.344 -13.344 -9.133 1 98.25 19 SER B C 1
ATOM 2770 O O . SER B 1 19 ? -7.281 -14.367 -9.82 1 98.25 19 SER B O 1
ATOM 2772 N N . PHE B 1 20 ? -8.086 -13.227 -8.055 1 98.62 20 PHE B N 1
ATOM 2773 C CA . PHE B 1 20 ? -8.766 -14.398 -7.504 1 98.62 20 PHE B CA 1
ATOM 2774 C C . PHE B 1 20 ? -9.75 -14.969 -8.516 1 98.62 20 PHE B C 1
ATOM 2776 O O . PHE B 1 20 ? -9.703 -16.156 -8.828 1 98.62 20 PHE B O 1
ATOM 2783 N N . GLN B 1 21 ? -10.602 -14.117 -9.039 1 98.44 21 GLN B N 1
ATOM 2784 C CA . GLN B 1 21 ? -11.664 -14.57 -9.93 1 98.44 21 GLN B CA 1
ATOM 2785 C C . GLN B 1 21 ? -11.102 -15.039 -11.266 1 98.44 21 GLN B C 1
ATOM 2787 O O . GLN B 1 21 ? -11.531 -16.062 -11.789 1 98.44 21 GLN B O 1
ATOM 2792 N N . ALA B 1 22 ? -10.156 -14.32 -11.82 1 98.5 22 ALA B N 1
ATOM 2793 C CA . ALA B 1 22 ? -9.602 -14.672 -13.117 1 98.5 22 ALA B CA 1
ATOM 2794 C C . ALA B 1 22 ? -8.789 -15.961 -13.047 1 98.5 22 ALA B C 1
ATOM 2796 O O . ALA B 1 22 ? -8.883 -16.812 -13.93 1 98.5 22 ALA B O 1
ATOM 2797 N N . ILE B 1 23 ? -7.969 -16.125 -11.992 1 98.88 23 ILE B N 1
ATOM 2798 C CA . ILE B 1 23 ? -7.121 -17.297 -11.859 1 98.88 23 ILE B CA 1
ATOM 2799 C C . ILE B 1 23 ? -7.992 -18.547 -11.656 1 98.88 23 ILE B C 1
ATOM 2801 O O . ILE B 1 23 ? -7.77 -19.578 -12.297 1 98.88 23 ILE B O 1
ATOM 2805 N N . CYS B 1 24 ? -9.008 -18.438 -10.789 1 98.81 24 CYS B N 1
ATOM 2806 C CA . CYS B 1 24 ? -9.922 -19.562 -10.594 1 98.81 24 CYS B CA 1
ATOM 2807 C C . CYS B 1 24 ? -10.617 -19.922 -11.891 1 98.81 24 CYS B C 1
ATOM 2809 O O . CYS B 1 24 ? -10.688 -21.094 -12.258 1 98.81 24 CYS B O 1
ATOM 2811 N N . ARG B 1 25 ? -11.133 -18.875 -12.539 1 98.75 25 ARG B N 1
ATOM 2812 C CA . ARG B 1 25 ? -11.859 -19.125 -13.781 1 98.75 25 ARG B CA 1
ATOM 2813 C C . ARG B 1 25 ? -10.945 -19.719 -14.852 1 98.75 25 ARG B C 1
ATOM 2815 O O . ARG B 1 25 ? -11.344 -20.625 -15.586 1 98.75 25 ARG B O 1
ATOM 2822 N N . TYR B 1 26 ? -9.719 -19.219 -14.984 1 98.81 26 TYR B N 1
ATOM 2823 C CA . TYR B 1 26 ? -8.719 -19.766 -15.898 1 98.81 26 TYR B CA 1
ATOM 2824 C C . TYR B 1 26 ? -8.469 -21.25 -15.602 1 98.81 26 TYR B C 1
ATOM 2826 O O . TYR B 1 26 ? -8.438 -22.078 -16.516 1 98.81 26 TYR B O 1
ATOM 2834 N N . ALA B 1 27 ? -8.289 -21.562 -14.352 1 98.81 27 ALA B N 1
ATOM 2835 C CA . ALA B 1 27 ? -8.047 -22.953 -13.93 1 98.81 27 ALA B CA 1
ATOM 2836 C C . ALA B 1 27 ? -9.234 -23.844 -14.297 1 98.81 27 ALA B C 1
ATOM 2838 O O . ALA B 1 27 ? -9.047 -24.969 -14.766 1 98.81 27 ALA B O 1
ATOM 2839 N N . GLU B 1 28 ? -10.43 -23.344 -14.094 1 98.62 28 GLU B N 1
ATOM 2840 C CA . GLU B 1 28 ? -11.648 -24.094 -14.391 1 98.62 28 GLU B CA 1
ATOM 2841 C C . GLU B 1 28 ? -11.758 -24.391 -15.883 1 98.62 28 GLU B C 1
ATOM 2843 O O . GLU B 1 28 ? -12.164 -25.484 -16.266 1 98.62 28 GLU B O 1
ATOM 2848 N N . THR B 1 29 ? -11.438 -23.406 -16.656 1 98.25 29 THR B N 1
ATOM 2849 C CA . THR B 1 29 ? -11.625 -23.547 -18.109 1 98.25 29 THR B CA 1
ATOM 2850 C C . THR B 1 29 ? -10.43 -24.25 -18.734 1 98.25 29 THR B C 1
ATOM 2852 O O . THR B 1 29 ? -10.484 -24.641 -19.906 1 98.25 29 THR B O 1
ATOM 2855 N N . ASN B 1 30 ? -9.367 -24.422 -18.016 1 98.25 30 ASN B N 1
ATOM 2856 C CA . ASN B 1 30 ? -8.195 -25.172 -18.438 1 98.25 30 ASN B CA 1
ATOM 2857 C C . ASN B 1 30 ? -7.82 -26.25 -17.438 1 98.25 30 ASN B C 1
ATOM 2859 O O . ASN B 1 30 ? -6.727 -26.234 -16.875 1 98.25 30 ASN B O 1
ATOM 2863 N N . PRO B 1 31 ? -8.656 -27.266 -17.266 1 97.56 31 PRO B N 1
ATOM 2864 C CA . PRO B 1 31 ? -8.5 -28.234 -16.188 1 97.56 31 PRO B CA 1
ATOM 2865 C C . PRO B 1 31 ? -7.238 -29.094 -16.344 1 97.56 31 PRO B C 1
ATOM 2867 O O . PRO B 1 31 ? -6.773 -29.688 -15.367 1 97.56 31 PRO B O 1
ATOM 2870 N N . LEU B 1 32 ? -6.641 -29.141 -17.5 1 97.94 32 LEU B N 1
ATOM 2871 C CA . LEU B 1 32 ? -5.453 -29.969 -17.719 1 97.94 32 LEU B CA 1
ATOM 2872 C C . LEU B 1 32 ? -4.184 -29.156 -17.453 1 97.94 32 LEU B C 1
ATOM 2874 O O . LEU B 1 32 ? -3.09 -29.734 -17.375 1 97.94 32 LEU B O 1
ATOM 2878 N N . GLN B 1 33 ? -4.336 -27.906 -17.297 1 98.31 33 GLN B N 1
ATOM 2879 C CA . GLN B 1 33 ? -3.184 -27.062 -17.016 1 98.31 33 GLN B CA 1
ATOM 2880 C C . GLN B 1 33 ? -2.93 -26.953 -15.516 1 98.31 33 GLN B C 1
ATOM 2882 O O . GLN B 1 33 ? -3.875 -26.891 -14.727 1 98.31 33 GLN B O 1
ATOM 2887 N N . ARG B 1 34 ? -1.643 -26.984 -15.188 1 98.5 34 ARG B N 1
ATOM 2888 C CA . ARG B 1 34 ? -1.21 -26.75 -13.812 1 98.5 34 ARG B CA 1
ATOM 2889 C C . ARG B 1 34 ? -0.825 -25.297 -13.594 1 98.5 34 ARG B C 1
ATOM 2891 O O . ARG B 1 34 ? 0.013 -24.75 -14.32 1 98.5 34 ARG B O 1
ATOM 2898 N N . ILE B 1 35 ? -1.479 -24.688 -12.617 1 98.75 35 ILE B N 1
ATOM 2899 C CA . ILE B 1 35 ? -1.376 -23.234 -12.445 1 98.75 35 ILE B CA 1
ATOM 2900 C C . ILE B 1 35 ? -0.644 -22.922 -11.141 1 98.75 35 ILE B C 1
ATOM 2902 O O . ILE B 1 35 ? -1.009 -23.438 -10.078 1 98.75 35 ILE B O 1
ATOM 2906 N N . LEU B 1 36 ? 0.423 -22.156 -11.234 1 98.88 36 LEU B N 1
ATOM 2907 C CA . LEU B 1 36 ? 1.143 -21.641 -10.07 1 98.88 36 LEU B CA 1
ATOM 2908 C C . LEU B 1 36 ? 0.75 -20.188 -9.789 1 98.88 36 LEU B C 1
ATOM 2910 O O . LEU B 1 36 ? 0.678 -19.375 -10.711 1 98.88 36 LEU B O 1
ATOM 2914 N N . VAL B 1 37 ? 0.389 -19.922 -8.562 1 98.94 37 VAL B N 1
ATOM 2915 C CA . VAL B 1 37 ? 0.072 -18.562 -8.133 1 98.94 37 VAL B CA 1
ATOM 2916 C C . VAL B 1 37 ? 1.064 -18.109 -7.059 1 98.94 37 VAL B C 1
ATOM 2918 O O . VAL B 1 37 ? 1.371 -18.875 -6.137 1 98.94 37 VAL B O 1
ATOM 2921 N N . ILE B 1 38 ? 1.643 -16.938 -7.195 1 98.94 38 ILE B N 1
ATOM 2922 C CA . ILE B 1 38 ? 2.486 -16.359 -6.156 1 98.94 38 ILE B CA 1
ATOM 2923 C C . ILE B 1 38 ? 1.862 -15.062 -5.648 1 98.94 38 ILE B C 1
ATOM 2925 O O . ILE B 1 38 ? 1.589 -14.148 -6.434 1 98.94 38 ILE B O 1
ATOM 2929 N N . ASP B 1 39 ? 1.595 -15.008 -4.395 1 98.75 39 ASP B N 1
ATOM 2930 C CA . ASP B 1 39 ? 1.13 -13.797 -3.725 1 98.75 39 ASP B CA 1
ATOM 2931 C C . ASP B 1 39 ? 2.305 -12.961 -3.225 1 98.75 39 ASP B C 1
ATOM 2933 O O . ASP B 1 39 ? 2.875 -13.25 -2.17 1 98.75 39 ASP B O 1
ATOM 2937 N N . VAL B 1 40 ? 2.623 -11.875 -3.998 1 98.44 40 VAL B N 1
ATOM 2938 C CA . VAL B 1 40 ? 3.754 -11.016 -3.67 1 98.44 40 VAL B CA 1
ATOM 2939 C C . VAL B 1 40 ? 3.258 -9.75 -2.977 1 98.44 40 VAL B C 1
ATOM 2941 O O . VAL B 1 40 ? 3.512 -8.641 -3.445 1 98.44 40 VAL B O 1
ATOM 2944 N N . CYS B 1 41 ? 2.568 -9.898 -1.974 1 96.44 41 CYS B N 1
ATOM 2945 C CA . CYS B 1 41 ? 2.008 -8.812 -1.183 1 96.44 41 CYS B CA 1
ATOM 2946 C C . CYS B 1 41 ? 2.133 -9.102 0.309 1 96.44 41 CYS B C 1
ATOM 2948 O O . CYS B 1 41 ? 1.731 -10.164 0.774 1 96.44 41 CYS B O 1
ATOM 2950 N N . PRO B 1 42 ? 2.686 -8.109 1.053 1 94.69 42 PRO B N 1
ATOM 2951 C CA . PRO B 1 42 ? 2.771 -8.305 2.502 1 94.69 42 PRO B CA 1
ATOM 2952 C C . PRO B 1 42 ? 1.4 -8.453 3.158 1 94.69 42 PRO B C 1
ATOM 2954 O O . PRO B 1 42 ? 1.281 -9.086 4.211 1 94.69 42 PRO B O 1
ATOM 2957 N N . GLN B 1 43 ? 0.342 -7.926 2.584 1 91.06 43 GLN B N 1
ATOM 2958 C CA . GLN B 1 43 ? -1.005 -8.055 3.131 1 91.06 43 GLN B CA 1
ATOM 2959 C C . GLN B 1 43 ? -1.558 -9.461 2.9 1 91.06 43 GLN B C 1
ATOM 2961 O O . GLN B 1 43 ? -2.43 -9.922 3.641 1 91.06 43 GLN B O 1
ATOM 2966 N N . ALA B 1 44 ? -1.142 -10.164 1.914 1 95.25 44 ALA B N 1
ATOM 2967 C CA . ALA B 1 44 ? -1.426 -11.562 1.584 1 95.25 44 ALA B CA 1
ATOM 2968 C C . ALA B 1 44 ? -2.926 -11.789 1.428 1 95.25 44 ALA B C 1
ATOM 2970 O O . ALA B 1 44 ? -3.443 -12.836 1.825 1 95.25 44 ALA B O 1
ATOM 2971 N N . ASN B 1 45 ? -3.633 -10.805 0.87 1 93.31 45 ASN B N 1
ATOM 2972 C CA . ASN B 1 45 ? -5.078 -10.93 0.728 1 93.31 45 ASN B CA 1
ATOM 2973 C C . ASN B 1 45 ? -5.457 -12.07 -0.211 1 93.31 45 ASN B C 1
ATOM 2975 O O . ASN B 1 45 ? -6.41 -12.805 0.05 1 93.31 45 ASN B O 1
ATOM 2979 N N . LEU B 1 46 ? -4.73 -12.195 -1.296 1 97.94 46 LEU B N 1
ATOM 2980 C CA . LEU B 1 46 ? -5.035 -13.258 -2.24 1 97.94 46 LEU B CA 1
ATOM 2981 C C . LEU B 1 46 ? -4.883 -14.625 -1.585 1 97.94 46 LEU B C 1
ATOM 2983 O O . LEU B 1 46 ? -5.715 -15.516 -1.787 1 97.94 46 LEU B O 1
ATOM 2987 N N . SER B 1 47 ? -3.809 -14.797 -0.813 1 98.31 47 SER B N 1
ATOM 2988 C CA . SER B 1 47 ? -3.59 -16.047 -0.085 1 98.31 47 SER B CA 1
ATOM 2989 C C . SER B 1 47 ? -4.773 -16.375 0.822 1 98.31 47 SER B C 1
ATOM 2991 O O . SER B 1 47 ? -5.25 -17.5 0.843 1 98.31 47 SER B O 1
ATOM 2993 N N . GLU B 1 48 ? -5.246 -15.375 1.533 1 95.38 48 GLU B N 1
ATOM 2994 C CA . GLU B 1 48 ? -6.379 -15.594 2.43 1 95.38 48 GLU B CA 1
ATOM 2995 C C . GLU B 1 48 ? -7.613 -16.047 1.662 1 95.38 48 GLU B C 1
ATOM 2997 O O . GLU B 1 48 ? -8.367 -16.906 2.139 1 95.38 48 GLU B O 1
ATOM 3002 N N . LEU B 1 49 ? -7.828 -15.461 0.529 1 96.94 49 LEU B N 1
ATOM 3003 C CA . LEU B 1 49 ? -8.977 -15.844 -0.284 1 96.94 49 LEU B CA 1
ATOM 3004 C C . LEU B 1 49 ? -8.859 -17.297 -0.733 1 96.94 49 LEU B C 1
ATOM 3006 O O . LEU B 1 49 ? -9.805 -18.078 -0.572 1 96.94 49 LEU B O 1
ATOM 3010 N N . PHE B 1 50 ? -7.707 -17.688 -1.249 1 98.75 50 PHE B N 1
ATOM 3011 C CA . PHE B 1 50 ? -7.484 -19.047 -1.741 1 98.75 50 PHE B CA 1
ATOM 3012 C C . PHE B 1 50 ? -7.617 -20.062 -0.611 1 98.75 50 PHE B C 1
ATOM 3014 O O . PHE B 1 50 ? -8.008 -21.203 -0.841 1 98.75 50 PHE B O 1
ATOM 3021 N N . LEU B 1 51 ? -7.336 -19.609 0.604 1 98.19 51 LEU B N 1
ATOM 3022 C CA . LEU B 1 51 ? -7.285 -20.547 1.722 1 98.19 51 LEU B CA 1
ATOM 3023 C C . LEU B 1 51 ? -8.594 -20.531 2.504 1 98.19 51 LEU B C 1
ATOM 3025 O O . LEU B 1 51 ? -8.672 -21.078 3.604 1 98.19 51 LEU B O 1
ATOM 3029 N N . GLY B 1 52 ? -9.602 -19.766 2.043 1 95.81 52 GLY B N 1
ATOM 3030 C CA . GLY B 1 52 ? -10.914 -19.953 2.637 1 95.81 52 GLY B CA 1
ATOM 3031 C C . GLY B 1 52 ? -11.68 -18.656 2.818 1 95.81 52 GLY B C 1
ATOM 3032 O O . GLY B 1 52 ? -12.859 -18.672 3.189 1 95.81 52 GLY B O 1
ATOM 3033 N N . GLY B 1 53 ? -11.023 -17.5 2.574 1 90.69 53 GLY B N 1
ATOM 3034 C CA . GLY B 1 53 ? -11.688 -16.234 2.826 1 90.69 53 GLY B CA 1
ATOM 3035 C C . GLY B 1 53 ? -12.055 -16.031 4.285 1 90.69 53 GLY B C 1
ATOM 3036 O O . GLY B 1 53 ? -11.461 -16.656 5.172 1 90.69 53 GLY B O 1
ATOM 3037 N N . LEU B 1 54 ? -12.945 -15.117 4.457 1 84.06 54 LEU B N 1
ATOM 3038 C CA . LEU B 1 54 ? -13.344 -14.766 5.812 1 84.06 54 LEU B CA 1
ATOM 3039 C C . LEU B 1 54 ? -14.078 -15.922 6.484 1 84.06 54 LEU B C 1
ATOM 3041 O O . LEU B 1 54 ? -13.766 -16.281 7.625 1 84.06 54 LEU B O 1
ATOM 3045 N N . ILE B 1 55 ? -14.977 -16.547 5.84 1 85.88 55 ILE B N 1
ATOM 3046 C CA . ILE B 1 55 ? -15.883 -17.547 6.402 1 85.88 55 ILE B CA 1
ATOM 3047 C C . ILE B 1 55 ? -15.148 -18.891 6.555 1 85.88 55 ILE B C 1
ATOM 3049 O O . ILE B 1 55 ? -15.383 -19.625 7.52 1 85.88 55 ILE B O 1
ATOM 3053 N N . GLY B 1 56 ? -14.289 -19.172 5.617 1 90.31 56 GLY B N 1
ATOM 3054 C CA . GLY B 1 56 ? -13.586 -20.438 5.633 1 90.31 56 GLY B CA 1
ATOM 3055 C C . GLY B 1 56 ? -12.266 -20.391 6.383 1 90.31 56 GLY B C 1
ATOM 3056 O O . GLY B 1 56 ? -11.359 -21.188 6.121 1 90.31 56 GLY B O 1
ATOM 3057 N N . ASN B 1 57 ? -12.062 -19.375 7.203 1 90.25 57 ASN B N 1
ATOM 3058 C CA . ASN B 1 57 ? -10.898 -19.234 8.062 1 90.25 57 ASN B CA 1
ATOM 3059 C C . ASN B 1 57 ? -9.625 -19 7.254 1 90.25 57 ASN B C 1
ATOM 3061 O O . ASN B 1 57 ? -8.586 -19.594 7.543 1 90.25 57 ASN B O 1
ATOM 3065 N N . GLY B 1 58 ? -9.758 -18.266 6.227 1 92.69 58 GLY B N 1
ATOM 3066 C CA . GLY B 1 58 ? -8.633 -18 5.348 1 92.69 58 GLY B CA 1
ATOM 3067 C C . GLY B 1 58 ? -7.422 -17.438 6.074 1 92.69 58 GLY B C 1
ATOM 3068 O O . GLY B 1 58 ? -6.293 -17.875 5.832 1 92.69 58 GLY B O 1
ATOM 3069 N N . SER B 1 59 ? -7.66 -16.547 6.984 1 89.25 59 SER B N 1
ATOM 3070 C CA . SER B 1 59 ? -6.57 -15.914 7.727 1 89.25 59 SER B CA 1
ATOM 3071 C C . SER B 1 59 ? -5.891 -16.906 8.656 1 89.25 59 SER B C 1
ATOM 3073 O O . SER B 1 59 ? -4.664 -16.938 8.766 1 89.25 59 SER B O 1
ATOM 3075 N N . VAL B 1 60 ? -6.598 -17.719 9.336 1 89 60 VAL B N 1
ATOM 3076 C CA . VAL B 1 60 ? -6.07 -18.734 10.25 1 89 60 VAL B CA 1
ATOM 3077 C C . VAL B 1 60 ? -5.262 -19.766 9.461 1 89 60 VAL B C 1
ATOM 3079 O O . VAL B 1 60 ? -4.172 -20.156 9.883 1 89 60 VAL B O 1
ATOM 3082 N N . ASN B 1 61 ? -5.871 -20.141 8.344 1 95.44 61 ASN B N 1
ATOM 3083 C CA . ASN B 1 61 ? -5.176 -21.109 7.5 1 95.44 61 ASN B CA 1
ATOM 3084 C C . ASN B 1 61 ? -3.848 -20.562 6.992 1 95.44 61 ASN B C 1
ATOM 3086 O O . ASN B 1 61 ? -2.846 -21.281 6.949 1 95.44 61 ASN B O 1
ATOM 3090 N N . LEU B 1 62 ? -3.852 -19.328 6.621 1 95.06 62 LEU B N 1
ATOM 3091 C CA . LEU B 1 62 ? -2.611 -18.688 6.191 1 95.06 62 LEU B CA 1
ATOM 3092 C C . LEU B 1 62 ? -1.591 -18.656 7.328 1 95.06 62 LEU B C 1
ATOM 3094 O O . LEU B 1 62 ? -0.402 -18.906 7.102 1 95.06 62 LEU B O 1
ATOM 3098 N N . LEU B 1 63 ? -2.023 -18.406 8.531 1 90.44 63 LEU B N 1
ATOM 3099 C CA . LEU B 1 63 ? -1.145 -18.359 9.703 1 90.44 63 LEU B CA 1
ATOM 3100 C C . LEU B 1 63 ? -0.47 -19.719 9.914 1 90.44 63 LEU B C 1
ATOM 3102 O O . LEU B 1 63 ? 0.686 -19.781 10.344 1 90.44 63 LEU B O 1
ATOM 3106 N N . THR B 1 64 ? -1.199 -20.734 9.633 1 93.81 64 THR B N 1
ATOM 3107 C CA . THR B 1 64 ? -0.61 -22.062 9.789 1 93.81 64 THR B CA 1
ATOM 3108 C C . THR B 1 64 ? 0.549 -22.266 8.812 1 93.81 64 THR B C 1
ATOM 3110 O O . THR B 1 64 ? 1.508 -22.969 9.117 1 93.81 64 THR B O 1
ATOM 3113 N N . ARG B 1 65 ? 0.44 -21.625 7.629 1 94.88 65 ARG B N 1
ATOM 3114 C CA . ARG B 1 65 ? 1.527 -21.688 6.656 1 94.88 65 ARG B CA 1
ATOM 3115 C C . ARG B 1 65 ? 2.734 -20.875 7.129 1 94.88 65 ARG B C 1
ATOM 3117 O O . ARG B 1 65 ? 3.879 -21.281 6.906 1 94.88 65 ARG B O 1
ATOM 3124 N N . HIS B 1 66 ? 2.455 -19.797 7.816 1 91.12 66 HIS B N 1
ATOM 3125 C CA . HIS B 1 66 ? 3.496 -18.922 8.359 1 91.12 66 HIS B CA 1
ATOM 3126 C C . HIS B 1 66 ? 4.246 -19.609 9.492 1 91.12 66 HIS B C 1
ATOM 3128 O O . HIS B 1 66 ? 5.434 -19.359 9.711 1 91.12 66 HIS B O 1
ATOM 3134 N N . ASP B 1 67 ? 3.617 -20.484 10.18 1 89 67 ASP B N 1
ATOM 3135 C CA . ASP B 1 67 ? 4.129 -21.016 11.438 1 89 67 ASP B CA 1
ATOM 3136 C C . ASP B 1 67 ? 4.859 -22.328 11.227 1 89 67 ASP B C 1
ATOM 3138 O O . ASP B 1 67 ? 5.426 -22.891 12.172 1 89 67 ASP B O 1
ATOM 3142 N N . LEU B 1 68 ? 4.832 -22.891 10.023 1 89.88 68 LEU B N 1
ATOM 3143 C CA . LEU B 1 68 ? 5.602 -24.094 9.742 1 89.88 68 LEU B CA 1
ATOM 3144 C C . LEU B 1 68 ? 7.09 -23.859 9.977 1 89.88 68 LEU B C 1
ATOM 3146 O O . LEU B 1 68 ? 7.559 -22.719 9.914 1 89.88 68 LEU B O 1
ATOM 3150 N N . ALA B 1 69 ? 7.82 -24.875 10.391 1 83.25 69 ALA B N 1
ATOM 3151 C CA . ALA B 1 69 ? 9.258 -24.734 10.641 1 83.25 69 ALA B CA 1
ATOM 3152 C C . ALA B 1 69 ? 9.953 -24.062 9.469 1 83.25 69 ALA B C 1
ATOM 3154 O O . ALA B 1 69 ? 10.734 -23.125 9.664 1 83.25 69 ALA B O 1
ATOM 3155 N N . SER B 1 70 ? 9.656 -24.672 8.312 1 85.56 70 SER B N 1
ATOM 3156 C CA . SER B 1 70 ? 10.016 -23.938 7.109 1 85.56 70 SER B CA 1
ATOM 3157 C C . SER B 1 70 ? 8.852 -23.094 6.605 1 85.56 70 SER B C 1
ATOM 3159 O O . SER B 1 70 ? 7.957 -23.609 5.926 1 85.56 70 SER B O 1
ATOM 3161 N N . ARG B 1 71 ? 8.859 -21.828 7.062 1 92.25 71 ARG B N 1
ATOM 3162 C CA . ARG B 1 71 ? 7.785 -20.906 6.707 1 92.25 71 ARG B CA 1
ATOM 3163 C C . ARG B 1 71 ? 7.402 -21.062 5.238 1 92.25 71 ARG B C 1
ATOM 3165 O O . ARG B 1 71 ? 8.148 -20.641 4.352 1 92.25 71 ARG B O 1
ATOM 3172 N N . CYS B 1 72 ? 6.27 -21.656 4.961 1 96.56 72 CYS B N 1
ATOM 3173 C CA . CYS B 1 72 ? 5.836 -22.047 3.625 1 96.56 72 CYS B CA 1
ATOM 3174 C C . CYS B 1 72 ? 5.207 -20.875 2.889 1 96.56 72 CYS B C 1
ATOM 3176 O O . CYS B 1 72 ? 4 -20.875 2.625 1 96.56 72 CYS B O 1
ATOM 3178 N N . THR B 1 73 ? 5.949 -19.812 2.643 1 98.25 73 THR B N 1
ATOM 3179 C CA . THR B 1 73 ? 5.512 -18.578 2.01 1 98.25 73 THR B CA 1
ATOM 3180 C C . THR B 1 73 ? 6.652 -17.922 1.23 1 98.25 73 THR B C 1
ATOM 3182 O O . THR B 1 73 ? 7.793 -18.391 1.291 1 98.25 73 THR B O 1
ATOM 3185 N N . LEU B 1 74 ? 6.328 -16.922 0.464 1 98.5 74 LEU B N 1
ATOM 3186 C CA . LEU B 1 74 ? 7.363 -16.156 -0.225 1 98.5 74 LEU B CA 1
ATOM 3187 C C . LEU B 1 74 ? 8.312 -15.5 0.774 1 98.5 74 LEU B C 1
ATOM 3189 O O . LEU B 1 74 ? 9.508 -15.383 0.517 1 98.5 74 LEU B O 1
ATOM 3193 N N . GLY B 1 75 ? 7.73 -15.023 1.907 1 96.5 75 GLY B N 1
ATOM 3194 C CA . GLY B 1 75 ? 8.57 -14.477 2.959 1 96.5 75 GLY B CA 1
ATOM 3195 C C . GLY B 1 75 ? 9.562 -15.484 3.518 1 96.5 75 GLY B C 1
ATOM 3196 O O . GLY B 1 75 ? 10.703 -15.133 3.832 1 96.5 75 GLY B O 1
ATOM 3197 N N . GLY B 1 76 ? 9.086 -16.734 3.688 1 96.38 76 GLY B N 1
ATOM 3198 C CA . GLY B 1 76 ? 9.992 -17.797 4.105 1 96.38 76 GLY B CA 1
ATOM 3199 C C . GLY B 1 76 ? 11.109 -18.047 3.119 1 96.38 76 GLY B C 1
ATOM 3200 O O . GLY B 1 76 ? 12.266 -18.234 3.518 1 96.38 76 GLY B O 1
ATOM 3201 N N . TYR B 1 77 ? 10.812 -18.047 1.876 1 97.81 77 TYR B N 1
ATOM 3202 C CA . TYR B 1 77 ? 11.805 -18.234 0.827 1 97.81 77 TYR B CA 1
ATOM 3203 C C . TYR B 1 77 ? 12.836 -17.109 0.852 1 97.81 77 TYR B C 1
ATOM 3205 O O . TYR B 1 77 ? 14.039 -17.359 0.806 1 97.81 77 TYR B O 1
ATOM 3213 N N . PHE B 1 78 ? 12.336 -15.812 0.922 1 96.94 78 PHE B N 1
ATOM 3214 C CA . PHE B 1 78 ? 13.25 -14.68 0.969 1 96.94 78 PHE B CA 1
ATOM 3215 C C . PHE B 1 78 ? 14.133 -14.75 2.209 1 96.94 78 PHE B C 1
ATOM 3217 O O . PHE B 1 78 ? 15.305 -14.367 2.166 1 96.94 78 PHE B O 1
ATOM 3224 N N . GLN B 1 79 ? 13.547 -15.219 3.293 1 94.44 79 GLN B N 1
ATOM 3225 C CA . GLN B 1 79 ? 14.328 -15.391 4.512 1 94.44 79 GLN B CA 1
ATOM 3226 C C . GLN B 1 79 ? 15.492 -16.344 4.293 1 94.44 79 GLN B C 1
ATOM 3228 O O . GLN B 1 79 ? 16.594 -16.109 4.773 1 94.44 79 GLN B O 1
ATOM 3233 N N . MET B 1 80 ? 15.203 -17.375 3.613 1 94.88 80 MET B N 1
ATOM 3234 C CA . MET B 1 80 ? 16.219 -18.375 3.299 1 94.88 80 MET B CA 1
ATOM 3235 C C . MET B 1 80 ? 17.281 -17.797 2.379 1 94.88 80 MET B C 1
ATOM 3237 O O . MET B 1 80 ? 18.469 -18.141 2.49 1 94.88 80 MET B O 1
ATOM 3241 N N . ARG B 1 81 ? 16.953 -16.828 1.527 1 96 81 ARG B N 1
ATOM 3242 C CA . ARG B 1 81 ? 17.859 -16.25 0.54 1 96 81 ARG B CA 1
ATOM 3243 C C . ARG B 1 81 ? 18.781 -15.219 1.185 1 96 81 ARG B C 1
ATOM 3245 O O . ARG B 1 81 ? 19.906 -14.992 0.707 1 96 81 ARG B O 1
ATOM 3252 N N . LEU B 1 82 ? 18.422 -14.594 2.238 1 94.25 82 LEU B N 1
ATOM 3253 C CA . LEU B 1 82 ? 19.031 -13.383 2.777 1 94.25 82 LEU B CA 1
ATOM 3254 C C . LEU B 1 82 ? 20.469 -13.648 3.223 1 94.25 82 LEU B C 1
ATOM 3256 O O . LEU B 1 82 ? 21.359 -12.82 2.998 1 94.25 82 LEU B O 1
ATOM 3260 N N . PRO B 1 83 ? 20.812 -14.844 3.783 1 91.69 83 PRO B N 1
ATOM 3261 C CA . PRO B 1 83 ? 22.188 -15.078 4.207 1 91.69 83 PRO B CA 1
ATOM 3262 C C . PRO B 1 83 ? 23.156 -15.203 3.027 1 91.69 83 PRO B C 1
ATOM 3264 O O . PRO B 1 83 ? 24.359 -14.992 3.188 1 91.69 83 PRO B O 1
ATOM 3267 N N . THR B 1 84 ? 22.625 -15.586 1.844 1 93.75 84 THR B N 1
ATOM 3268 C CA . THR B 1 84 ? 23.406 -15.695 0.613 1 93.75 84 THR B CA 1
ATOM 3269 C C . THR B 1 84 ? 22.703 -14.984 -0.536 1 93.75 84 THR B C 1
ATOM 3271 O O . THR B 1 84 ? 22.328 -15.609 -1.525 1 93.75 84 THR B O 1
ATOM 3274 N N . PRO B 1 85 ? 22.641 -13.703 -0.437 1 94.56 85 PRO B N 1
ATOM 3275 C CA . PRO B 1 85 ? 21.734 -12.938 -1.302 1 94.56 85 PRO B CA 1
ATOM 3276 C C . PRO B 1 85 ? 22.203 -12.914 -2.758 1 94.56 85 PRO B C 1
ATOM 3278 O O . PRO B 1 85 ? 21.391 -12.703 -3.662 1 94.56 85 PRO B O 1
ATOM 3281 N N . TYR B 1 86 ? 23.516 -13.195 -3.029 1 95.94 86 TYR B N 1
ATOM 3282 C CA . TYR B 1 86 ? 24.031 -12.945 -4.375 1 95.94 86 TYR B CA 1
ATOM 3283 C C . TYR B 1 86 ? 24.312 -14.258 -5.098 1 95.94 86 TYR B C 1
ATOM 3285 O O . TYR B 1 86 ? 24.828 -14.258 -6.219 1 95.94 86 TYR B O 1
ATOM 3293 N N . GLN B 1 87 ? 24.062 -15.375 -4.379 1 93.62 87 GLN B N 1
ATOM 3294 C CA . GLN B 1 87 ? 24.219 -16.703 -4.953 1 93.62 87 GLN B CA 1
ATOM 3295 C C . GLN B 1 87 ? 23 -17.578 -4.68 1 93.62 87 GLN B C 1
ATOM 3297 O O . GLN B 1 87 ? 22.438 -17.531 -3.58 1 93.62 87 GLN B O 1
ATOM 3302 N N . LYS B 1 88 ? 22.656 -18.312 -5.66 1 93.62 88 LYS B N 1
ATOM 3303 C CA . LYS B 1 88 ? 21.531 -19.219 -5.469 1 93.62 88 LYS B CA 1
ATOM 3304 C C . LYS B 1 88 ? 21.906 -20.359 -4.527 1 93.62 88 LYS B C 1
ATOM 3306 O O . LYS B 1 88 ? 22.719 -21.219 -4.875 1 93.62 88 LYS B O 1
ATOM 3311 N N . PRO B 1 89 ? 21.312 -20.359 -3.41 1 94.56 89 PRO B N 1
ATOM 3312 C CA . PRO B 1 89 ? 21.578 -21.484 -2.508 1 94.56 89 PRO B CA 1
ATOM 3313 C C . PRO B 1 89 ? 20.828 -22.75 -2.91 1 94.56 89 PRO B C 1
ATOM 3315 O O . PRO B 1 89 ? 20.047 -22.734 -3.875 1 94.56 89 PRO B O 1
ATOM 3318 N N . ASN B 1 90 ? 21.188 -23.859 -2.189 1 94.75 90 ASN B N 1
ATOM 3319 C CA . ASN B 1 90 ? 20.422 -25.094 -2.383 1 94.75 90 ASN B CA 1
ATOM 3320 C C . ASN B 1 90 ? 19.109 -25.062 -1.604 1 94.75 90 ASN B C 1
ATOM 3322 O O . ASN B 1 90 ? 19.094 -24.797 -0.402 1 94.75 90 ASN B O 1
ATOM 3326 N N . PHE B 1 91 ? 18.031 -25.156 -2.289 1 95.88 91 PHE B N 1
ATOM 3327 C CA . PHE B 1 91 ? 16.719 -25.234 -1.682 1 95.88 91 PHE B CA 1
ATOM 3328 C C . PHE B 1 91 ? 15.75 -26 -2.584 1 95.88 91 PHE B C 1
ATOM 3330 O O . PHE B 1 91 ? 16.047 -26.25 -3.756 1 95.88 91 PHE B O 1
ATOM 3337 N N . ASP B 1 92 ? 14.688 -26.516 -2.053 1 97.69 92 ASP B N 1
ATOM 3338 C CA . ASP B 1 92 ? 13.625 -27.156 -2.812 1 97.69 92 ASP B CA 1
ATOM 3339 C C . ASP B 1 92 ? 12.43 -26.219 -2.979 1 97.69 92 ASP B C 1
ATOM 3341 O O . ASP B 1 92 ? 11.75 -25.891 -2.002 1 97.69 92 ASP B O 1
ATOM 3345 N N . SER B 1 93 ? 12.18 -25.797 -4.203 1 98.19 93 SER B N 1
ATOM 3346 C CA . SER B 1 93 ? 11.086 -24.875 -4.508 1 98.19 93 SER B CA 1
ATOM 3347 C C . SER B 1 93 ? 9.758 -25.422 -3.998 1 98.19 93 SER B C 1
ATOM 3349 O O . SER B 1 93 ? 8.859 -24.656 -3.654 1 98.19 93 SER B O 1
ATOM 3351 N N . HIS B 1 94 ? 9.664 -26.734 -3.889 1 98.06 94 HIS B N 1
ATOM 3352 C CA . HIS B 1 94 ? 8.414 -27.375 -3.502 1 98.06 94 HIS B CA 1
ATOM 3353 C C . HIS B 1 94 ? 8.094 -27.125 -2.033 1 98.06 94 HIS B C 1
ATOM 3355 O O . HIS B 1 94 ? 6.949 -27.297 -1.607 1 98.06 94 HIS B O 1
ATOM 3361 N N . ASP B 1 95 ? 9.133 -26.688 -1.29 1 97.56 95 ASP B N 1
ATOM 3362 C CA . ASP B 1 95 ? 8.969 -26.438 0.139 1 97.56 95 ASP B CA 1
ATOM 3363 C C . ASP B 1 95 ? 8.039 -25.25 0.386 1 97.56 95 ASP B C 1
ATOM 3365 O O . ASP B 1 95 ? 7.535 -25.078 1.497 1 97.56 95 ASP B O 1
ATOM 3369 N N . TYR B 1 96 ? 7.766 -24.516 -0.652 1 98.31 96 TYR B N 1
ATOM 3370 C CA . TYR B 1 96 ? 7.043 -23.266 -0.453 1 98.31 96 TYR B CA 1
ATOM 3371 C C . TYR B 1 96 ? 5.656 -23.328 -1.085 1 98.31 96 TYR B C 1
ATOM 3373 O O . TYR B 1 96 ? 4.93 -22.328 -1.104 1 98.31 96 TYR B O 1
ATOM 3381 N N . LEU B 1 97 ? 5.301 -24.484 -1.568 1 98.44 97 LEU B N 1
ATOM 3382 C CA . LEU B 1 97 ? 4.031 -24.656 -2.264 1 98.44 97 LEU B CA 1
ATOM 3383 C C . LEU B 1 97 ? 2.916 -25 -1.281 1 98.44 97 LEU B C 1
ATOM 3385 O O . LEU B 1 97 ? 3.135 -25.766 -0.332 1 98.44 97 LEU B O 1
ATOM 3389 N N . THR B 1 98 ? 1.792 -24.406 -1.483 1 98.69 98 THR B N 1
ATOM 3390 C CA . THR B 1 98 ? 0.549 -24.75 -0.803 1 98.69 98 THR B CA 1
ATOM 3391 C C . THR B 1 98 ? -0.523 -25.156 -1.809 1 98.69 98 THR B C 1
ATOM 3393 O O . THR B 1 98 ? -0.658 -24.531 -2.865 1 98.69 98 THR B O 1
ATOM 3396 N N . ASN B 1 99 ? -1.216 -26.219 -1.536 1 98.5 99 ASN B N 1
ATOM 3397 C CA . ASN B 1 99 ? -2.375 -26.594 -2.334 1 98.5 99 ASN B CA 1
ATOM 3398 C C . ASN B 1 99 ? -3.668 -26.031 -1.755 1 98.5 99 ASN B C 1
ATOM 3400 O O . ASN B 1 99 ? -4.246 -26.609 -0.832 1 98.5 99 ASN B O 1
ATOM 3404 N N . PRO B 1 100 ? -4.176 -24.969 -2.385 1 98.69 100 PRO B N 1
ATOM 3405 C CA . PRO B 1 100 ? -5.34 -24.297 -1.805 1 98.69 100 PRO B CA 1
ATOM 3406 C C . PRO B 1 100 ? -6.539 -25.234 -1.646 1 98.69 100 PRO B C 1
ATOM 3408 O O . PRO B 1 100 ? -7.328 -25.062 -0.711 1 98.69 100 PRO B O 1
ATOM 3411 N N . LYS B 1 101 ? -6.656 -26.219 -2.488 1 98.62 101 LYS B N 1
ATOM 3412 C CA . LYS B 1 101 ? -7.793 -27.141 -2.467 1 98.62 101 LYS B CA 1
ATOM 3413 C C . LYS B 1 101 ? -7.879 -27.875 -1.13 1 98.62 101 LYS B C 1
ATOM 3415 O O . LYS B 1 101 ? -8.977 -28.219 -0.681 1 98.62 101 LYS B O 1
ATOM 3420 N N . LEU B 1 102 ? -6.816 -28.062 -0.468 1 98.19 102 LEU B N 1
ATOM 3421 C CA . LEU B 1 102 ? -6.766 -28.766 0.808 1 98.19 102 LEU B CA 1
ATOM 3422 C C . LEU B 1 102 ? -7.367 -27.922 1.922 1 98.19 102 LEU B C 1
ATOM 3424 O O . LEU B 1 102 ? -7.711 -28.438 2.988 1 98.19 102 LEU B O 1
ATOM 3428 N N . PHE B 1 103 ? -7.543 -26.641 1.719 1 98 103 PHE B N 1
ATOM 3429 C CA . PHE B 1 103 ? -8.016 -25.703 2.742 1 98 103 PHE B CA 1
ATOM 3430 C C . PHE B 1 103 ? -9.391 -25.156 2.373 1 98 103 PHE B C 1
ATOM 3432 O O . PHE B 1 103 ? -10.148 -24.734 3.246 1 98 103 PHE B O 1
ATOM 3439 N N . ASN B 1 104 ? -9.641 -25.031 1.134 1 98.31 104 ASN B N 1
ATOM 3440 C CA . ASN B 1 104 ? -10.836 -24.422 0.575 1 98.31 104 ASN B CA 1
ATOM 3441 C C . ASN B 1 104 ? -11.391 -25.234 -0.591 1 98.31 104 ASN B C 1
ATOM 3443 O O . ASN B 1 104 ? -10.867 -25.172 -1.703 1 98.31 104 ASN B O 1
ATOM 3447 N N . ASP B 1 105 ? -12.469 -25.859 -0.413 1 97.88 105 ASP B N 1
ATOM 3448 C CA . ASP B 1 105 ? -13.055 -26.781 -1.374 1 97.88 105 ASP B CA 1
ATOM 3449 C C . ASP B 1 105 ? -13.539 -26.047 -2.623 1 97.88 105 ASP B C 1
ATOM 3451 O O . ASP B 1 105 ? -13.797 -26.672 -3.654 1 97.88 105 ASP B O 1
ATOM 3455 N N . ASN B 1 106 ? -13.641 -24.734 -2.539 1 98.06 106 ASN B N 1
ATOM 3456 C CA . ASN B 1 106 ? -14.148 -23.953 -3.66 1 98.06 106 ASN B CA 1
ATOM 3457 C C . ASN B 1 106 ? -13.07 -23.719 -4.715 1 98.06 106 ASN B C 1
ATOM 3459 O O . ASN B 1 106 ? -13.367 -23.25 -5.816 1 98.06 106 ASN B O 1
ATOM 3463 N N . ILE B 1 107 ? -11.82 -24.062 -4.395 1 98.75 107 ILE B N 1
ATOM 3464 C CA . ILE B 1 107 ? -10.703 -23.734 -5.277 1 98.75 107 ILE B CA 1
ATOM 3465 C C . ILE B 1 107 ? -10.414 -24.906 -6.207 1 98.75 107 ILE B C 1
ATOM 3467 O O . ILE B 1 107 ? -10.398 -26.062 -5.77 1 98.75 107 ILE B O 1
ATOM 3471 N N . PRO B 1 108 ? -10.219 -24.609 -7.516 1 98.69 108 PRO B N 1
ATOM 3472 C CA . PRO B 1 108 ? -9.828 -25.688 -8.43 1 98.69 108 PRO B CA 1
ATOM 3473 C C . PRO B 1 108 ? -8.586 -26.438 -7.965 1 98.69 108 PRO B C 1
ATOM 3475 O O . PRO B 1 108 ? -7.656 -25.828 -7.43 1 98.69 108 PRO B O 1
ATOM 3478 N N . SER B 1 109 ? -8.477 -27.75 -8.25 1 98.38 109 SER B N 1
ATOM 3479 C CA . SER B 1 109 ? -7.434 -28.609 -7.711 1 98.38 109 SER B CA 1
ATOM 3480 C C . SER B 1 109 ? -6.113 -28.406 -8.445 1 98.38 109 SER B C 1
ATOM 3482 O O . SER B 1 109 ? -5.055 -28.812 -7.961 1 98.38 109 SER B O 1
ATOM 3484 N N . ASN B 1 110 ? -6.219 -27.781 -9.617 1 98.75 110 ASN B N 1
ATOM 3485 C CA . ASN B 1 110 ? -5.008 -27.625 -10.422 1 98.75 110 ASN B CA 1
ATOM 3486 C C . ASN B 1 110 ? -4.32 -26.297 -10.141 1 98.75 110 ASN B C 1
ATOM 3488 O O . ASN B 1 110 ? -3.598 -25.781 -11 1 98.75 110 ASN B O 1
ATOM 3492 N N . ILE B 1 111 ? -4.574 -25.688 -8.969 1 98.81 111 ILE B N 1
ATOM 3493 C CA . ILE B 1 111 ? -3.918 -24.453 -8.555 1 98.81 111 ILE B CA 1
ATOM 3494 C C . ILE B 1 111 ? -2.965 -24.734 -7.395 1 98.81 111 ILE B C 1
ATOM 3496 O O . ILE B 1 111 ? -3.352 -25.359 -6.406 1 98.81 111 ILE B O 1
ATOM 3500 N N . SER B 1 112 ? -1.739 -24.344 -7.523 1 98.88 112 SER B N 1
ATOM 3501 C CA . SER B 1 112 ? -0.777 -24.281 -6.43 1 98.88 112 SER B CA 1
ATOM 3502 C C . SER B 1 112 ? -0.455 -22.828 -6.066 1 98.88 112 SER B C 1
ATOM 3504 O O . SER B 1 112 ? -0.498 -21.953 -6.926 1 98.88 112 SER B O 1
ATOM 3506 N N . LEU B 1 113 ? -0.183 -22.656 -4.805 1 98.88 113 LEU B N 1
ATOM 3507 C CA . LEU B 1 113 ? -0.032 -21.297 -4.293 1 98.88 113 LEU B CA 1
ATOM 3508 C C . LEU B 1 113 ? 1.249 -21.156 -3.475 1 98.88 113 LEU B C 1
ATOM 3510 O O . LEU B 1 113 ? 1.575 -22.047 -2.676 1 98.88 113 LEU B O 1
ATOM 3514 N N . ILE B 1 114 ? 2.018 -20.172 -3.764 1 98.88 114 ILE B N 1
ATOM 3515 C CA . ILE B 1 114 ? 3 -19.672 -2.814 1 98.88 114 ILE B CA 1
ATOM 3516 C C . ILE B 1 114 ? 2.43 -18.453 -2.09 1 98.88 114 ILE B C 1
ATOM 3518 O O . ILE B 1 114 ? 2.207 -17.406 -2.703 1 98.88 114 ILE B O 1
ATOM 3522 N N . CYS B 1 115 ? 2.256 -18.547 -0.792 1 98.69 115 CYS B N 1
ATOM 3523 C CA . CYS B 1 115 ? 1.506 -17.594 0.01 1 98.69 115 CYS B CA 1
ATOM 3524 C C . CYS B 1 115 ? 2.303 -16.312 0.213 1 98.69 115 CYS B C 1
ATOM 3526 O O . CYS B 1 115 ? 3.535 -16.344 0.26 1 98.69 115 CYS B O 1
ATOM 3528 N N . GLY B 1 116 ? 1.549 -15.234 0.279 1 97.56 116 GLY B N 1
ATOM 3529 C CA . GLY B 1 116 ? 2.135 -13.984 0.739 1 97.56 116 GLY B CA 1
ATOM 3530 C C . GLY B 1 116 ? 2.486 -14 2.215 1 97.56 116 GLY B C 1
ATOM 3531 O O . GLY B 1 116 ? 2.154 -14.945 2.928 1 97.56 116 GLY B O 1
ATOM 3532 N N . ASP B 1 117 ? 3.176 -12.945 2.586 1 95.5 117 ASP B N 1
ATOM 3533 C CA . ASP B 1 117 ? 3.713 -12.922 3.943 1 95.5 117 ASP B CA 1
ATOM 3534 C C . ASP B 1 117 ? 4.02 -11.492 4.387 1 95.5 117 ASP B C 1
ATOM 3536 O O . ASP B 1 117 ? 4.754 -10.766 3.711 1 95.5 117 ASP B O 1
ATOM 3540 N N . PRO B 1 118 ? 3.51 -11.125 5.582 1 91.5 118 PRO B N 1
ATOM 3541 C CA . PRO B 1 118 ? 3.871 -9.812 6.105 1 91.5 118 PRO B CA 1
ATOM 3542 C C . PRO B 1 118 ? 5.379 -9.633 6.258 1 91.5 118 PRO B C 1
ATOM 3544 O O . PRO B 1 118 ? 5.871 -8.5 6.262 1 91.5 118 PRO B O 1
ATOM 3547 N N . LEU B 1 119 ? 6.141 -10.695 6.328 1 92.25 119 LEU B N 1
ATOM 3548 C CA . LEU B 1 119 ? 7.59 -10.664 6.469 1 92.25 119 LEU B CA 1
ATOM 3549 C C . LEU B 1 119 ? 8.234 -9.945 5.293 1 92.25 119 LEU B C 1
ATOM 3551 O O . LEU B 1 119 ? 9.359 -9.445 5.406 1 92.25 119 LEU B O 1
ATOM 3555 N N . LEU B 1 120 ? 7.52 -9.906 4.156 1 95.31 120 LEU B N 1
ATOM 3556 C CA . LEU B 1 120 ? 8.047 -9.227 2.979 1 95.31 120 LEU B CA 1
ATOM 3557 C C . LEU B 1 120 ? 8.367 -7.77 3.287 1 95.31 120 LEU B C 1
ATOM 3559 O O . LEU B 1 120 ? 9.367 -7.234 2.803 1 95.31 120 LEU B O 1
ATOM 3563 N N . GLU B 1 121 ? 7.523 -7.184 4.102 1 92.38 121 GLU B N 1
ATOM 3564 C CA . GLU B 1 121 ? 7.746 -5.785 4.461 1 92.38 121 GLU B CA 1
ATOM 3565 C C . GLU B 1 121 ? 8.961 -5.637 5.375 1 92.38 121 GLU B C 1
ATOM 3567 O O . GLU B 1 121 ? 9.742 -4.695 5.223 1 92.38 121 GLU B O 1
ATOM 3572 N N . LEU B 1 122 ? 9.125 -6.559 6.301 1 90 122 LEU B N 1
ATOM 3573 C CA . LEU B 1 122 ? 10.258 -6.531 7.223 1 90 122 LEU B CA 1
ATOM 3574 C C . LEU B 1 122 ? 11.57 -6.781 6.48 1 90 122 LEU B C 1
ATOM 3576 O O . LEU B 1 122 ? 12.617 -6.277 6.883 1 90 122 LEU B O 1
ATOM 3580 N N . GLN B 1 123 ? 11.445 -7.496 5.406 1 94.5 123 GLN B N 1
ATOM 3581 C CA . GLN B 1 123 ? 12.625 -7.914 4.652 1 94.5 123 GLN B CA 1
ATOM 3582 C C . GLN B 1 123 ? 13.039 -6.848 3.643 1 94.5 123 GLN B C 1
ATOM 3584 O O . GLN B 1 123 ? 14.188 -6.82 3.199 1 94.5 123 GLN B O 1
ATOM 3589 N N . ALA B 1 124 ? 12.117 -5.973 3.277 1 94.5 124 ALA B N 1
ATOM 3590 C CA . ALA B 1 124 ? 12.281 -5.074 2.139 1 94.5 124 ALA B CA 1
ATOM 3591 C C . ALA B 1 124 ? 13.492 -4.172 2.324 1 94.5 124 ALA B C 1
ATOM 3593 O O . ALA B 1 124 ? 14.289 -3.996 1.398 1 94.5 124 ALA B O 1
ATOM 3594 N N . ASN B 1 125 ? 13.672 -3.684 3.508 1 91.25 125 ASN B N 1
ATOM 3595 C CA . ASN B 1 125 ? 14.789 -2.777 3.754 1 91.25 125 ASN B CA 1
ATOM 3596 C C . ASN B 1 125 ? 16.125 -3.484 3.59 1 91.25 125 ASN B C 1
ATOM 3598 O O . ASN B 1 125 ? 17.047 -2.945 2.971 1 91.25 125 ASN B O 1
ATOM 3602 N N . ALA B 1 126 ? 16.203 -4.625 4.203 1 93.5 126 ALA B N 1
ATOM 3603 C CA . ALA B 1 126 ? 17.438 -5.406 4.078 1 93.5 126 ALA B CA 1
ATOM 3604 C C . ALA B 1 126 ? 17.719 -5.746 2.619 1 93.5 126 ALA B C 1
ATOM 3606 O O . ALA B 1 126 ? 18.844 -5.59 2.15 1 93.5 126 ALA B O 1
ATOM 3607 N N . ILE B 1 127 ? 16.719 -6.164 1.904 1 96.06 127 ILE B N 1
ATOM 3608 C CA . ILE B 1 127 ? 16.875 -6.562 0.51 1 96.06 127 ILE B CA 1
ATOM 3609 C C . ILE B 1 127 ? 17.312 -5.355 -0.325 1 96.06 127 ILE B C 1
ATOM 3611 O O . ILE B 1 127 ? 18.203 -5.465 -1.164 1 96.06 127 ILE B O 1
ATOM 3615 N N . ASN B 1 128 ? 16.719 -4.18 -0.081 1 94.12 128 ASN B N 1
ATOM 3616 C CA . ASN B 1 128 ? 17.094 -2.961 -0.783 1 94.12 128 ASN B CA 1
ATOM 3617 C C . ASN B 1 128 ? 18.562 -2.609 -0.539 1 94.12 128 ASN B C 1
ATOM 3619 O O . ASN B 1 128 ? 19.281 -2.234 -1.469 1 94.12 128 ASN B O 1
ATOM 3623 N N . THR B 1 129 ? 18.938 -2.707 0.695 1 91.88 129 THR B N 1
ATOM 3624 C CA . THR B 1 129 ? 20.312 -2.385 1.047 1 91.88 129 THR B CA 1
ATOM 3625 C C . THR B 1 129 ? 21.281 -3.332 0.348 1 91.88 129 THR B C 1
ATOM 3627 O O . THR B 1 129 ? 22.281 -2.893 -0.237 1 91.88 129 THR B O 1
ATOM 3630 N N . LEU B 1 130 ? 20.984 -4.562 0.377 1 93.56 130 LEU B N 1
ATOM 3631 C CA . LEU B 1 130 ? 21.828 -5.57 -0.244 1 93.56 130 LEU B CA 1
ATOM 3632 C C . LEU B 1 130 ? 21.891 -5.383 -1.757 1 93.56 130 LEU B C 1
ATOM 3634 O O . LEU B 1 130 ? 22.938 -5.566 -2.377 1 93.56 130 LEU B O 1
ATOM 3638 N N . ALA B 1 131 ? 20.766 -4.992 -2.354 1 94.19 131 ALA B N 1
ATOM 3639 C CA . ALA B 1 131 ? 20.672 -4.801 -3.799 1 94.19 131 ALA B CA 1
ATOM 3640 C C . ALA B 1 131 ? 21.531 -3.621 -4.254 1 94.19 131 ALA B C 1
ATOM 3642 O O . ALA B 1 131 ? 21.938 -3.555 -5.418 1 94.19 131 ALA B O 1
ATOM 3643 N N . ASN B 1 132 ? 21.797 -2.703 -3.355 1 91.56 132 ASN B N 1
ATOM 3644 C CA . ASN B 1 132 ? 22.531 -1.492 -3.717 1 91.56 132 ASN B CA 1
ATOM 3645 C C . ASN B 1 132 ? 23.984 -1.568 -3.283 1 91.56 132 ASN B C 1
ATOM 3647 O O . ASN B 1 132 ? 24.719 -0.583 -3.383 1 91.56 132 ASN B O 1
ATOM 3651 N N . GLN B 1 133 ? 24.391 -2.74 -2.805 1 90.06 133 GLN B N 1
ATOM 3652 C CA . GLN B 1 133 ? 25.781 -2.922 -2.414 1 90.06 133 GLN B CA 1
ATOM 3653 C C . GLN B 1 133 ? 26.703 -2.973 -3.635 1 90.06 133 GLN B C 1
ATOM 3655 O O . GLN B 1 133 ? 26.328 -3.543 -4.668 1 90.06 133 GLN B O 1
ATOM 3660 N N . GLN B 1 134 ? 27.828 -2.309 -3.494 1 87.75 134 GLN B N 1
ATOM 3661 C CA . GLN B 1 134 ? 28.844 -2.379 -4.535 1 87.75 134 GLN B CA 1
ATOM 3662 C C . GLN B 1 134 ? 29.812 -3.527 -4.281 1 87.75 134 GLN B C 1
ATOM 3664 O O . GLN B 1 134 ? 30.656 -3.447 -3.385 1 87.75 134 GLN B O 1
ATOM 3669 N N . ILE B 1 135 ? 29.625 -4.539 -5.012 1 88.19 135 ILE B N 1
ATOM 3670 C CA . ILE B 1 135 ? 30.469 -5.723 -4.875 1 88.19 135 ILE B CA 1
ATOM 3671 C C . ILE B 1 135 ? 31.281 -5.934 -6.156 1 88.19 135 ILE B C 1
ATOM 3673 O O . ILE B 1 135 ? 30.703 -6.031 -7.246 1 88.19 135 ILE B O 1
ATOM 3677 N N . PRO B 1 136 ? 32.656 -5.965 -5.992 1 88.69 136 PRO B N 1
ATOM 3678 C CA . PRO B 1 136 ? 33.469 -6.18 -7.195 1 88.69 136 PRO B CA 1
ATOM 3679 C C . PRO B 1 136 ? 33.062 -7.449 -7.949 1 88.69 136 PRO B C 1
ATOM 3681 O O . PRO B 1 136 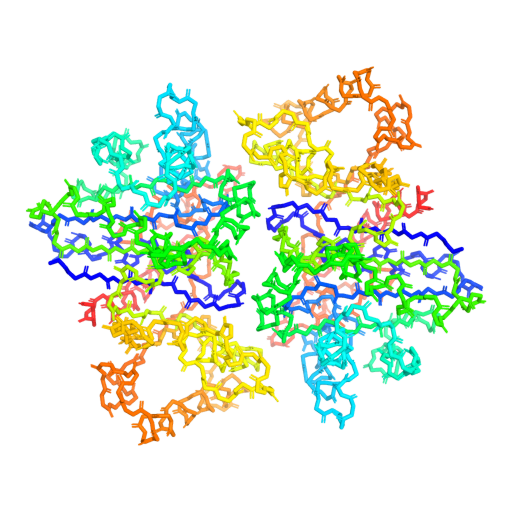? 32.938 -8.516 -7.344 1 88.69 136 PRO B O 1
ATOM 3684 N N . GLY B 1 137 ? 32.844 -7.383 -9.18 1 88.75 137 GLY B N 1
ATOM 3685 C CA . GLY B 1 137 ? 32.656 -8.539 -10.039 1 88.75 137 GLY B CA 1
ATOM 3686 C C . GLY B 1 137 ? 31.219 -9.055 -10.023 1 88.75 137 GLY B C 1
ATOM 3687 O O . GLY B 1 137 ? 30.891 -10.023 -10.711 1 88.75 137 GLY B O 1
ATOM 3688 N N . THR B 1 138 ? 30.406 -8.469 -9.125 1 89.62 138 THR B N 1
ATOM 3689 C CA . THR B 1 138 ? 29.031 -8.945 -9.016 1 89.62 138 THR B CA 1
ATOM 3690 C C . THR B 1 138 ? 28.047 -7.777 -9.086 1 89.62 138 THR B C 1
ATOM 3692 O O . THR B 1 138 ? 28.234 -6.758 -8.422 1 89.62 138 THR B O 1
ATOM 3695 N N . ASN B 1 139 ? 27.062 -7.875 -9.984 1 93.19 139 ASN B N 1
ATOM 3696 C CA . ASN B 1 139 ? 25.953 -6.941 -9.953 1 93.19 139 ASN B CA 1
ATOM 3697 C C . ASN B 1 139 ? 24.906 -7.359 -8.922 1 93.19 139 ASN B C 1
ATOM 3699 O O . ASN B 1 139 ? 24.062 -8.219 -9.203 1 93.19 139 ASN B O 1
ATOM 3703 N N . ALA B 1 140 ? 24.906 -6.742 -7.781 1 94.5 140 ALA B N 1
ATOM 3704 C CA . ALA B 1 140 ? 24.078 -7.125 -6.637 1 94.5 140 ALA B CA 1
ATOM 3705 C C . ALA B 1 140 ? 22.594 -7.02 -6.977 1 94.5 140 ALA B C 1
ATOM 3707 O O . ALA B 1 140 ? 21.812 -7.902 -6.629 1 94.5 140 ALA B O 1
ATOM 3708 N N . TRP B 1 141 ? 22.219 -6.008 -7.684 1 94.44 141 TRP B N 1
ATOM 3709 C CA . TRP B 1 141 ? 20.812 -5.777 -8.016 1 94.44 141 TRP B CA 1
ATOM 3710 C C . TRP B 1 141 ? 20.281 -6.895 -8.898 1 94.44 141 TRP B C 1
ATOM 3712 O O . TRP B 1 141 ? 19.203 -7.438 -8.625 1 94.44 141 TRP B O 1
ATOM 3722 N N . VAL B 1 142 ? 21.047 -7.328 -9.836 1 94.44 142 VAL B N 1
ATOM 3723 C CA . VAL B 1 142 ? 20.625 -8.367 -10.766 1 94.44 142 VAL B CA 1
ATOM 3724 C C . VAL B 1 142 ? 20.469 -9.695 -10.031 1 94.44 142 VAL B C 1
ATOM 3726 O O . VAL B 1 142 ? 19.531 -10.453 -10.281 1 94.44 142 VAL B O 1
ATOM 3729 N N . SER B 1 143 ? 21.422 -9.914 -9.102 1 96.25 143 SER B N 1
ATOM 3730 C CA . SER B 1 143 ? 21.344 -11.141 -8.328 1 96.25 143 SER B CA 1
ATOM 3731 C C . SER B 1 143 ? 20.078 -11.203 -7.492 1 96.25 143 SER B C 1
ATOM 3733 O O . SER B 1 143 ? 19.453 -12.258 -7.371 1 96.25 143 SER B O 1
ATOM 3735 N N . ILE B 1 144 ? 19.672 -10.086 -7.027 1 96.88 144 ILE B N 1
ATOM 3736 C CA . ILE B 1 144 ? 18.547 -10.023 -6.105 1 96.88 144 ILE B CA 1
ATOM 3737 C C . ILE B 1 144 ? 17.234 -10.102 -6.887 1 96.88 144 ILE B C 1
ATOM 3739 O O . ILE B 1 144 ? 16.312 -10.82 -6.488 1 96.88 144 ILE B O 1
ATOM 3743 N N . ILE B 1 145 ? 17.141 -9.461 -8.023 1 96.62 145 ILE B N 1
ATOM 3744 C CA . ILE B 1 145 ? 15.875 -9.383 -8.742 1 96.62 145 ILE B CA 1
ATOM 3745 C C . ILE B 1 145 ? 15.555 -10.742 -9.367 1 96.62 145 ILE B C 1
ATOM 3747 O O . ILE B 1 145 ? 14.445 -10.961 -9.852 1 96.62 145 ILE B O 1
ATOM 3751 N N . ASP B 1 146 ? 16.5 -11.742 -9.305 1 97.06 146 ASP B N 1
ATOM 3752 C CA . ASP B 1 146 ? 16.312 -13.07 -9.883 1 97.06 146 ASP B CA 1
ATOM 3753 C C . ASP B 1 146 ? 15.758 -14.047 -8.844 1 97.06 146 ASP B C 1
ATOM 3755 O O . ASP B 1 146 ? 15.531 -15.219 -9.148 1 97.06 146 ASP B O 1
ATOM 3759 N N . TRP B 1 147 ? 15.508 -13.547 -7.684 1 98.56 147 TRP B N 1
ATOM 3760 C CA . TRP B 1 147 ? 15.148 -14.453 -6.598 1 98.56 147 TRP B CA 1
ATOM 3761 C C . TRP B 1 147 ? 13.883 -15.234 -6.938 1 98.56 147 TRP B C 1
ATOM 3763 O O . TRP B 1 147 ? 13.82 -16.453 -6.711 1 98.56 147 TRP B O 1
ATOM 3773 N N . ILE B 1 148 ? 12.859 -14.602 -7.496 1 98.62 148 ILE B N 1
ATOM 3774 C CA . ILE B 1 148 ? 11.641 -15.32 -7.848 1 98.62 148 ILE B CA 1
ATOM 3775 C C . ILE B 1 148 ? 11.891 -16.188 -9.086 1 98.62 148 ILE B C 1
ATOM 3777 O O . ILE B 1 148 ? 11.375 -17.297 -9.188 1 98.62 148 ILE B O 1
ATOM 3781 N N . ASN B 1 149 ? 12.727 -15.695 -10.055 1 97.81 149 ASN B N 1
ATOM 3782 C CA . ASN B 1 149 ? 13.117 -16.531 -11.188 1 97.81 149 ASN B CA 1
ATOM 3783 C C . ASN B 1 149 ? 13.766 -17.844 -10.719 1 97.81 149 ASN B C 1
ATOM 3785 O O . ASN B 1 149 ? 13.461 -18.906 -11.242 1 97.81 149 ASN B O 1
ATOM 3789 N N . ASP B 1 150 ? 14.656 -17.688 -9.719 1 98.12 150 ASP B N 1
ATOM 3790 C CA . ASP B 1 150 ? 15.32 -18.859 -9.148 1 98.12 150 ASP B CA 1
ATOM 3791 C C . ASP B 1 150 ? 14.305 -19.828 -8.539 1 98.12 150 ASP B C 1
ATOM 3793 O O . ASP B 1 150 ? 14.422 -21.047 -8.711 1 98.12 150 ASP B O 1
ATOM 3797 N N . LEU B 1 151 ? 13.328 -19.312 -7.84 1 98.31 151 LEU B N 1
ATOM 3798 C CA . LEU B 1 151 ? 12.281 -20.094 -7.203 1 98.31 151 LEU B CA 1
ATOM 3799 C C . LEU B 1 151 ? 11.461 -20.844 -8.25 1 98.31 151 LEU B C 1
ATOM 3801 O O . LEU B 1 151 ? 11.242 -22.062 -8.125 1 98.31 151 LEU B O 1
ATOM 3805 N N . VAL B 1 152 ? 11.062 -20.188 -9.312 1 98.19 152 VAL B N 1
ATOM 3806 C CA . VAL B 1 152 ? 10.195 -20.719 -10.352 1 98.19 152 VAL B CA 1
ATOM 3807 C C . VAL B 1 152 ? 10.961 -21.734 -11.195 1 98.19 152 VAL B C 1
ATOM 3809 O O . VAL B 1 152 ? 10.383 -22.734 -11.648 1 98.19 152 VAL B O 1
ATOM 3812 N N . SER B 1 153 ? 12.25 -21.484 -11.375 1 97.25 153 SER B N 1
ATOM 3813 C CA . SER B 1 153 ? 13.07 -22.406 -12.164 1 97.25 153 SER B CA 1
ATOM 3814 C C . SER B 1 153 ? 13.094 -23.797 -11.539 1 97.25 153 SER B C 1
ATOM 3816 O O . SER B 1 153 ? 13.195 -24.797 -12.242 1 97.25 153 SER B O 1
ATOM 3818 N N . GLY B 1 154 ? 12.984 -23.844 -10.203 1 97.06 154 GLY B N 1
ATOM 3819 C CA . GLY B 1 154 ? 12.953 -25.125 -9.508 1 97.06 154 GLY B CA 1
ATOM 3820 C C . GLY B 1 154 ? 11.672 -25.906 -9.75 1 97.06 154 GLY B C 1
ATOM 3821 O O . GLY B 1 154 ? 11.602 -27.094 -9.445 1 97.06 154 GLY B O 1
ATOM 3822 N N . LEU B 1 155 ? 10.695 -25.234 -10.352 1 97.75 155 LEU B N 1
ATOM 3823 C CA . LEU B 1 155 ? 9.398 -25.844 -10.641 1 97.75 155 LEU B CA 1
ATOM 3824 C C . LEU B 1 155 ? 9.195 -26 -12.141 1 97.75 155 LEU B C 1
ATOM 3826 O O . LEU B 1 155 ? 8.07 -26.219 -12.594 1 97.75 155 LEU B O 1
ATOM 3830 N N . ASP B 1 156 ? 10.266 -25.797 -12.922 1 92.56 156 ASP B N 1
ATOM 3831 C CA . ASP B 1 156 ? 10.195 -25.812 -14.375 1 92.56 156 ASP B CA 1
ATOM 3832 C C . ASP B 1 156 ? 9.594 -27.125 -14.891 1 92.56 156 ASP B C 1
ATOM 3834 O O . ASP B 1 156 ? 9.938 -28.203 -14.406 1 92.56 156 ASP B O 1
ATOM 3838 N N . GLY B 1 157 ? 8.695 -27 -15.828 1 95.88 157 GLY B N 1
ATOM 3839 C CA . GLY B 1 157 ? 8.078 -28.172 -16.438 1 95.88 157 GLY B CA 1
ATOM 3840 C C . GLY B 1 157 ? 6.879 -28.688 -15.664 1 95.88 157 GLY B C 1
ATOM 3841 O O . GLY B 1 157 ? 6.137 -29.547 -16.156 1 95.88 157 GLY B O 1
ATOM 3842 N N . GLU B 1 158 ? 6.672 -28.125 -14.523 1 97.94 158 GLU B N 1
ATOM 3843 C CA . GLU B 1 158 ? 5.602 -28.641 -13.672 1 97.94 158 GLU B CA 1
ATOM 3844 C C . GLU B 1 158 ? 4.344 -27.797 -13.789 1 97.94 158 GLU B C 1
ATOM 3846 O O . GLU B 1 158 ? 3.252 -28.234 -13.422 1 97.94 158 GLU B O 1
ATOM 3851 N N . TYR B 1 159 ? 4.488 -26.609 -14.258 1 98.5 159 TYR B N 1
ATOM 3852 C CA . TYR B 1 159 ? 3.363 -25.688 -14.352 1 98.5 159 TYR B CA 1
ATOM 3853 C C . TYR B 1 159 ? 3.26 -25.094 -15.75 1 98.5 159 TYR B C 1
ATOM 3855 O O . TYR B 1 159 ? 4.27 -24.953 -16.438 1 98.5 159 TYR B O 1
ATOM 3863 N N . ASP B 1 160 ? 2.055 -24.781 -16.109 1 98.38 160 ASP B N 1
ATOM 3864 C CA . ASP B 1 160 ? 1.78 -24.266 -17.438 1 98.38 160 ASP B CA 1
ATOM 3865 C C . ASP B 1 160 ? 1.596 -22.75 -17.422 1 98.38 160 ASP B C 1
ATOM 3867 O O . ASP B 1 160 ? 1.805 -22.078 -18.438 1 98.38 160 ASP B O 1
ATOM 3871 N N . ALA B 1 161 ? 1.202 -22.219 -16.312 1 98.38 161 ALA B N 1
ATOM 3872 C CA . ALA B 1 161 ? 0.997 -20.781 -16.172 1 98.38 161 ALA B CA 1
ATOM 3873 C C . ALA B 1 161 ? 1.375 -20.312 -14.766 1 98.38 161 ALA B C 1
ATOM 3875 O O . ALA B 1 161 ? 1.203 -21.062 -13.789 1 98.38 161 ALA B O 1
ATOM 3876 N N . LEU B 1 162 ? 1.938 -19.125 -14.695 1 98.75 162 LEU B N 1
ATOM 3877 C CA . LEU B 1 162 ? 2.252 -18.438 -13.445 1 98.75 162 LEU B CA 1
ATOM 3878 C C . LEU B 1 162 ? 1.499 -17.109 -13.352 1 98.75 162 LEU B C 1
ATOM 3880 O O . LEU B 1 162 ? 1.525 -16.297 -14.281 1 98.75 162 LEU B O 1
ATOM 3884 N N . PHE B 1 163 ? 0.729 -16.953 -12.297 1 98.88 163 PHE B N 1
ATOM 3885 C CA . PHE B 1 163 ? 0.101 -15.672 -11.977 1 98.88 163 PHE B CA 1
ATOM 3886 C C . PHE B 1 163 ? 0.694 -15.078 -10.703 1 98.88 163 PHE B C 1
ATOM 3888 O O . PHE B 1 163 ? 0.781 -15.758 -9.68 1 98.88 163 PHE B O 1
ATOM 3895 N N . VAL B 1 164 ? 1.104 -13.828 -10.789 1 98.88 164 VAL B N 1
ATOM 3896 C CA . VAL B 1 164 ? 1.677 -13.141 -9.641 1 98.88 164 VAL B CA 1
ATOM 3897 C C . VAL B 1 164 ? 0.795 -11.961 -9.25 1 98.88 164 VAL B C 1
ATOM 3899 O O . VAL B 1 164 ? 0.553 -11.062 -10.07 1 98.88 164 VAL B O 1
ATOM 3902 N N . ASP B 1 165 ? 0.257 -11.969 -8.062 1 98.62 165 ASP B N 1
ATOM 3903 C CA . ASP B 1 165 ? -0.468 -10.828 -7.5 1 98.62 165 ASP B CA 1
ATOM 3904 C C . ASP B 1 165 ? 0.466 -9.922 -6.711 1 98.62 165 ASP B C 1
ATOM 3906 O O . ASP B 1 165 ? 1.105 -10.359 -5.75 1 98.62 165 ASP B O 1
ATOM 3910 N N . CYS B 1 166 ? 0.492 -8.68 -7.066 1 97.81 166 CYS B N 1
ATOM 3911 C CA . CYS B 1 166 ? 1.516 -7.797 -6.516 1 97.81 166 CYS B CA 1
ATOM 3912 C C . CYS B 1 166 ? 0.894 -6.727 -5.629 1 97.81 166 CYS B C 1
ATOM 3914 O O . CYS B 1 166 ? -0.278 -6.383 -5.793 1 97.81 166 CYS B O 1
ATOM 3916 N N . ASN B 1 167 ? 1.702 -6.262 -4.754 1 94.62 167 ASN B N 1
ATOM 3917 C CA . ASN B 1 167 ? 1.388 -5.09 -3.941 1 94.62 167 ASN B CA 1
ATOM 3918 C C . ASN B 1 167 ? 1.403 -3.811 -4.773 1 94.62 167 ASN B C 1
ATOM 3920 O O . ASN B 1 167 ? 2.15 -3.707 -5.746 1 94.62 167 ASN B O 1
ATOM 3924 N N . PRO B 1 168 ? 0.536 -2.822 -4.418 1 92 168 PRO B N 1
ATOM 3925 C CA . PRO B 1 168 ? 0.568 -1.581 -5.195 1 92 168 PRO B CA 1
ATOM 3926 C C . PRO B 1 168 ? 1.919 -0.874 -5.125 1 92 168 PRO B C 1
ATOM 3928 O O . PRO B 1 168 ? 2.309 -0.179 -6.066 1 92 168 PRO B O 1
ATOM 3931 N N . SER B 1 169 ? 2.57 -1.025 -4.066 1 92.44 169 SER B N 1
ATOM 3932 C CA . SER B 1 169 ? 3.885 -0.405 -3.941 1 92.44 169 SER B CA 1
ATOM 3933 C C . SER B 1 169 ? 4.875 -1.003 -4.938 1 92.44 169 SER B C 1
ATOM 3935 O O . SER B 1 169 ? 4.766 -2.176 -5.297 1 92.44 169 SER B O 1
ATOM 3937 N N . PHE B 1 170 ? 5.773 -0.152 -5.379 1 95 170 PHE B N 1
ATOM 3938 C CA . PHE B 1 170 ? 6.836 -0.613 -6.266 1 95 170 PHE B CA 1
ATOM 3939 C C . PHE B 1 170 ? 8.078 -0.99 -5.469 1 95 170 PHE B C 1
ATOM 3941 O O . PHE B 1 170 ? 9.195 -0.655 -5.859 1 95 170 PHE B O 1
ATOM 3948 N N . SER B 1 171 ? 7.855 -1.608 -4.332 1 94.94 171 SER B N 1
ATOM 3949 C CA . SER B 1 171 ? 8.922 -2.064 -3.445 1 94.94 171 SER B CA 1
ATOM 3950 C C . SER B 1 171 ? 9.797 -3.109 -4.125 1 94.94 171 SER B C 1
ATOM 3952 O O . SER B 1 171 ? 9.469 -3.59 -5.211 1 94.94 171 SER B O 1
ATOM 3954 N N . ILE B 1 172 ? 10.852 -3.426 -3.488 1 96.69 172 ILE B N 1
ATOM 3955 C CA . ILE B 1 172 ? 11.844 -4.328 -4.066 1 96.69 172 ILE B CA 1
ATOM 3956 C C . ILE B 1 172 ? 11.211 -5.691 -4.324 1 96.69 172 ILE B C 1
ATOM 3958 O O . ILE B 1 172 ? 11.523 -6.352 -5.32 1 96.69 172 ILE B O 1
ATOM 3962 N N . TYR B 1 173 ? 10.328 -6.141 -3.449 1 97.88 173 TYR B N 1
ATOM 3963 C CA . TYR B 1 173 ? 9.711 -7.438 -3.68 1 97.88 173 TYR B CA 1
ATOM 3964 C C . TYR B 1 173 ? 8.781 -7.395 -4.891 1 97.88 173 TYR B C 1
ATOM 3966 O O . TYR B 1 173 ? 8.617 -8.398 -5.59 1 97.88 173 TYR B O 1
ATOM 3974 N N . THR B 1 174 ? 8.141 -6.266 -5.164 1 97.75 174 THR B N 1
ATOM 3975 C CA . THR B 1 174 ? 7.348 -6.102 -6.379 1 97.75 174 THR B CA 1
ATOM 3976 C C . THR B 1 174 ? 8.242 -6.102 -7.613 1 97.75 174 THR B C 1
ATOM 3978 O O . THR B 1 174 ? 7.922 -6.73 -8.625 1 97.75 174 THR B O 1
ATOM 3981 N N . GLN B 1 175 ? 9.359 -5.422 -7.484 1 97.5 175 GLN B N 1
ATOM 3982 C CA . GLN B 1 175 ? 10.312 -5.395 -8.586 1 97.5 175 GLN B CA 1
ATOM 3983 C C . GLN B 1 175 ? 10.82 -6.801 -8.914 1 97.5 175 GLN B C 1
ATOM 3985 O O . GLN B 1 175 ? 10.93 -7.168 -10.086 1 97.5 175 GLN B O 1
ATOM 3990 N N . ILE B 1 176 ? 11.117 -7.582 -7.895 1 98.38 176 ILE B N 1
ATOM 3991 C CA . ILE B 1 176 ? 11.562 -8.961 -8.062 1 98.38 176 ILE B CA 1
ATOM 3992 C C . ILE B 1 176 ? 10.484 -9.758 -8.805 1 98.38 176 ILE B C 1
ATOM 3994 O O . ILE B 1 176 ? 10.797 -10.539 -9.703 1 98.38 176 ILE B O 1
ATOM 3998 N N . ALA B 1 177 ? 9.234 -9.5 -8.469 1 98.62 177 ALA B N 1
ATOM 3999 C CA . ALA B 1 177 ? 8.117 -10.188 -9.102 1 98.62 177 ALA B CA 1
ATOM 4000 C C . ALA B 1 177 ? 7.98 -9.789 -10.562 1 98.62 177 ALA B C 1
ATOM 4002 O O . ALA B 1 177 ? 7.828 -10.648 -11.438 1 98.62 177 ALA B O 1
ATOM 4003 N N . LEU B 1 178 ? 8.086 -8.523 -10.812 1 98.06 178 LEU B N 1
ATOM 4004 C CA . LEU B 1 178 ? 7.887 -8 -12.164 1 98.06 178 LEU B CA 1
ATOM 4005 C C . LEU B 1 178 ? 9.031 -8.422 -13.078 1 98.06 178 LEU B C 1
ATOM 4007 O O . LEU B 1 178 ? 8.844 -8.555 -14.289 1 98.06 178 LEU B O 1
ATOM 4011 N N . ALA B 1 179 ? 10.195 -8.672 -12.5 1 97.94 179 ALA B N 1
ATOM 4012 C CA . ALA B 1 179 ? 11.336 -9.141 -13.281 1 97.94 179 ALA B CA 1
ATOM 4013 C C . ALA B 1 179 ? 11.172 -10.609 -13.664 1 97.94 179 ALA B C 1
ATOM 4015 O O . ALA B 1 179 ? 11.898 -11.117 -14.523 1 97.94 179 ALA B O 1
ATOM 4016 N N . ALA B 1 180 ? 10.258 -11.266 -13.047 1 98.06 180 ALA B N 1
ATOM 4017 C CA . ALA B 1 180 ? 10.125 -12.711 -13.234 1 98.06 180 ALA B CA 1
ATOM 4018 C C . ALA B 1 180 ? 9 -13.039 -14.211 1 98.06 180 ALA B C 1
ATOM 4020 O O . ALA B 1 180 ? 8.758 -14.203 -14.523 1 98.06 180 ALA B O 1
ATOM 4021 N N . VAL B 1 181 ? 8.289 -12.023 -14.703 1 98.19 181 VAL B N 1
ATOM 4022 C CA . VAL B 1 181 ? 7.141 -12.312 -15.562 1 98.19 181 VAL B CA 1
ATOM 4023 C C . VAL B 1 181 ? 7.355 -11.68 -16.938 1 98.19 181 VAL B C 1
ATOM 4025 O O . VAL B 1 181 ? 8.234 -10.844 -17.109 1 98.19 181 VAL B O 1
ATOM 4028 N N . GLU B 1 182 ? 6.516 -12.117 -17.844 1 97.81 182 GLU B N 1
ATOM 4029 C CA . GLU B 1 182 ? 6.598 -11.633 -19.219 1 97.81 182 GLU B CA 1
ATOM 4030 C C . GLU B 1 182 ? 5.426 -10.719 -19.562 1 97.81 182 GLU B C 1
ATOM 4032 O O . GLU B 1 182 ? 5.539 -9.852 -20.438 1 97.81 182 GLU B O 1
ATOM 4037 N N . LYS B 1 183 ? 4.367 -10.93 -18.906 1 98.56 183 LYS B N 1
ATOM 4038 C CA . LYS B 1 183 ? 3.129 -10.242 -19.25 1 98.56 183 LYS B CA 1
ATOM 4039 C C . LYS B 1 183 ? 2.537 -9.523 -18.031 1 98.56 183 LYS B C 1
ATOM 4041 O O . LYS B 1 183 ? 2.533 -10.07 -16.922 1 98.56 183 LYS B O 1
ATOM 4046 N N . LEU B 1 184 ? 2.076 -8.328 -18.297 1 98.38 184 LEU B N 1
ATOM 4047 C CA . LEU B 1 184 ? 1.513 -7.5 -17.234 1 98.38 184 LEU B CA 1
ATOM 4048 C C . LEU B 1 184 ? 0.022 -7.27 -17.469 1 98.38 184 LEU B C 1
ATOM 4050 O O . LEU B 1 184 ? -0.398 -6.926 -18.578 1 98.38 184 LEU B O 1
ATOM 4054 N N . ILE B 1 185 ? -0.75 -7.543 -16.484 1 98.31 185 ILE B N 1
ATOM 4055 C CA . ILE B 1 185 ? -2.156 -7.156 -16.422 1 98.31 185 ILE B CA 1
ATOM 4056 C C . ILE B 1 185 ? -2.318 -5.938 -15.516 1 98.31 185 ILE B C 1
ATOM 4058 O O . ILE B 1 185 ? -1.933 -5.973 -14.344 1 98.31 185 ILE B O 1
ATOM 4062 N N . LEU B 1 186 ? -2.918 -4.887 -16.078 1 96.81 186 LEU B N 1
ATOM 4063 C CA . LEU B 1 186 ? -3.047 -3.623 -15.359 1 96.81 186 LEU B CA 1
ATOM 4064 C C . LEU B 1 186 ? -4.512 -3.318 -15.055 1 96.81 186 LEU B C 1
ATOM 4066 O O . LEU B 1 186 ? -5.219 -2.75 -15.891 1 96.81 186 LEU B O 1
ATOM 4070 N N . PRO B 1 187 ? -4.934 -3.586 -13.844 1 95.25 187 PRO B N 1
ATOM 4071 C CA . PRO B 1 187 ? -6.27 -3.139 -13.438 1 95.25 187 PRO B CA 1
ATOM 4072 C C . PRO B 1 187 ? -6.34 -1.629 -13.219 1 95.25 187 PRO B C 1
ATOM 4074 O O . PRO B 1 187 ? -5.441 -1.047 -12.602 1 95.25 187 PRO B O 1
ATOM 4077 N N . VAL B 1 188 ? -7.426 -0.999 -13.719 1 90.62 188 VAL B N 1
ATOM 4078 C CA . VAL B 1 188 ? -7.602 0.44 -13.555 1 90.62 188 VAL B CA 1
ATOM 4079 C C . VAL B 1 188 ? -9.062 0.75 -13.242 1 90.62 188 VAL B C 1
ATOM 4081 O O . VAL B 1 188 ? -9.953 -0.037 -13.578 1 90.62 188 VAL B O 1
ATOM 4084 N N . MET B 1 189 ? -9.258 1.855 -12.516 1 83.38 189 MET B N 1
ATOM 4085 C CA . MET B 1 189 ? -10.609 2.336 -12.234 1 83.38 189 MET B CA 1
ATOM 4086 C C . MET B 1 189 ? -10.977 3.486 -13.164 1 83.38 189 MET B C 1
ATOM 4088 O O . MET B 1 189 ? -10.102 4.09 -13.789 1 83.38 189 MET B O 1
ATOM 4092 N N . ALA B 1 190 ? -12.25 3.75 -13.32 1 72.69 190 ALA B N 1
ATOM 4093 C CA . ALA B 1 190 ? -12.727 4.844 -14.156 1 72.69 190 ALA B CA 1
ATOM 4094 C C . ALA B 1 190 ? -12.703 6.168 -13.398 1 72.69 190 ALA B C 1
ATOM 4096 O O . ALA B 1 190 ? -13.75 6.793 -13.203 1 72.69 190 ALA B O 1
ATOM 4097 N N . ASP B 1 191 ? -11.57 6.609 -12.992 1 71.88 191 ASP B N 1
ATOM 4098 C CA . ASP B 1 191 ? -11.43 7.891 -12.312 1 71.88 191 ASP B CA 1
ATOM 4099 C C . ASP B 1 191 ? -10.109 8.562 -12.68 1 71.88 191 ASP B C 1
ATOM 4101 O O . ASP B 1 191 ? -9.234 7.941 -13.281 1 71.88 191 ASP B O 1
ATOM 4105 N N . ASP B 1 192 ? -9.992 9.828 -12.523 1 70.31 192 ASP B N 1
ATOM 4106 C CA . ASP B 1 192 ? -8.812 10.617 -12.875 1 70.31 192 ASP B CA 1
ATOM 4107 C C . ASP B 1 192 ? -7.57 10.094 -12.156 1 70.31 192 ASP B C 1
ATOM 4109 O O . ASP B 1 192 ? -6.473 10.102 -12.719 1 70.31 192 ASP B O 1
ATOM 4113 N N . SER B 1 193 ? -7.805 9.664 -10.992 1 74.25 193 SER B N 1
ATOM 4114 C CA . SER B 1 193 ? -6.672 9.133 -10.242 1 74.25 193 SER B CA 1
ATOM 4115 C C . SER B 1 193 ? -6.121 7.871 -10.898 1 74.25 193 SER B C 1
ATOM 4117 O O . SER B 1 193 ? -4.922 7.602 -10.828 1 74.25 193 SER B O 1
ATOM 4119 N N . SER B 1 194 ? -6.977 7.199 -11.555 1 77 194 SER B N 1
ATOM 4120 C CA . SER B 1 194 ? -6.539 5.973 -12.211 1 77 194 SER B CA 1
ATOM 4121 C C . SER B 1 194 ? -5.719 6.273 -13.461 1 77 194 SER B C 1
ATOM 4123 O O . SER B 1 194 ? -4.812 5.516 -13.812 1 77 194 SER B O 1
ATOM 4125 N N . ARG B 1 195 ? -6.094 7.324 -14.156 1 79.81 195 ARG B N 1
ATOM 4126 C CA . ARG B 1 195 ? -5.281 7.711 -15.305 1 79.81 195 ARG B CA 1
ATOM 4127 C C . ARG B 1 195 ? -3.844 7.996 -14.891 1 79.81 195 ARG B C 1
ATOM 4129 O O . ARG B 1 195 ? -2.9 7.531 -15.531 1 79.81 195 ARG B O 1
ATOM 4136 N N . ARG B 1 196 ? -3.709 8.648 -13.859 1 82.25 196 ARG B N 1
ATOM 4137 C CA . ARG B 1 196 ? -2.379 8.953 -13.336 1 82.25 196 ARG B CA 1
ATOM 4138 C C . ARG B 1 196 ? -1.676 7.68 -12.875 1 82.25 196 ARG B C 1
ATOM 4140 O O . ARG B 1 196 ? -0.459 7.547 -13.023 1 82.25 196 ARG B O 1
ATOM 4147 N N . ALA B 1 197 ? -2.488 6.832 -12.312 1 84.38 197 ALA B N 1
ATOM 4148 C CA . ALA B 1 197 ? -1.924 5.566 -11.844 1 84.38 197 ALA B CA 1
ATOM 4149 C C . ALA B 1 197 ? -1.332 4.773 -13.008 1 84.38 197 ALA B C 1
ATOM 4151 O O . ALA B 1 197 ? -0.293 4.129 -12.859 1 84.38 197 ALA B O 1
ATOM 4152 N N . ILE B 1 198 ? -1.984 4.84 -14.164 1 88.69 198 ILE B N 1
ATOM 4153 C CA . ILE B 1 198 ? -1.479 4.172 -15.359 1 88.69 198 ILE B CA 1
ATOM 4154 C C . ILE B 1 198 ? -0.16 4.809 -15.789 1 88.69 198 ILE B C 1
ATOM 4156 O O . ILE B 1 198 ? 0.814 4.105 -16.062 1 88.69 198 ILE B O 1
ATOM 4160 N N . GLN B 1 199 ? -0.148 6.078 -15.82 1 88.81 199 GLN B N 1
ATOM 4161 C CA . GLN B 1 199 ? 1.064 6.793 -16.203 1 88.81 199 GLN B CA 1
ATOM 4162 C C . GLN B 1 199 ? 2.219 6.465 -15.266 1 88.81 199 GLN B C 1
ATOM 4164 O O . GLN B 1 199 ? 3.348 6.246 -15.711 1 88.81 199 GLN B O 1
ATOM 4169 N N . ASN B 1 200 ? 1.899 6.438 -14 1 91 200 ASN B N 1
ATOM 4170 C CA . ASN B 1 200 ? 2.922 6.098 -13.023 1 91 200 ASN B CA 1
ATOM 4171 C C . ASN B 1 200 ? 3.438 4.676 -13.219 1 91 200 ASN B C 1
ATOM 4173 O O . ASN B 1 200 ? 4.641 4.426 -13.109 1 91 200 ASN B O 1
ATOM 4177 N N . ALA B 1 201 ? 2.461 3.803 -13.484 1 93.56 201 ALA B N 1
ATOM 4178 C CA . ALA B 1 201 ? 2.854 2.416 -13.727 1 93.56 201 ALA B CA 1
ATOM 4179 C C . ALA B 1 201 ? 3.82 2.316 -14.906 1 93.56 201 ALA B C 1
ATOM 4181 O O . ALA B 1 201 ? 4.844 1.631 -14.82 1 93.56 201 ALA B O 1
ATOM 4182 N N . PHE B 1 202 ? 3.572 3.049 -15.953 1 94.69 202 PHE B N 1
ATOM 4183 C CA . PHE B 1 202 ? 4.418 3.021 -17.141 1 94.69 202 PHE B CA 1
ATOM 4184 C C . PHE B 1 202 ? 5.773 3.658 -16.859 1 94.69 202 PHE B C 1
ATOM 4186 O O . PHE B 1 202 ? 6.797 3.205 -17.359 1 94.69 202 PHE B O 1
ATOM 4193 N N . SER B 1 203 ? 5.762 4.656 -16.016 1 93.25 203 SER B N 1
ATOM 4194 C CA . SER B 1 203 ? 7.027 5.273 -15.633 1 93.25 203 SER B CA 1
ATOM 4195 C C . SER B 1 203 ? 7.875 4.316 -14.805 1 93.25 203 SER B C 1
ATOM 4197 O O . SER B 1 203 ? 9.078 4.176 -15.047 1 93.25 203 SER B O 1
ATOM 4199 N N . LEU B 1 204 ? 7.254 3.672 -13.875 1 94.25 204 LEU B N 1
ATOM 4200 C CA . LEU B 1 204 ? 7.965 2.809 -12.938 1 94.25 204 LEU B CA 1
ATOM 4201 C C . LEU B 1 204 ? 8.516 1.573 -13.641 1 94.25 204 LEU B C 1
ATOM 4203 O O . LEU B 1 204 ? 9.656 1.181 -13.414 1 94.25 204 LEU B O 1
ATOM 4207 N N . ILE B 1 205 ? 7.703 0.99 -14.555 1 96.62 205 ILE B N 1
ATOM 4208 C CA . ILE B 1 205 ? 8.086 -0.278 -15.164 1 96.62 205 ILE B CA 1
ATOM 4209 C C . ILE B 1 205 ? 8.945 -0.016 -16.406 1 96.62 205 ILE B C 1
ATOM 4211 O O . ILE B 1 205 ? 9.93 -0.715 -16.641 1 96.62 205 ILE B O 1
ATOM 4215 N N . TYR B 1 206 ? 8.672 1.059 -17.156 1 96 206 TYR B N 1
ATOM 4216 C CA . TYR B 1 206 ? 9.289 1.188 -18.469 1 96 206 TYR B CA 1
ATOM 4217 C C . TYR B 1 206 ? 10.164 2.436 -18.531 1 96 206 TYR B C 1
ATOM 4219 O O . TYR B 1 206 ? 10.812 2.689 -19.547 1 96 206 TYR B O 1
ATOM 4227 N N . GLY B 1 207 ? 10.164 3.238 -17.516 1 92.62 207 GLY B N 1
ATOM 4228 C CA . GLY B 1 207 ? 11 4.426 -17.469 1 92.62 207 GLY B CA 1
ATOM 4229 C C . GLY B 1 207 ? 10.492 5.543 -18.359 1 92.62 207 GLY B C 1
ATOM 4230 O O . GLY B 1 207 ? 11.273 6.387 -18.812 1 92.62 207 GLY B O 1
ATOM 4231 N N . LEU B 1 208 ? 9.172 5.508 -18.625 1 90.94 208 LEU B N 1
ATOM 4232 C CA . LEU B 1 208 ? 8.609 6.535 -19.484 1 90.94 208 LEU B CA 1
ATOM 4233 C C . LEU B 1 208 ? 8.312 7.809 -18.703 1 90.94 208 LEU B C 1
ATOM 4235 O O . LEU B 1 208 ? 7.836 7.742 -17.562 1 90.94 208 LEU B O 1
ATOM 4239 N N . LYS B 1 209 ? 8.719 8.953 -19.25 1 85.5 209 LYS B N 1
ATOM 4240 C CA . LYS B 1 209 ? 8.344 10.281 -18.75 1 85.5 209 LYS B CA 1
ATOM 4241 C C . LYS B 1 209 ? 8.742 10.461 -17.297 1 85.5 209 LYS B C 1
ATOM 4243 O O . LYS B 1 209 ? 7.93 10.898 -16.469 1 85.5 209 LYS B O 1
ATOM 4248 N N . LEU B 1 210 ? 9.898 10.078 -17 1 84.94 210 LEU B N 1
ATOM 4249 C CA . LEU B 1 210 ? 10.414 10.312 -15.656 1 84.94 210 LEU B CA 1
ATOM 4250 C C . LEU B 1 210 ? 10.633 11.797 -15.406 1 84.94 210 LEU B C 1
ATOM 4252 O O . LEU B 1 210 ? 11.055 12.523 -16.312 1 84.94 210 LEU B O 1
ATOM 4256 N N . PRO B 1 211 ? 10.297 12.32 -14.273 1 76.94 211 PRO B N 1
ATOM 4257 C CA . PRO B 1 211 ? 10.336 13.758 -14 1 76.94 211 PRO B CA 1
ATOM 4258 C C . PRO B 1 211 ? 11.742 14.336 -14.078 1 76.94 211 PRO B C 1
ATOM 4260 O O . PRO B 1 211 ? 11.914 15.531 -14.32 1 76.94 211 PRO B O 1
ATOM 4263 N N . SER B 1 212 ? 12.742 13.523 -13.672 1 80.12 212 SER B N 1
ATOM 4264 C CA . SER B 1 212 ? 14.117 14.008 -13.695 1 80.12 212 SER B CA 1
ATOM 4265 C C . SER B 1 212 ? 15.086 12.898 -14.102 1 80.12 212 SER B C 1
ATOM 4267 O O . SER B 1 212 ? 14.789 11.719 -13.953 1 80.12 212 SER B O 1
ATOM 4269 N N . ASP B 1 213 ? 16.188 13.336 -14.547 1 80.94 213 ASP B N 1
ATOM 4270 C CA . ASP B 1 213 ? 17.234 12.414 -14.984 1 80.94 213 ASP B CA 1
ATOM 4271 C C . ASP B 1 213 ? 17.766 11.602 -13.812 1 80.94 213 ASP B C 1
ATOM 4273 O O . ASP B 1 213 ? 18.281 10.492 -14 1 80.94 213 ASP B O 1
ATOM 4277 N N . ILE B 1 214 ? 17.625 12.148 -12.68 1 80.69 214 ILE B N 1
ATOM 4278 C CA . ILE B 1 214 ? 18.188 11.477 -11.516 1 80.69 214 ILE B CA 1
ATOM 4279 C C . ILE B 1 214 ? 17.453 10.156 -11.273 1 80.69 214 ILE B C 1
ATOM 4281 O O . ILE B 1 214 ? 18.047 9.18 -10.812 1 80.69 214 ILE B O 1
ATOM 4285 N N . TYR B 1 215 ? 16.203 10.109 -11.719 1 81 215 TYR B N 1
ATOM 4286 C CA . TYR B 1 215 ? 15.414 8.906 -11.539 1 81 215 TYR B CA 1
ATOM 4287 C C . TYR B 1 215 ? 15.859 7.805 -12.492 1 81 215 TYR B C 1
ATOM 4289 O O . TYR B 1 215 ? 15.805 6.621 -12.156 1 81 215 TYR B O 1
ATOM 4297 N N . ALA B 1 216 ? 16.391 8.273 -13.562 1 81.69 216 ALA B N 1
ATOM 4298 C CA . ALA B 1 216 ? 16.641 7.352 -14.664 1 81.69 216 ALA B CA 1
ATOM 4299 C C . ALA B 1 216 ? 17.719 6.336 -14.289 1 81.69 216 ALA B C 1
ATOM 4301 O O . ALA B 1 216 ? 17.609 5.152 -14.609 1 81.69 216 ALA B O 1
ATOM 4302 N N . SER B 1 217 ? 18.734 6.758 -13.609 1 81.19 217 SER B N 1
ATOM 4303 C CA . SER B 1 217 ? 19.844 5.859 -13.297 1 81.19 217 SER B CA 1
ATOM 4304 C C . SER B 1 217 ? 19.422 4.809 -12.273 1 81.19 217 SER B C 1
ATOM 4306 O O . SER B 1 217 ? 20.062 3.758 -12.164 1 81.19 217 SER B O 1
ATOM 4308 N N . TYR B 1 218 ? 18.328 5.062 -11.578 1 85.75 218 TYR B N 1
ATOM 4309 C CA . TYR B 1 218 ? 17.906 4.16 -10.516 1 85.75 218 TYR B CA 1
ATOM 4310 C C . TYR B 1 218 ? 16.609 3.441 -10.883 1 85.75 218 TYR B C 1
ATOM 4312 O O . TYR B 1 218 ? 16.094 2.646 -10.102 1 85.75 218 TYR B O 1
ATOM 4320 N N . ALA B 1 219 ? 16.266 3.705 -12.109 1 89.56 219 ALA B N 1
ATOM 4321 C CA . ALA B 1 219 ? 14.961 3.195 -12.539 1 89.56 219 ALA B CA 1
ATOM 4322 C C . ALA B 1 219 ? 15.039 1.711 -12.883 1 89.56 219 ALA B C 1
ATOM 4324 O O . ALA B 1 219 ? 16.016 1.254 -13.477 1 89.56 219 ALA B O 1
ATOM 4325 N N . PHE B 1 220 ? 14.062 1.003 -12.523 1 94.25 220 PHE B N 1
ATOM 4326 C CA . PHE B 1 220 ? 13.898 -0.426 -12.758 1 94.25 220 PHE B CA 1
ATOM 4327 C C . PHE B 1 220 ? 14.148 -0.769 -14.219 1 94.25 220 PHE B C 1
ATOM 4329 O O . PHE B 1 220 ? 14.938 -1.67 -14.523 1 94.25 220 PHE B O 1
ATOM 4336 N N . ALA B 1 221 ? 13.539 -0.01 -15.148 1 94.12 221 ALA B N 1
ATOM 4337 C CA . ALA B 1 221 ? 13.633 -0.25 -16.594 1 94.12 221 ALA B CA 1
ATOM 4338 C C . ALA B 1 221 ? 15.07 -0.128 -17.078 1 94.12 221 ALA B C 1
ATOM 4340 O O . ALA B 1 221 ? 15.562 -0.99 -17.797 1 94.12 221 ALA B O 1
ATOM 4341 N N . ASN B 1 222 ? 15.734 0.881 -16.609 1 92.38 222 ASN B N 1
ATOM 4342 C CA . ASN B 1 222 ? 17.109 1.129 -17.047 1 92.38 222 ASN B CA 1
ATOM 4343 C C . ASN B 1 222 ? 18.062 0.07 -16.516 1 92.38 222 ASN B C 1
ATOM 4345 O O . ASN B 1 222 ? 18.984 -0.357 -17.219 1 92.38 222 ASN B O 1
ATOM 4349 N N . LYS B 1 223 ? 17.797 -0.312 -15.305 1 92.75 223 LYS B N 1
ATOM 4350 C CA . LYS B 1 223 ? 18.641 -1.35 -14.719 1 92.75 223 LYS B CA 1
ATOM 4351 C C . LYS B 1 223 ? 18.484 -2.668 -15.469 1 92.75 223 LYS B C 1
ATOM 4353 O O . LYS B 1 223 ? 19.484 -3.346 -15.742 1 92.75 223 LYS B O 1
ATOM 4358 N N . LEU B 1 224 ? 17.281 -3.031 -15.844 1 94.56 224 LEU B N 1
ATOM 4359 C CA . LEU B 1 224 ? 17.062 -4.258 -16.594 1 94.56 224 LEU B CA 1
ATOM 4360 C C . LEU B 1 224 ? 17.672 -4.16 -17.984 1 94.56 224 LEU B C 1
ATOM 4362 O O . LEU B 1 224 ? 18.312 -5.098 -18.453 1 94.56 224 LEU B O 1
ATOM 4366 N N . ASN B 1 225 ? 17.516 -3.029 -18.578 1 93.06 225 ASN B N 1
ATOM 4367 C CA . ASN B 1 225 ? 18.031 -2.826 -19.922 1 93.06 225 ASN B CA 1
ATOM 4368 C C . ASN B 1 225 ? 19.562 -2.908 -19.953 1 93.06 225 ASN B C 1
ATOM 4370 O O . ASN B 1 225 ? 20.141 -3.441 -20.906 1 93.06 225 ASN B O 1
ATOM 4374 N N . THR B 1 226 ? 20.203 -2.375 -18.969 1 92.19 226 THR B N 1
ATOM 4375 C CA . THR B 1 226 ? 21.656 -2.359 -18.891 1 92.19 226 THR B CA 1
ATOM 4376 C C . THR B 1 226 ? 22.219 -3.777 -18.891 1 92.19 226 THR B C 1
ATOM 4378 O O . THR B 1 226 ? 23.328 -4.016 -19.391 1 92.19 226 THR B O 1
ATOM 4381 N N . VAL B 1 227 ? 21.438 -4.73 -18.406 1 93.44 227 VAL B N 1
ATOM 4382 C CA . VAL B 1 227 ? 21.922 -6.105 -18.344 1 93.44 227 VAL B CA 1
ATOM 4383 C C . VAL B 1 227 ? 21.203 -6.957 -19.391 1 93.44 227 VAL B C 1
ATOM 4385 O O . VAL B 1 227 ? 21.172 -8.188 -19.281 1 93.44 227 VAL B O 1
ATOM 4388 N N . ASN B 1 228 ? 20.5 -6.348 -20.25 1 94.56 228 ASN B N 1
ATOM 4389 C CA . ASN B 1 228 ? 19.828 -6.973 -21.391 1 94.56 228 ASN 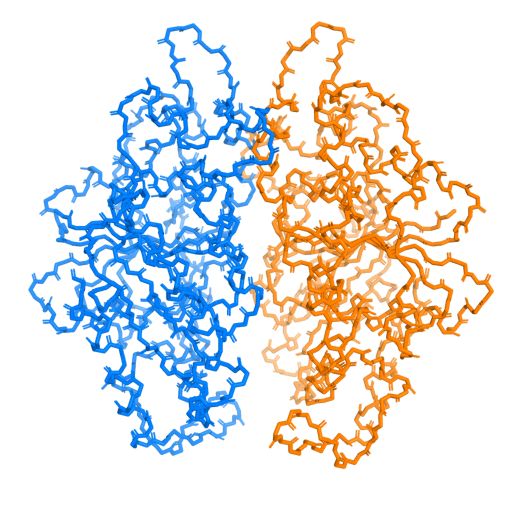B CA 1
ATOM 4390 C C . ASN B 1 228 ? 18.75 -7.953 -20.938 1 94.56 228 ASN B C 1
ATOM 4392 O O . ASN B 1 228 ? 18.656 -9.062 -21.469 1 94.56 228 ASN B O 1
ATOM 4396 N N . ARG B 1 229 ? 18.047 -7.586 -19.922 1 94.38 229 ARG B N 1
ATOM 4397 C CA . ARG B 1 229 ? 16.891 -8.336 -19.453 1 94.38 229 ARG B CA 1
ATOM 4398 C C . ARG B 1 229 ? 15.594 -7.684 -19.953 1 94.38 229 ARG B C 1
ATOM 4400 O O . ARG B 1 229 ? 15.477 -6.457 -19.953 1 94.38 229 ARG B O 1
ATOM 4407 N N . PRO B 1 230 ? 14.727 -8.484 -20.406 1 94.81 230 PRO B N 1
ATOM 4408 C CA . PRO B 1 230 ? 13.492 -7.914 -20.938 1 94.81 230 PRO B CA 1
ATOM 4409 C C . PRO B 1 230 ? 12.562 -7.391 -19.844 1 94.81 230 PRO B C 1
ATOM 4411 O O . PRO B 1 230 ? 12.555 -7.926 -18.734 1 94.81 230 PRO B O 1
ATOM 4414 N N . LEU B 1 231 ? 11.812 -6.379 -20.172 1 97.31 231 LEU B N 1
ATOM 4415 C CA . LEU B 1 231 ? 10.711 -5.902 -19.328 1 97.31 231 LEU B CA 1
ATOM 4416 C C . LEU B 1 231 ? 9.422 -6.645 -19.656 1 97.31 231 LEU B C 1
ATOM 4418 O O . LEU B 1 231 ? 9.234 -7.098 -20.797 1 97.31 231 LEU B O 1
ATOM 4422 N N . PRO B 1 232 ? 8.602 -6.855 -18.688 1 97.94 232 PRO B N 1
ATOM 4423 C CA . PRO B 1 232 ? 7.305 -7.434 -19.047 1 97.94 232 PRO B CA 1
ATOM 4424 C C . PRO B 1 232 ? 6.504 -6.539 -19.984 1 97.94 232 PRO B C 1
ATOM 4426 O O . PRO B 1 232 ? 6.625 -5.312 -19.938 1 97.94 232 PRO B O 1
ATOM 4429 N N . LYS B 1 233 ? 5.766 -7.156 -20.812 1 98.31 233 LYS B N 1
ATOM 4430 C CA . LYS B 1 233 ? 4.918 -6.402 -21.734 1 98.31 233 LYS B CA 1
ATOM 4431 C C . LYS B 1 233 ? 3.5 -6.27 -21.188 1 98.31 233 LYS B C 1
ATOM 4433 O O . LYS B 1 233 ? 2.984 -7.188 -20.547 1 98.31 233 LYS B O 1
ATOM 4438 N N . VAL B 1 234 ? 2.91 -5.148 -21.453 1 98.12 234 VAL B N 1
ATOM 4439 C CA . VAL B 1 234 ? 1.505 -4.988 -21.078 1 98.12 234 VAL B CA 1
ATOM 4440 C C . VAL B 1 234 ? 0.645 -5.926 -21.922 1 98.12 234 VAL B C 1
ATOM 4442 O O . VAL B 1 234 ? 0.615 -5.812 -23.156 1 98.12 234 VAL B O 1
ATOM 4445 N N . HIS B 1 235 ? 0.017 -6.812 -21.281 1 98.38 235 HIS B N 1
ATOM 4446 C CA . HIS B 1 235 ? -0.806 -7.801 -21.969 1 98.38 235 HIS B CA 1
ATOM 4447 C C . HIS B 1 235 ? -2.279 -7.414 -21.938 1 98.38 235 HIS B C 1
ATOM 4449 O O . HIS B 1 235 ? -3.033 -7.742 -22.844 1 98.38 235 HIS B O 1
ATOM 4455 N N . MET B 1 236 ? -2.637 -6.746 -20.859 1 97.44 236 MET B N 1
ATOM 4456 C CA . MET B 1 236 ? -4.051 -6.441 -20.656 1 97.44 236 MET B CA 1
ATOM 4457 C C . MET B 1 236 ? -4.223 -5.254 -19.719 1 97.44 236 MET B C 1
ATOM 4459 O O . MET B 1 236 ? -3.506 -5.133 -18.719 1 97.44 236 MET B O 1
ATOM 4463 N N . ILE B 1 237 ? -5.102 -4.387 -20.094 1 95.5 237 ILE B N 1
ATOM 4464 C CA . ILE B 1 237 ? -5.605 -3.35 -19.203 1 95.5 237 ILE B CA 1
ATOM 4465 C C . ILE B 1 237 ? -7.055 -3.65 -18.828 1 95.5 237 ILE B C 1
ATOM 4467 O O . ILE B 1 237 ? -7.938 -3.646 -19.688 1 95.5 237 ILE B O 1
ATOM 4471 N N . ALA B 1 238 ? -7.273 -3.967 -17.578 1 94.5 238 ALA B N 1
ATOM 4472 C CA . ALA B 1 238 ? -8.609 -4.312 -17.094 1 94.5 238 ALA B CA 1
ATOM 4473 C C . ALA B 1 238 ? -9.289 -3.105 -16.453 1 94.5 238 ALA B C 1
ATOM 4475 O O . ALA B 1 238 ? -8.922 -2.697 -15.344 1 94.5 238 ALA B O 1
ATOM 4476 N N . LYS B 1 239 ? -10.289 -2.568 -17.109 1 90.56 239 LYS B N 1
ATOM 4477 C CA . LYS B 1 239 ? -11.031 -1.426 -16.578 1 90.56 239 LYS B CA 1
ATOM 4478 C C . LYS B 1 239 ? -12.133 -1.877 -15.625 1 90.56 239 LYS B C 1
ATOM 4480 O O . LYS B 1 239 ? -13.156 -2.402 -16.062 1 90.56 239 LYS B O 1
ATOM 4485 N N . ASN B 1 240 ? -11.875 -1.594 -14.312 1 84.94 240 ASN B N 1
ATOM 4486 C CA . ASN B 1 240 ? -12.773 -2.053 -13.258 1 84.94 240 ASN B CA 1
ATOM 4487 C C . ASN B 1 240 ? -13.828 -0.998 -12.922 1 84.94 240 ASN B C 1
ATOM 4489 O O . ASN B 1 240 ? -13.664 0.178 -13.25 1 84.94 240 ASN B O 1
ATOM 4493 N N . ARG B 1 241 ? -14.945 -1.432 -11.938 1 65.56 241 ARG B N 1
ATOM 4494 C CA . ARG B 1 241 ? -16.031 -0.701 -11.289 1 65.56 241 ARG B CA 1
ATOM 4495 C C . ARG B 1 241 ? -16.797 0.146 -12.305 1 65.56 241 ARG B C 1
ATOM 4497 O O . ARG B 1 241 ? -17.156 1.289 -12.023 1 65.56 241 ARG B O 1
ATOM 4504 N N . LEU B 1 242 ? -16.875 -0.44 -13.391 1 54.19 242 LEU B N 1
ATOM 4505 C CA . LEU B 1 242 ? -17.75 0.245 -14.336 1 54.19 242 LEU B CA 1
ATOM 4506 C C . LEU B 1 242 ? -19.203 0.136 -13.906 1 54.19 242 LEU B C 1
ATOM 4508 O O . LEU B 1 242 ? -19.719 -0.968 -13.695 1 54.19 242 LEU B O 1
ATOM 4512 N N . THR B 1 243 ? -19.5 1.202 -12.961 1 49.69 243 THR B N 1
ATOM 4513 C CA . THR B 1 243 ? -20.906 1.133 -12.57 1 49.69 243 THR B CA 1
ATOM 4514 C C . THR B 1 243 ? -21.797 1.053 -13.797 1 49.69 243 THR B C 1
ATOM 4516 O O . THR B 1 243 ? -21.453 1.57 -14.867 1 49.69 243 THR B O 1
ATOM 4519 N N . GLN B 1 244 ? -22.75 0.137 -13.781 1 44.41 244 GLN B N 1
ATOM 4520 C CA . GLN B 1 244 ? -23.797 -0.09 -14.781 1 44.41 244 GLN B CA 1
ATOM 4521 C C . GLN B 1 244 ? -24.391 1.229 -15.273 1 44.41 244 GLN B C 1
ATOM 4523 O O . GLN B 1 244 ? -24.953 1.296 -16.359 1 44.41 244 GLN B O 1
ATOM 4528 N N . TYR B 1 245 ? -24.484 2.072 -14.359 1 40.94 245 TYR B N 1
ATOM 4529 C CA . TYR B 1 245 ? -25.344 3.203 -14.703 1 40.94 245 TYR B CA 1
ATOM 4530 C C . TYR B 1 245 ? -24.578 4.234 -15.531 1 40.94 245 TYR B C 1
ATOM 4532 O O . TYR B 1 245 ? -25.047 5.359 -15.711 1 40.94 245 TYR B O 1
ATOM 4540 N N . MET B 1 246 ? -23.344 3.875 -15.805 1 49.06 246 MET B N 1
ATOM 4541 C CA . MET B 1 246 ? -22.609 4.98 -16.422 1 49.06 246 MET B CA 1
ATOM 4542 C C . MET B 1 246 ? -22.812 4.977 -17.938 1 49.06 246 MET B C 1
ATOM 4544 O O . MET B 1 246 ? -22.344 4.066 -18.625 1 49.06 246 MET B O 1
ATOM 4548 N N . GLY B 1 247 ? -23.906 5.473 -18.297 1 46.53 247 GLY B N 1
ATOM 4549 C CA . GLY B 1 247 ? -24.078 5.719 -19.719 1 46.53 247 GLY B CA 1
ATOM 4550 C C . GLY B 1 247 ? -22.891 6.395 -20.359 1 46.53 247 GLY B C 1
ATOM 4551 O O . GLY B 1 247 ? -21.969 6.836 -19.672 1 46.53 247 GLY B O 1
ATOM 4552 N N . PRO B 1 248 ? -22.781 6.285 -21.609 1 50.31 248 PRO B N 1
ATOM 4553 C CA . PRO B 1 248 ? -21.688 6.848 -22.391 1 50.31 248 PRO B CA 1
ATOM 4554 C C . PRO B 1 248 ? -21.438 8.32 -22.094 1 50.31 248 PRO B C 1
ATOM 4556 O O . PRO B 1 248 ? -20.328 8.82 -22.297 1 50.31 248 PRO B O 1
ATOM 4559 N N . ALA B 1 249 ? -22.406 9 -21.609 1 46.5 249 ALA B N 1
ATOM 4560 C CA . ALA B 1 249 ? -22.297 10.445 -21.391 1 46.5 249 ALA B CA 1
ATOM 4561 C C . ALA B 1 249 ? -21.891 10.742 -19.953 1 46.5 249 ALA B C 1
ATOM 4563 O O . ALA B 1 249 ? -21.781 11.906 -19.547 1 46.5 249 ALA B O 1
ATOM 4564 N N . SER B 1 250 ? -21.578 9.688 -19.312 1 58.03 250 SER B N 1
ATOM 4565 C CA . SER B 1 250 ? -21.266 9.922 -17.906 1 58.03 250 SER B CA 1
ATOM 4566 C C . SER B 1 250 ? -19.812 10.352 -17.719 1 58.03 250 SER B C 1
ATOM 4568 O O . SER B 1 250 ? -18.984 10.148 -18.594 1 58.03 250 SER B O 1
ATOM 4570 N N . ALA B 1 251 ? -19.594 11.227 -16.766 1 59.81 251 ALA B N 1
ATOM 4571 C CA . ALA B 1 251 ? -18.234 11.586 -16.359 1 59.81 251 ALA B CA 1
ATOM 4572 C C . ALA B 1 251 ? -17.328 10.359 -16.359 1 59.81 251 ALA B C 1
ATOM 4574 O O . ALA B 1 251 ? -16.156 10.438 -16.766 1 59.81 251 ALA B O 1
ATOM 4575 N N . TYR B 1 252 ? -17.891 9.281 -16.156 1 61.91 252 TYR B N 1
ATOM 4576 C CA . TYR B 1 252 ? -17.172 8.016 -16.141 1 61.91 252 TYR B CA 1
ATOM 4577 C C . TYR B 1 252 ? -16.75 7.621 -17.562 1 61.91 252 TYR B C 1
ATOM 4579 O O . TYR B 1 252 ? -15.602 7.219 -17.781 1 61.91 252 TYR B O 1
ATOM 4587 N N . ALA B 1 253 ? -17.641 7.742 -18.438 1 69.69 253 ALA B N 1
ATOM 4588 C CA . ALA B 1 253 ? -17.344 7.391 -19.812 1 69.69 253 ALA B CA 1
ATOM 4589 C C . ALA B 1 253 ? -16.219 8.266 -20.375 1 69.69 253 ALA B C 1
ATOM 4591 O O . ALA B 1 253 ? -15.367 7.797 -21.125 1 69.69 253 ALA B O 1
ATOM 4592 N N . ALA B 1 254 ? -16.203 9.461 -19.984 1 73.06 254 ALA B N 1
ATOM 4593 C CA . ALA B 1 254 ? -15.172 10.391 -20.438 1 73.06 254 ALA B CA 1
ATOM 4594 C C . ALA B 1 254 ? -13.789 9.969 -19.953 1 73.06 254 ALA B C 1
ATOM 4596 O O . ALA B 1 254 ? -12.82 10.008 -20.719 1 73.06 254 ALA B O 1
ATOM 4597 N N . VAL B 1 255 ? -13.734 9.547 -18.703 1 73 255 VAL B N 1
ATOM 4598 C CA . VAL B 1 255 ? -12.461 9.133 -18.141 1 73 255 VAL B CA 1
ATOM 4599 C C . VAL B 1 255 ? -11.977 7.852 -18.828 1 73 255 VAL B C 1
ATOM 4601 O O . VAL B 1 255 ? -10.805 7.734 -19.172 1 73 255 VAL B O 1
ATOM 4604 N N . LEU B 1 256 ? -12.914 7.043 -19.062 1 76.69 256 LEU B N 1
ATOM 4605 C CA . LEU B 1 256 ? -12.555 5.781 -19.703 1 76.69 256 LEU B CA 1
ATOM 4606 C C . LEU B 1 256 ? -12.055 6.016 -21.125 1 76.69 256 LEU B C 1
ATOM 4608 O O . LEU B 1 256 ? -11.094 5.379 -21.562 1 76.69 256 LEU B O 1
ATOM 4612 N N . ASN B 1 257 ? -12.664 6.91 -21.781 1 80.69 257 ASN B N 1
ATOM 4613 C CA . ASN B 1 257 ? -12.227 7.254 -23.141 1 80.69 257 ASN B CA 1
ATOM 4614 C C . ASN B 1 257 ? -10.852 7.902 -23.125 1 80.69 257 ASN B C 1
ATOM 4616 O O . ASN B 1 257 ? -10.047 7.68 -24.031 1 80.69 257 ASN B O 1
ATOM 4620 N N . SER B 1 258 ? -10.688 8.641 -22.125 1 83.81 258 SER B N 1
ATOM 4621 C CA . SER B 1 258 ? -9.375 9.273 -22.016 1 83.81 258 SER B CA 1
ATOM 4622 C C . SER B 1 258 ? -8.281 8.234 -21.797 1 83.81 258 SER B C 1
ATOM 4624 O O . SER B 1 258 ? -7.18 8.359 -22.344 1 83.81 258 SER B O 1
ATOM 4626 N N . ILE B 1 259 ? -8.562 7.219 -21.078 1 85.12 259 ILE B N 1
ATOM 4627 C CA . ILE B 1 259 ? -7.609 6.133 -20.844 1 85.12 259 ILE B CA 1
ATOM 4628 C C . ILE B 1 259 ? -7.32 5.422 -22.172 1 85.12 259 ILE B C 1
ATOM 4630 O O . ILE B 1 259 ? -6.16 5.168 -22.5 1 85.12 259 ILE B O 1
ATOM 4634 N N . ASP B 1 260 ? -8.367 5.188 -22.906 1 89.75 260 ASP B N 1
ATOM 4635 C CA . ASP B 1 260 ? -8.195 4.531 -24.203 1 89.75 260 ASP B CA 1
ATOM 4636 C C . ASP B 1 260 ? -7.328 5.367 -25.141 1 89.75 260 ASP B C 1
ATOM 4638 O O . ASP B 1 260 ? -6.477 4.832 -25.844 1 89.75 260 ASP B O 1
ATOM 4642 N N . ASN B 1 261 ? -7.57 6.613 -25.078 1 90.81 261 ASN B N 1
ATOM 4643 C CA . ASN B 1 261 ? -6.777 7.516 -25.906 1 90.81 261 ASN B CA 1
ATOM 4644 C C . ASN B 1 261 ? -5.309 7.508 -25.5 1 90.81 261 ASN B C 1
ATOM 4646 O O . ASN B 1 261 ? -4.422 7.516 -26.359 1 90.81 261 ASN B O 1
ATOM 4650 N N . ASP B 1 262 ? -5.105 7.527 -24.234 1 89.5 262 ASP B N 1
ATOM 4651 C CA . ASP B 1 262 ? -3.73 7.484 -23.75 1 89.5 262 ASP B CA 1
ATOM 4652 C C . ASP B 1 262 ? -3.041 6.188 -24.172 1 89.5 262 ASP B C 1
ATOM 4654 O O . ASP B 1 262 ? -1.877 6.199 -24.578 1 89.5 262 ASP B O 1
ATOM 4658 N N . ILE B 1 263 ? -3.748 5.125 -24.078 1 92.38 263 ILE B N 1
ATOM 4659 C CA . ILE B 1 263 ? -3.201 3.826 -24.453 1 92.38 263 ILE B CA 1
ATOM 4660 C C . ILE B 1 263 ? -2.91 3.807 -25.953 1 92.38 263 ILE B C 1
ATOM 4662 O O . ILE B 1 263 ? -1.87 3.305 -26.375 1 92.38 263 ILE B O 1
ATOM 4666 N N . GLN B 1 264 ? -3.83 4.348 -26.703 1 94.94 264 GLN B N 1
ATOM 4667 C CA . GLN B 1 264 ? -3.635 4.414 -28.156 1 94.94 264 GLN B CA 1
ATOM 4668 C C . GLN B 1 264 ? -2.371 5.195 -28.5 1 94.94 264 GLN B C 1
ATOM 4670 O O . GLN B 1 264 ? -1.599 4.785 -29.375 1 94.94 264 GLN B O 1
ATOM 4675 N N . GLN B 1 265 ? -2.188 6.301 -27.844 1 94.38 265 GLN B N 1
ATOM 4676 C CA . GLN B 1 265 ? -1 7.113 -28.078 1 94.38 265 GLN B CA 1
ATOM 4677 C C . GLN B 1 265 ? 0.272 6.352 -27.734 1 94.38 265 GLN B C 1
ATOM 4679 O O . GLN B 1 265 ? 1.273 6.434 -28.438 1 94.38 265 GLN B O 1
ATOM 4684 N N . LEU B 1 266 ? 0.192 5.613 -26.672 1 93.69 266 LEU B N 1
ATOM 4685 C CA . LEU B 1 266 ? 1.35 4.84 -26.234 1 93.69 266 LEU B CA 1
ATOM 4686 C C . LEU B 1 266 ? 1.625 3.688 -27.188 1 93.69 266 LEU B C 1
ATOM 4688 O O . LEU B 1 266 ? 2.781 3.322 -27.422 1 93.69 266 LEU B O 1
ATOM 4692 N N . LEU B 1 267 ? 0.541 3.074 -27.766 1 95.75 267 LEU B N 1
ATOM 4693 C CA . LEU B 1 267 ? 0.689 1.997 -28.734 1 95.75 267 LEU B CA 1
ATOM 4694 C C . LEU B 1 267 ? 1.428 2.484 -29.969 1 95.75 267 LEU B C 1
ATOM 4696 O O . LEU B 1 267 ? 2.164 1.721 -30.609 1 95.75 267 LEU B O 1
ATOM 4700 N N . VAL B 1 268 ? 1.296 3.742 -30.25 1 96.06 268 VAL B N 1
ATOM 4701 C CA . VAL B 1 268 ? 1.95 4.332 -31.406 1 96.06 268 VAL B CA 1
ATOM 4702 C C . VAL B 1 268 ? 3.391 4.699 -31.062 1 96.06 268 VAL B C 1
ATOM 4704 O O . VAL B 1 268 ? 4.32 4.355 -31.797 1 96.06 268 VAL B O 1
ATOM 4707 N N . SER B 1 269 ? 3.582 5.312 -29.938 1 95.44 269 SER B N 1
ATOM 4708 C CA . SER B 1 269 ? 4.895 5.852 -29.578 1 95.44 269 SER B CA 1
ATOM 4709 C C . SER B 1 269 ? 5.82 4.762 -29.062 1 95.44 269 SER B C 1
ATOM 4711 O O . SER B 1 269 ? 7.031 4.809 -29.297 1 95.44 269 SER B O 1
ATOM 4713 N N . ASN B 1 270 ? 5.27 3.818 -28.266 1 95.81 270 ASN B N 1
ATOM 4714 C CA . ASN B 1 270 ? 6.043 2.754 -27.625 1 95.81 270 ASN B CA 1
ATOM 4715 C C . ASN B 1 270 ? 5.391 1.39 -27.828 1 95.81 270 ASN B C 1
ATOM 4717 O O . ASN B 1 270 ? 5.074 0.699 -26.859 1 95.81 270 ASN B O 1
ATOM 4721 N N . PRO B 1 271 ? 5.273 0.938 -29.031 1 96.06 271 PRO B N 1
ATOM 4722 C CA . PRO B 1 271 ? 4.562 -0.314 -29.297 1 96.06 271 PRO B CA 1
ATOM 4723 C C . PRO B 1 271 ? 5.23 -1.523 -28.641 1 96.06 271 PRO B C 1
ATOM 4725 O O . PRO B 1 271 ? 4.562 -2.518 -28.344 1 96.06 271 PRO B O 1
ATOM 4728 N N . GLU B 1 272 ? 6.504 -1.457 -28.359 1 95.19 272 GLU B N 1
ATOM 4729 C CA . GLU B 1 272 ? 7.266 -2.586 -27.844 1 95.19 272 GLU B CA 1
ATOM 4730 C C . GLU B 1 272 ? 6.848 -2.92 -26.406 1 95.19 272 GLU B C 1
ATOM 4732 O O . GLU B 1 272 ? 7.137 -4.008 -25.906 1 95.19 272 GLU B O 1
ATOM 4737 N N . ILE B 1 273 ? 6.16 -2.031 -25.75 1 96.12 273 ILE B N 1
ATOM 4738 C CA . ILE B 1 273 ? 5.785 -2.213 -24.359 1 96.12 273 ILE B CA 1
ATOM 4739 C C . ILE B 1 273 ? 4.543 -3.094 -24.266 1 96.12 273 ILE B C 1
ATOM 4741 O O . ILE B 1 273 ? 4.23 -3.631 -23.203 1 96.12 273 ILE B O 1
ATOM 4745 N N . PHE B 1 274 ? 3.891 -3.221 -25.406 1 97.56 274 PHE B N 1
ATOM 4746 C CA . PHE B 1 274 ? 2.633 -3.957 -25.422 1 97.56 274 PHE B CA 1
ATOM 4747 C C . PHE B 1 274 ? 2.783 -5.27 -26.172 1 97.56 274 PHE B C 1
ATOM 4749 O O . PHE B 1 274 ? 3.66 -5.402 -27.031 1 97.56 274 PHE B O 1
ATOM 4756 N N . ASP B 1 275 ? 1.975 -6.242 -25.812 1 96.75 275 ASP B N 1
ATOM 4757 C CA . ASP B 1 275 ? 1.959 -7.449 -26.625 1 96.75 275 ASP B CA 1
ATOM 4758 C C . ASP B 1 275 ? 0.683 -7.535 -27.453 1 96.75 275 ASP B C 1
ATOM 4760 O O . ASP B 1 275 ? 0.279 -8.617 -27.875 1 96.75 275 ASP B O 1
ATOM 4764 N N . PHE B 1 276 ? -0.035 -6.383 -27.562 1 97.12 276 PHE B N 1
ATOM 4765 C CA . PHE B 1 276 ? -1.167 -6.195 -28.469 1 97.12 276 PHE B CA 1
ATOM 4766 C C . PHE B 1 276 ? -0.991 -4.938 -29.312 1 97.12 276 PHE B C 1
ATOM 4768 O O . PHE B 1 276 ? -0.159 -4.086 -28.984 1 97.12 276 PHE B O 1
ATOM 4775 N N . THR B 1 277 ? -1.813 -4.816 -30.391 1 96.06 277 THR B N 1
ATOM 4776 C CA . THR B 1 277 ? -1.561 -3.732 -31.328 1 96.06 277 THR B CA 1
ATOM 4777 C C . THR B 1 277 ? -2.736 -2.76 -31.359 1 96.06 277 THR B C 1
ATOM 4779 O O . THR B 1 277 ? -2.617 -1.651 -31.891 1 96.06 277 THR B O 1
ATOM 4782 N N . THR B 1 278 ? -3.838 -3.17 -30.859 1 96.12 278 THR B N 1
ATOM 4783 C CA . THR B 1 278 ? -4.992 -2.279 -30.797 1 96.12 278 THR B CA 1
ATOM 4784 C C . THR B 1 278 ? -5.551 -2.207 -29.375 1 96.12 278 THR B C 1
ATOM 4786 O O . THR B 1 278 ? -5.383 -3.143 -28.594 1 96.12 278 THR B O 1
ATOM 4789 N N . VAL B 1 279 ? -6.18 -1.153 -29.078 1 94.75 279 VAL B N 1
ATOM 4790 C CA . VAL B 1 279 ? -6.75 -0.957 -27.75 1 94.75 279 VAL B CA 1
ATOM 4791 C C . VAL B 1 279 ? -7.777 -2.049 -27.453 1 94.75 279 VAL B C 1
ATOM 4793 O O . VAL B 1 279 ? -7.785 -2.629 -26.375 1 94.75 279 VAL B O 1
ATOM 4796 N N . ASP B 1 280 ? -8.609 -2.43 -28.406 1 93.38 280 ASP B N 1
ATOM 4797 C CA . ASP B 1 280 ? -9.672 -3.412 -28.234 1 93.38 280 ASP B CA 1
ATOM 4798 C C . ASP B 1 280 ? -9.102 -4.785 -27.891 1 93.38 280 ASP B C 1
ATOM 4800 O O . ASP B 1 280 ? -9.719 -5.551 -27.141 1 93.38 280 ASP B O 1
ATOM 4804 N N . ASP B 1 281 ? -7.949 -5.023 -28.375 1 95.06 281 ASP B N 1
ATOM 4805 C CA . ASP B 1 281 ? -7.32 -6.32 -28.141 1 95.06 281 ASP B CA 1
ATOM 4806 C C . ASP B 1 281 ? -6.758 -6.41 -26.719 1 95.06 281 ASP B C 1
ATOM 4808 O O . ASP B 1 281 ? -6.613 -7.504 -26.172 1 95.06 281 ASP B O 1
ATOM 4812 N N . GLY B 1 282 ? -6.457 -5.27 -26.141 1 95.44 282 GLY B N 1
ATOM 4813 C CA . GLY B 1 282 ? -5.738 -5.305 -24.875 1 95.44 282 GLY B CA 1
ATOM 4814 C C . GLY B 1 282 ? -6.566 -4.805 -23.703 1 95.44 282 GLY B C 1
ATOM 4815 O O . GLY B 1 282 ? -6.156 -4.93 -22.547 1 95.44 282 GLY B O 1
ATOM 4816 N N . VAL B 1 283 ? -7.695 -4.25 -24.016 1 93.75 283 VAL B N 1
ATOM 4817 C CA . VAL B 1 283 ? -8.508 -3.658 -22.953 1 93.75 283 VAL B CA 1
ATOM 4818 C C . VAL B 1 283 ? -9.742 -4.516 -22.703 1 93.75 283 VAL B C 1
ATOM 4820 O O . VAL B 1 283 ? -10.375 -4.996 -23.641 1 93.75 283 VAL B O 1
ATOM 4823 N N . VAL B 1 284 ? -10 -4.785 -21.484 1 93.12 284 VAL B N 1
ATOM 4824 C CA . VAL B 1 284 ? -11.211 -5.504 -21.109 1 93.12 284 VAL B CA 1
ATOM 4825 C C . VAL B 1 284 ? -11.992 -4.688 -20.078 1 93.12 284 VAL B C 1
ATOM 4827 O O . VAL B 1 284 ? -11.398 -4.039 -19.203 1 93.12 284 VAL B O 1
ATOM 4830 N N . ASN B 1 285 ? -13.305 -4.676 -20.188 1 89.38 285 ASN B N 1
ATOM 4831 C CA . ASN B 1 285 ? -14.18 -4.004 -19.234 1 89.38 285 ASN B CA 1
ATOM 4832 C C . ASN B 1 285 ? -14.742 -4.977 -18.203 1 89.38 285 ASN B C 1
ATOM 4834 O O . ASN B 1 285 ? -15.32 -6.004 -18.578 1 89.38 285 ASN B O 1
ATOM 4838 N N . ILE B 1 286 ? -14.508 -4.621 -16.984 1 90.06 286 ILE B N 1
ATOM 4839 C CA . ILE B 1 286 ? -14.969 -5.457 -15.875 1 90.06 286 ILE B CA 1
ATOM 4840 C C . ILE B 1 286 ? -16.047 -4.723 -15.086 1 90.06 286 ILE B C 1
ATOM 4842 O O . ILE B 1 286 ? -15.852 -3.584 -14.656 1 90.06 286 ILE B O 1
ATOM 4846 N N . LYS B 1 287 ? -17.141 -5.316 -14.969 1 84.31 287 LYS B N 1
ATOM 4847 C CA . LYS B 1 287 ? -18.234 -4.699 -14.211 1 84.31 287 LYS B CA 1
ATOM 4848 C C . LYS B 1 287 ? -17.938 -4.699 -12.719 1 84.31 287 LYS B C 1
ATOM 4850 O O . LYS B 1 287 ? -17.172 -5.535 -12.227 1 84.31 287 LYS B O 1
ATOM 4855 N N . ASP B 1 288 ? -18.547 -3.797 -12.047 1 83.56 288 ASP B N 1
ATOM 4856 C CA . ASP B 1 288 ? -18.484 -3.809 -10.586 1 83.56 288 ASP B CA 1
ATOM 4857 C C . ASP B 1 288 ? -19.094 -5.086 -10.023 1 83.56 288 ASP B C 1
ATOM 4859 O O . ASP B 1 288 ? -20.203 -5.473 -10.406 1 83.56 288 ASP B O 1
ATOM 4863 N N . PHE B 1 289 ? -18.406 -5.699 -9.133 1 88.12 289 PHE B N 1
ATOM 4864 C CA . PHE B 1 289 ? -18.891 -6.977 -8.617 1 88.12 289 PHE B CA 1
ATOM 4865 C C . PHE B 1 289 ? -19.969 -6.762 -7.566 1 88.12 289 PHE B C 1
ATOM 4867 O O . PHE B 1 289 ? -20.734 -7.676 -7.262 1 88.12 289 PHE B O 1
ATOM 4874 N N . GLN B 1 290 ? -20.016 -5.633 -6.945 1 81.88 290 GLN B N 1
ATOM 4875 C CA . GLN B 1 290 ? -21.016 -5.246 -5.957 1 81.88 290 GLN B CA 1
ATOM 4876 C C . GLN B 1 290 ? -21.156 -6.312 -4.875 1 81.88 290 GLN B C 1
ATOM 4878 O O . GLN B 1 290 ? -20.172 -6.875 -4.414 1 81.88 290 GLN B O 1
ATOM 4883 N N . THR B 1 291 ? -22.375 -6.602 -4.473 1 82.44 291 THR B N 1
ATOM 4884 C CA . THR B 1 291 ? -22.672 -7.543 -3.395 1 82.44 291 THR B CA 1
ATOM 4885 C C . THR B 1 291 ? -22.172 -8.938 -3.748 1 82.44 291 THR B C 1
ATOM 4887 O O . THR B 1 291 ? -21.719 -9.688 -2.875 1 82.44 291 THR B O 1
ATOM 4890 N N . THR B 1 292 ? -22.234 -9.234 -4.98 1 89.75 292 THR B N 1
ATOM 4891 C CA . THR B 1 292 ? -21.75 -10.531 -5.441 1 89.75 292 THR B CA 1
ATOM 4892 C C . THR B 1 292 ? -20.281 -10.711 -5.102 1 89.75 292 THR B C 1
ATOM 4894 O O . THR B 1 292 ? -19.875 -11.773 -4.617 1 89.75 292 THR B O 1
ATOM 4897 N N . GLY B 1 293 ? -19.5 -9.688 -5.32 1 90.94 293 GLY B N 1
ATOM 4898 C CA . GLY B 1 293 ? -18.094 -9.727 -4.992 1 90.94 293 GLY B CA 1
ATOM 4899 C C . GLY B 1 293 ? -17.828 -9.867 -3.504 1 90.94 293 GLY B C 1
ATOM 4900 O O . GLY B 1 293 ? -16.938 -10.625 -3.092 1 90.94 293 GLY B O 1
ATOM 4901 N N . VAL B 1 294 ? -18.594 -9.133 -2.738 1 85.44 294 VAL B N 1
ATOM 4902 C CA . VAL B 1 294 ? -18.422 -9.148 -1.289 1 85.44 294 VAL B CA 1
ATOM 4903 C C . VAL B 1 294 ? -18.656 -10.555 -0.752 1 85.44 294 VAL B C 1
ATOM 4905 O O . VAL B 1 294 ? -17.859 -11.062 0.042 1 85.44 294 VAL B O 1
ATOM 4908 N N . VAL B 1 295 ? -19.688 -11.172 -1.181 1 89.94 295 VAL B N 1
ATOM 4909 C CA . VAL B 1 295 ? -20.031 -12.508 -0.709 1 89.94 295 VAL B CA 1
ATOM 4910 C C . VAL B 1 295 ? -19 -13.516 -1.199 1 89.94 295 VAL B C 1
ATOM 4912 O O . VAL B 1 295 ? -18.547 -14.375 -0.436 1 89.94 295 VAL B O 1
ATOM 4915 N N . ALA B 1 296 ? -18.625 -13.391 -2.443 1 94.06 296 ALA B N 1
ATOM 4916 C CA . ALA B 1 296 ? -17.625 -14.289 -3.02 1 94.06 296 ALA B CA 1
ATOM 4917 C C . ALA B 1 296 ? -16.312 -14.227 -2.242 1 94.06 296 ALA B C 1
ATOM 4919 O O . ALA B 1 296 ? -15.703 -15.258 -1.969 1 94.06 296 ALA B O 1
ATOM 4920 N N . PHE B 1 297 ? -15.914 -13.094 -1.905 1 90.75 297 PHE B N 1
ATOM 4921 C CA . PHE B 1 297 ? -14.648 -12.883 -1.212 1 90.75 297 PHE B CA 1
ATOM 4922 C C . PHE B 1 297 ? -14.734 -13.367 0.232 1 90.75 297 PHE B C 1
ATOM 4924 O O . PHE B 1 297 ? -13.789 -13.961 0.754 1 90.75 297 PHE B O 1
ATOM 4931 N N . ALA B 1 298 ? -15.859 -13.078 0.828 1 88.94 298 ALA B N 1
ATOM 4932 C CA . ALA B 1 298 ? -16.062 -13.562 2.189 1 88.94 298 ALA B CA 1
ATOM 4933 C C . ALA B 1 298 ? -15.984 -15.086 2.24 1 88.94 298 ALA B C 1
ATOM 4935 O O . ALA B 1 298 ? -15.414 -15.656 3.178 1 88.94 298 ALA B O 1
ATOM 4936 N N . LYS B 1 299 ? -16.438 -15.719 1.229 1 92 299 LYS B N 1
ATOM 4937 C CA . LYS B 1 299 ? -16.516 -17.172 1.212 1 92 299 LYS B CA 1
ATOM 4938 C C . LYS B 1 299 ? -15.273 -17.781 0.555 1 92 299 LYS B C 1
ATOM 4940 O O . LYS B 1 299 ? -15.07 -19 0.604 1 92 299 LYS B O 1
ATOM 4945 N N . GLY B 1 300 ? -14.414 -16.906 -0.04 1 95.56 300 GLY B N 1
ATOM 4946 C CA . GLY B 1 300 ? -13.352 -17.469 -0.867 1 95.56 300 GLY B CA 1
ATOM 4947 C C . GLY B 1 300 ? -13.867 -18.344 -1.991 1 95.56 300 GLY B C 1
ATOM 4948 O O . GLY B 1 300 ? -13.391 -19.469 -2.188 1 95.56 300 GLY B O 1
ATOM 4949 N N . CYS B 1 301 ? -14.859 -17.812 -2.682 1 97.38 301 CYS B N 1
ATOM 4950 C CA . CYS B 1 301 ? -15.57 -18.625 -3.67 1 97.38 301 CYS B CA 1
ATOM 4951 C C . CYS B 1 301 ? -15.617 -17.906 -5.016 1 97.38 301 CYS B C 1
ATOM 4953 O O . CYS B 1 301 ? -16 -16.734 -5.094 1 97.38 301 CYS B O 1
ATOM 4955 N N . PRO B 1 302 ? -15.156 -18.609 -6.078 1 98.19 302 PRO B N 1
ATOM 4956 C CA . PRO B 1 302 ? -15.312 -17.984 -7.398 1 98.19 302 PRO B CA 1
ATOM 4957 C C . PRO B 1 302 ? -16.781 -17.828 -7.809 1 98.19 302 PRO B C 1
ATOM 4959 O O . PRO B 1 302 ? -17.641 -18.547 -7.293 1 98.19 302 PRO B O 1
ATOM 4962 N N . PHE B 1 303 ? -17.016 -16.938 -8.734 1 97.5 303 PHE B N 1
ATOM 4963 C CA . PHE B 1 303 ? -18.375 -16.641 -9.18 1 97.5 303 PHE B CA 1
ATOM 4964 C C . PHE B 1 303 ? -19.016 -17.875 -9.805 1 97.5 303 PHE B C 1
ATOM 4966 O O . PHE B 1 303 ? -20.234 -18.078 -9.688 1 97.5 303 PHE B O 1
ATOM 4973 N N . SER B 1 304 ? -18.266 -18.688 -10.469 1 97.81 304 SER B N 1
ATOM 4974 C CA . SER B 1 304 ? -18.75 -19.828 -11.227 1 97.81 304 SER B CA 1
ATOM 4975 C C . SER B 1 304 ? -19.547 -20.781 -10.328 1 97.81 304 SER B C 1
ATOM 4977 O O . SER B 1 304 ? -20.453 -21.484 -10.797 1 97.81 304 SER B O 1
ATOM 4979 N N . ILE B 1 305 ? -19.234 -20.828 -9.016 1 97.31 305 ILE B N 1
ATOM 4980 C CA . ILE B 1 305 ? -19.906 -21.797 -8.156 1 97.31 305 ILE B CA 1
ATOM 4981 C C . ILE B 1 305 ? -20.547 -21.078 -6.969 1 97.31 305 ILE B C 1
ATOM 4983 O O . ILE B 1 305 ? -20.984 -21.734 -6.012 1 97.31 305 ILE B O 1
ATOM 4987 N N . LEU B 1 306 ? -20.5 -19.781 -6.98 1 96.38 306 LEU B N 1
ATOM 4988 C CA . LEU B 1 306 ? -21.094 -19 -5.902 1 96.38 306 LEU B CA 1
ATOM 4989 C C . LEU B 1 306 ? -22.594 -19.25 -5.824 1 96.38 306 LEU B C 1
ATOM 4991 O O . LEU B 1 306 ? -23.297 -19.125 -6.828 1 96.38 306 LEU B O 1
ATOM 4995 N N . PRO B 1 307 ? -23.094 -19.625 -4.715 1 94.12 307 PRO B N 1
ATOM 4996 C CA . PRO B 1 307 ? -24.547 -19.812 -4.59 1 94.12 307 PRO B CA 1
ATOM 4997 C C . PRO B 1 307 ? -25.328 -18.5 -4.773 1 94.12 307 PRO B C 1
ATOM 4999 O O . PRO B 1 307 ? -24.812 -17.422 -4.461 1 94.12 307 PRO B O 1
ATOM 5002 N N . THR B 1 308 ? -26.531 -18.625 -5.227 1 94.88 308 THR B N 1
ATOM 5003 C CA . THR B 1 308 ? -27.391 -17.453 -5.438 1 94.88 308 THR B CA 1
ATOM 5004 C C . THR B 1 308 ? -28.547 -17.438 -4.43 1 94.88 308 THR B C 1
ATOM 5006 O O . THR B 1 308 ? -28.766 -18.422 -3.719 1 94.88 308 THR B O 1
ATOM 5009 N N . GLY B 1 309 ? -29.234 -16.328 -4.336 1 93.06 309 GLY B N 1
ATOM 5010 C CA . GLY B 1 309 ? -30.281 -16.156 -3.338 1 93.06 309 GLY B CA 1
ATOM 5011 C C . GLY B 1 309 ? -29.766 -15.617 -2.018 1 93.06 309 GLY B C 1
ATOM 5012 O O . GLY B 1 309 ? -28.859 -14.766 -1.995 1 93.06 309 GLY B O 1
ATOM 5013 N N . SER B 1 310 ? -30.453 -16 -0.965 1 90.38 310 SER B N 1
ATOM 5014 C CA . SER B 1 310 ? -30.047 -15.547 0.358 1 90.38 310 SER B CA 1
ATOM 5015 C C . SER B 1 310 ? -28.891 -16.391 0.894 1 90.38 310 SER B C 1
ATOM 5017 O O . SER B 1 310 ? -29.031 -17.578 1.131 1 90.38 310 SER B O 1
ATOM 5019 N N . VAL B 1 311 ? -27.797 -15.719 0.987 1 86.62 311 VAL B N 1
ATOM 5020 C CA . VAL B 1 311 ? -26.594 -16.406 1.435 1 86.62 311 VAL B CA 1
ATOM 5021 C C . VAL B 1 311 ? -26.141 -15.844 2.781 1 86.62 311 VAL B C 1
ATOM 5023 O O . VAL B 1 311 ? -26.125 -14.625 2.975 1 86.62 311 VAL B O 1
ATOM 5026 N N . ARG B 1 312 ? -25.812 -16.688 3.705 1 80.88 312 ARG B N 1
ATOM 5027 C CA . ARG B 1 312 ? -25.359 -16.266 5.023 1 80.88 312 ARG B CA 1
ATOM 5028 C C . ARG B 1 312 ? -23.891 -15.875 4.996 1 80.88 312 ARG B C 1
ATOM 5030 O O . ARG B 1 312 ? -23.047 -16.641 4.531 1 80.88 312 ARG B O 1
ATOM 5037 N N . VAL B 1 313 ? -23.609 -14.688 5.289 1 77.25 313 VAL B N 1
ATOM 5038 C CA . VAL B 1 313 ? -22.25 -14.172 5.477 1 77.25 313 VAL B CA 1
ATOM 5039 C C . VAL B 1 313 ? -22.078 -13.711 6.918 1 77.25 313 VAL B C 1
ATOM 5041 O O . VAL B 1 313 ? -22.562 -12.648 7.309 1 77.25 313 VAL B O 1
ATOM 5044 N N . MET B 1 314 ? -21.375 -14.5 7.641 1 70.94 314 MET B N 1
ATOM 5045 C CA . MET B 1 314 ? -21.281 -14.297 9.086 1 70.94 314 MET B CA 1
ATOM 5046 C C . MET B 1 314 ? -22.656 -14.203 9.719 1 70.94 314 MET B C 1
ATOM 5048 O O . MET B 1 314 ? -23.469 -15.117 9.57 1 70.94 314 MET B O 1
ATOM 5052 N N . ASN B 1 315 ? -22.969 -13.102 10.375 1 67.62 315 ASN B N 1
ATOM 5053 C CA . ASN B 1 315 ? -24.219 -13.016 11.102 1 67.62 315 ASN B CA 1
ATOM 5054 C C . ASN B 1 315 ? -25.281 -12.281 10.289 1 67.62 315 ASN B C 1
ATOM 5056 O O . ASN B 1 315 ? -26.297 -11.844 10.836 1 67.62 315 ASN B O 1
ATOM 5060 N N . ARG B 1 316 ? -25.016 -12.227 8.93 1 74 316 ARG B N 1
ATOM 5061 C CA . ARG B 1 316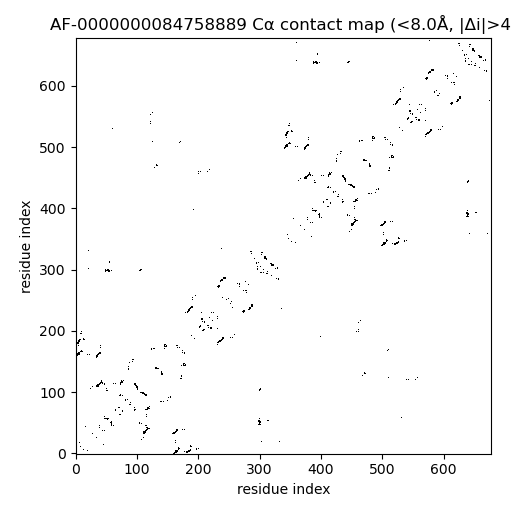 ? -25.953 -11.5 8.086 1 74 316 ARG B CA 1
ATOM 5062 C C . ARG B 1 316 ? -26.328 -12.32 6.855 1 74 316 ARG B C 1
ATOM 5064 O O . ARG B 1 316 ? -25.547 -13.148 6.391 1 74 316 ARG B O 1
ATOM 5071 N N . ARG B 1 317 ? -27.578 -12.039 6.461 1 80.38 317 ARG B N 1
ATOM 5072 C CA . ARG B 1 317 ? -28 -12.609 5.188 1 80.38 317 ARG B CA 1
ATOM 5073 C C . ARG B 1 317 ? -27.891 -11.586 4.066 1 80.38 317 ARG B C 1
ATOM 5075 O O . ARG B 1 317 ? -28.312 -10.43 4.234 1 80.38 317 ARG B O 1
ATOM 5082 N N . VAL B 1 318 ? -27.188 -12.07 3.051 1 85 318 VAL B N 1
ATOM 5083 C CA . VAL B 1 318 ? -27 -11.188 1.907 1 85 318 VAL B CA 1
ATOM 5084 C C . VAL B 1 318 ? -27.562 -11.844 0.646 1 85 318 VAL B C 1
ATOM 5086 O O . VAL B 1 318 ? -27.406 -13.047 0.44 1 85 318 VAL B O 1
ATOM 5089 N N . LYS B 1 319 ? -28.25 -11.078 -0.092 1 89.31 319 LYS B N 1
ATOM 5090 C CA . LYS B 1 319 ? -28.859 -11.617 -1.307 1 89.31 319 LYS B CA 1
ATOM 5091 C C . LYS B 1 319 ? -27.891 -11.523 -2.486 1 89.31 319 LYS B C 1
ATOM 5093 O O . LYS B 1 319 ? -27.391 -10.445 -2.805 1 89.31 319 LYS B O 1
ATOM 5098 N N . VAL B 1 320 ? -27.609 -12.641 -3.092 1 92.06 320 VAL B N 1
ATOM 5099 C CA . VAL B 1 320 ? -26.812 -12.703 -4.32 1 92.06 320 VAL B CA 1
ATOM 5100 C C . VAL B 1 320 ? -27.75 -12.891 -5.516 1 92.06 320 VAL B C 1
ATOM 5102 O O . VAL B 1 320 ? -28.406 -13.93 -5.641 1 92.06 320 VAL B O 1
ATOM 5105 N N . ASN B 1 321 ? -27.75 -11.906 -6.359 1 93.5 321 ASN B N 1
ATOM 5106 C CA . ASN B 1 321 ? -28.594 -11.922 -7.543 1 93.5 321 ASN B CA 1
ATOM 5107 C C . ASN B 1 321 ? -28.016 -12.82 -8.641 1 93.5 321 ASN B C 1
ATOM 5109 O O . ASN B 1 321 ? -26.906 -12.578 -9.117 1 93.5 321 ASN B O 1
ATOM 5113 N N . GLY B 1 322 ? -28.797 -13.766 -9.156 1 94.56 322 GLY B N 1
ATOM 5114 C CA . GLY B 1 322 ? -28.344 -14.734 -10.141 1 94.56 322 GLY B CA 1
ATOM 5115 C C . GLY B 1 322 ? -27.891 -14.102 -11.438 1 94.56 322 GLY B C 1
ATOM 5116 O O . GLY B 1 322 ? -26.734 -14.273 -11.859 1 94.56 322 GLY B O 1
ATOM 5117 N N . PRO B 1 323 ? -28.781 -13.391 -12.055 1 95 323 PRO B N 1
ATOM 5118 C CA . PRO B 1 323 ? -28.422 -12.719 -13.305 1 95 323 PRO B CA 1
ATOM 5119 C C . PRO B 1 323 ? -27.203 -11.812 -13.156 1 95 323 PRO B C 1
ATOM 5121 O O . PRO B 1 323 ? -26.359 -11.75 -14.055 1 95 323 PRO B O 1
ATOM 5124 N N . TYR B 1 324 ? -27.125 -11.172 -12.062 1 93.44 324 TYR B N 1
ATOM 5125 C CA . TYR B 1 324 ? -25.969 -10.297 -11.852 1 93.44 324 TYR B CA 1
ATOM 5126 C C . TYR B 1 324 ? -24.688 -11.109 -11.695 1 93.44 324 TYR B C 1
ATOM 5128 O O . TYR B 1 324 ? -23.656 -10.758 -12.258 1 93.44 324 TYR B O 1
ATOM 5136 N N . LYS B 1 325 ? -24.812 -12.133 -10.922 1 95.69 325 LYS B N 1
ATOM 5137 C CA . LYS B 1 325 ? -23.672 -13.039 -10.797 1 95.69 325 LYS B CA 1
ATOM 5138 C C . LYS B 1 325 ? -23.188 -13.516 -12.164 1 95.69 325 LYS B C 1
ATOM 5140 O O . LYS B 1 325 ? -21.984 -13.547 -12.438 1 95.69 325 LYS B O 1
ATOM 5145 N N . GLN B 1 326 ? -24.125 -13.898 -12.984 1 96.5 326 GLN B N 1
ATOM 5146 C CA . GLN B 1 326 ? -23.797 -14.375 -14.32 1 96.5 326 GLN B CA 1
ATOM 5147 C C . GLN B 1 326 ? -23.094 -13.289 -15.133 1 96.5 326 GLN B C 1
ATOM 5149 O O . GLN B 1 326 ? -22.172 -13.57 -15.891 1 96.5 326 GLN B O 1
ATOM 5154 N N . SER B 1 327 ? -23.562 -12.094 -14.969 1 94.81 327 SER B N 1
ATOM 5155 C CA . SER B 1 327 ? -22.938 -10.977 -15.664 1 94.81 327 SER B CA 1
ATOM 5156 C C . SER B 1 327 ? -21.5 -10.773 -15.195 1 94.81 327 SER B C 1
ATOM 5158 O O . SER B 1 327 ? -20.625 -10.43 -15.992 1 94.81 327 SER B O 1
ATOM 5160 N N . CYS B 1 328 ? -21.234 -10.922 -13.891 1 95.06 328 CYS B N 1
ATOM 5161 C CA . CYS B 1 328 ? -19.875 -10.844 -13.352 1 95.06 328 CYS B CA 1
ATOM 5162 C C . CYS B 1 328 ? -18.984 -11.938 -13.945 1 95.06 328 CYS B C 1
ATOM 5164 O O . CYS B 1 328 ? -17.844 -11.68 -14.336 1 95.06 328 CYS B O 1
ATOM 5166 N N . LEU B 1 329 ? -19.562 -13.125 -14.055 1 97 329 LEU B N 1
ATOM 5167 C CA . LEU B 1 329 ? -18.828 -14.258 -14.602 1 97 329 LEU B CA 1
ATOM 5168 C C . LEU B 1 329 ? -18.484 -14.023 -16.062 1 97 329 LEU B C 1
ATOM 5170 O O . LEU B 1 329 ? -17.375 -14.352 -16.5 1 97 329 LEU B O 1
ATOM 5174 N N . GLU B 1 330 ? -19.406 -13.461 -16.75 1 96.75 330 GLU B N 1
ATOM 5175 C CA . GLU B 1 330 ? -19.172 -13.172 -18.156 1 96.75 330 GLU B CA 1
ATOM 5176 C C . GLU B 1 330 ? -18.047 -12.156 -18.344 1 96.75 330 GLU B C 1
ATOM 5178 O O . GLU B 1 330 ? -17.25 -12.266 -19.281 1 96.75 330 GLU B O 1
ATOM 5183 N N . ALA B 1 331 ? -18.016 -11.188 -17.484 1 94.5 331 ALA B N 1
ATOM 5184 C CA . ALA B 1 331 ? -16.938 -10.211 -17.531 1 94.5 331 ALA B CA 1
ATOM 5185 C C . ALA B 1 331 ? -15.586 -10.875 -17.266 1 94.5 331 ALA B C 1
ATOM 5187 O O . ALA B 1 331 ? -14.594 -10.578 -17.938 1 94.5 331 ALA B O 1
ATOM 5188 N N . ILE B 1 332 ? -15.562 -11.789 -16.359 1 97.12 332 ILE B N 1
ATOM 5189 C CA . ILE B 1 332 ? -14.336 -12.516 -16.031 1 97.12 332 ILE B CA 1
ATOM 5190 C C . ILE B 1 332 ? -13.945 -13.414 -17.203 1 97.12 332 ILE B C 1
ATOM 5192 O O . ILE B 1 332 ? -12.758 -13.555 -17.516 1 97.12 332 ILE B O 1
ATOM 5196 N N . ASP B 1 333 ? -14.938 -14 -17.844 1 97.88 333 ASP B N 1
ATOM 5197 C CA . ASP B 1 333 ? -14.68 -14.844 -19 1 97.88 333 ASP B CA 1
ATOM 5198 C C . ASP B 1 333 ? -13.977 -14.047 -20.109 1 97.88 333 ASP B C 1
ATOM 5200 O O . ASP B 1 333 ? -13.07 -14.562 -20.766 1 97.88 333 ASP B O 1
ATOM 5204 N N . LYS B 1 334 ? -14.383 -12.844 -20.266 1 95.94 334 LYS B N 1
ATOM 5205 C CA . LYS B 1 334 ? -13.75 -11.992 -21.266 1 95.94 334 LYS B CA 1
ATOM 5206 C C . LYS B 1 334 ? -12.273 -11.758 -20.938 1 95.94 334 LYS B C 1
ATOM 5208 O O . LYS B 1 334 ? -11.43 -11.727 -21.844 1 95.94 334 LYS B O 1
ATOM 5213 N N . MET B 1 335 ? -12 -11.562 -19.703 1 96.38 335 MET B N 1
ATOM 5214 C CA . MET B 1 335 ? -10.625 -11.391 -19.234 1 96.38 335 MET B CA 1
ATOM 5215 C C . MET B 1 335 ? -9.82 -12.672 -19.453 1 96.38 335 MET B C 1
ATOM 5217 O O . MET B 1 335 ? -8.711 -12.633 -19.984 1 96.38 335 MET B O 1
ATOM 5221 N N . VAL B 1 336 ? -10.406 -13.805 -19.094 1 97.94 336 VAL B N 1
ATOM 5222 C CA . VAL B 1 336 ? -9.727 -15.102 -19.141 1 97.94 336 VAL B CA 1
ATOM 5223 C C . VAL B 1 336 ? -9.469 -15.492 -20.594 1 97.94 336 VAL B C 1
ATOM 5225 O O . VAL B 1 336 ? -8.438 -16.078 -20.922 1 97.94 336 VAL B O 1
ATOM 5228 N N . ASP B 1 337 ? -10.391 -15.109 -21.453 1 96.56 337 ASP B N 1
ATOM 5229 C CA . ASP B 1 337 ? -10.258 -15.414 -22.875 1 96.56 337 ASP B CA 1
ATOM 5230 C C . ASP B 1 337 ? -9.016 -14.758 -23.469 1 96.56 337 ASP B C 1
ATOM 5232 O O . ASP B 1 337 ? -8.477 -15.234 -24.469 1 96.56 337 ASP B O 1
ATOM 5236 N N . LYS B 1 338 ? -8.555 -13.734 -22.844 1 95.5 338 LYS B N 1
ATOM 5237 C CA . LYS B 1 338 ? -7.406 -13 -23.375 1 95.5 338 LYS B CA 1
ATOM 5238 C C . LYS B 1 338 ? -6.109 -13.461 -22.719 1 95.5 338 LYS B C 1
ATOM 5240 O O . LYS B 1 338 ? -5.031 -12.953 -23.016 1 95.5 338 LYS B O 1
ATOM 5245 N N . LEU B 1 339 ? -6.246 -14.352 -21.781 1 96.25 339 LEU B N 1
ATOM 5246 C CA . LEU B 1 339 ? -5.062 -14.883 -21.109 1 96.25 339 LEU B CA 1
ATOM 5247 C C . LEU B 1 339 ? -4.492 -16.078 -21.875 1 96.25 339 LEU B C 1
ATOM 5249 O O . LEU B 1 339 ? -3.273 -16.219 -22 1 96.25 339 LEU B O 1
#

Solvent-accessible surface area (backbone atoms only — not comparable to full-atom values): 34572 Å² total; per-residue (Å²): 103,52,33,36,31,34,44,36,56,45,77,88,32,44,52,55,62,48,48,53,43,32,52,46,50,42,41,65,77,35,69,86,43,32,35,38,34,38,28,47,22,43,82,23,61,54,38,19,27,48,22,6,9,67,75,48,40,1,63,62,50,47,48,56,34,59,66,36,94,68,28,30,16,51,31,36,51,51,58,68,37,58,87,43,53,72,50,88,72,94,77,62,49,70,62,24,58,38,59,32,37,85,56,14,81,64,40,56,78,46,38,36,32,28,27,25,24,56,54,44,61,67,42,36,54,38,51,50,50,52,31,61,42,90,44,89,98,46,64,30,44,64,38,43,35,36,51,52,42,56,43,51,58,64,46,64,88,66,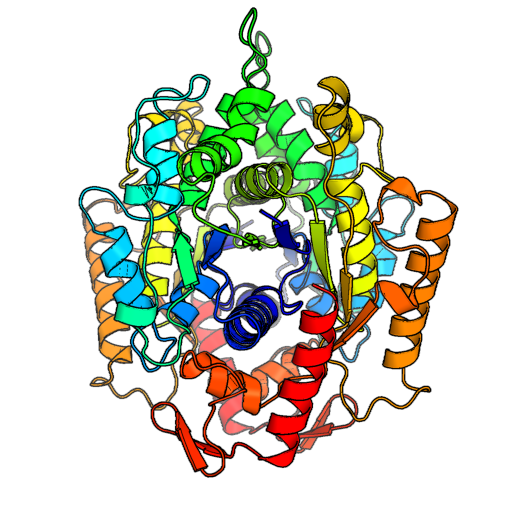40,47,33,36,42,32,44,46,38,34,57,84,44,64,65,32,48,16,52,50,60,53,25,52,28,28,33,32,43,27,44,57,41,73,69,30,52,51,29,50,52,47,38,44,22,53,57,62,52,44,86,60,93,46,73,74,43,48,82,50,26,58,29,50,54,34,50,76,70,72,42,78,73,44,19,41,51,31,36,37,38,25,62,41,56,87,80,55,46,78,85,27,76,44,36,52,40,45,50,49,47,50,50,52,49,47,51,40,49,68,76,47,41,82,49,35,75,51,88,46,62,76,75,22,46,41,70,29,61,50,50,64,63,48,42,53,53,25,46,35,48,25,31,42,65,91,74,48,78,61,41,81,40,76,54,87,99,38,79,41,71,26,56,56,71,58,44,52,52,49,41,50,32,40,47,58,51,41,73,72,106,103,54,34,36,32,35,44,36,56,46,80,89,33,44,53,54,61,49,48,53,43,34,52,46,49,42,39,64,77,35,71,87,44,32,35,37,33,37,30,48,21,44,81,22,60,54,36,18,27,47,23,5,8,67,74,47,40,1,63,61,50,46,48,55,34,60,66,37,94,68,28,30,17,50,29,36,51,51,58,66,36,59,88,43,52,74,50,88,72,94,77,61,48,71,62,27,58,39,58,32,35,83,56,13,82,63,40,57,78,45,40,36,31,27,28,26,25,57,52,43,60,67,42,36,54,38,51,50,49,54,30,61,43,89,45,91,98,44,65,30,43,62,39,45,36,36,51,51,42,57,43,50,58,64,45,63,88,65,40,48,32,36,41,32,43,44,38,35,58,84,44,61,65,29,49,15,50,51,60,52,26,52,27,28,32,32,43,28,43,57,42,73,68,31,53,51,29,51,52,48,38,43,23,52,58,63,52,43,86,61,94,46,73,74,44,49,80,51,26,57,28,48,55,35,50,76,70,72,43,76,72,42,19,41,51,32,38,37,38,26,61,44,56,84,79,52,46,78,84,28,76,43,35,53,40,44,50,49,47,50,49,52,50,48,51,40,47,67,77,46,42,82,47,34,77,51,88,46,62,77,75,23,46,43,70,30,61,50,49,62,66,48,42,53,53,26,47,35,47,25,30,42,65,91,74,50,79,60,41,80,40,76,54,87,98,38,78,42,71,26,56,57,71,58,44,51,52,47,41,52,31,40,48,58,50,40,72,71,105

Sequence (678 aa):
MKKYAIWNNKGGTGKTSLSFQAICRYAETNPLQRILVIDVCPQANLSELFLGGLIGNGSVNLLTRHDLASRCTLGGYFQMRLPTPYQKPNFDSHDYLTNPKLFNDNIPSNISLICGDPLLELQANAINTLANQQIPGTNAWVSIIDWINDLVSGLDGEYDALFVDCNPSFSIYTQIALAAVEKLILPVMADDSSRRAIQNAFSLIYGLKLPSDIYASYAFANKLNTVNRPLPKVHMIAKNRLTQYMGPASAYAAVLNSIDNDIQQLLVSNPEIFDFTTVDDGVVNIKDFQTTGVVAFAKGCPFSILPTGSVRVMNRRVKVNGPYKQSCLEAIDKMVDKLMKKYAIWNNKGGTGKTSLSFQAICRYAETNPLQRILVIDVCPQANLSELFLGGLIGNGSVNLLTRHDLASRCTLGGYFQMRLPTPYQKPNFDSHDYLTNPKLFNDNIPSNISLICGDPLLELQANAINTLANQQIPGTNAWVSIIDWINDLVSGLDGEYDALFVDCNPSFSIYTQIALAAVEKLILPVMADDSSRRAIQNAFSLIYGLKLPSDIYASYAFANKLNTVNRPLPKVHMIAKNRLTQYMGPASAYAAVLNSIDNDIQQLLVSNPEIFDFTTVDDGVVNIKDFQTTGVVAFAKGCPFSILPTGSVRVMNRRVKVNGPYKQSCLEAIDKMVDKL

Secondary structure (DSSP, 8-state):
-EEEEE--SSTTSSHHHHHHHHHHHHHHH-TTS-EEEEEE-TT-HHHHHHTTTTTTTHHHHHHHHHTSSS--BHHHHHHHHTTSTTS-----GGGG-B-GGGT-TTS-TTEEEEBP-THHHHHHHHHHHHHT--BTTB-HHHHHHTHHHHHHHTTTTT-SEEEEEE-SS--HHHHHHHTT-SEEEEEEESSHHHHHHHHHHHHHHH-TT-SSHHHHTT-HHHHHHHTTPPPPEEEEEEEEEE-TT--TTSHHHHHHHHHHHHHHHHHHH-GGGBS-SSHHHHEEEEE--HHHHHHHHHHT--GGG---EEEEETTEEEEEPHHHHHHHHHHHHHHHHT-/-EEEEE--SSTTSSHHHHHHHHHHHHHHH-TTS-EEEEEE-TT-HHHHHHTTTTTTTHHHHHHHHHTSSS--BHHHHHHHHTTSTTS-----GGGG-B-GGGT-TTS-TTEEEEBP-THHHHHHHHHHHHHT--BTTB-HHHHHHTHHHHHHHTTTTT-SEEEEEE-SS--HHHHHHHTT-SEEEEEEESSHHHHHHHHHHHHHHH-TT-SSHHHHTT-HHHHHHHTTPPPPEEEEEEEEEE-TT--TTSHHHHHHHHHHHHHHHHHHH-GGGBS-SSHHHHEEEEE--HHHHHHHHHHT--GGG---EEEEETTEEEEEPHHHHHHHHHHHHHHHHT-